Protein AF-0000000082526850 (afdb_homodimer)

Solvent-accessible surface area (backbone atoms only — not comparable to full-atom values): 21772 Å² total; per-residue (Å²): 82,78,46,97,80,44,95,57,64,29,43,82,42,78,37,56,80,83,46,69,77,54,53,15,60,39,76,67,43,59,44,46,44,60,24,36,32,30,74,93,73,73,40,36,28,39,51,72,57,66,63,55,65,58,60,45,76,44,84,92,34,74,87,41,67,26,36,56,34,66,77,44,88,54,83,62,38,16,76,59,42,54,44,73,51,81,19,32,24,27,34,23,88,89,50,90,48,33,30,35,41,66,58,51,48,58,71,64,54,75,57,90,46,70,65,47,38,50,52,41,52,50,45,50,50,51,32,47,50,32,23,53,51,48,51,50,34,52,53,40,50,52,52,42,50,50,51,52,52,51,50,51,50,50,52,51,50,50,51,52,50,52,51,50,51,52,51,50,52,53,50,51,53,54,49,52,53,51,52,53,49,51,55,52,51,57,61,59,70,69,64,73,81,72,74,74,81,123,83,78,47,95,82,42,95,57,66,30,42,82,44,79,37,57,79,82,46,70,78,54,52,15,59,38,76,68,42,60,44,46,43,59,22,35,34,30,75,93,72,73,41,36,28,39,50,73,57,66,63,57,65,57,61,44,76,45,84,91,35,74,87,41,66,26,36,55,35,67,77,41,88,55,82,62,39,14,74,60,41,53,46,74,52,79,20,32,25,29,34,24,88,89,51,88,49,32,30,36,42,66,57,51,48,56,71,64,54,77,55,88,46,70,65,48,38,49,51,40,50,51,47,52,50,51,32,47,50,31,24,52,50,49,53,50,34,51,52,39,50,53,52,42,51,51,51,51,52,51,50,51,51,50,50,51,50,50,51,53,51,52,50,50,50,52,52,49,51,53,50,52,53,54,52,53,53,50,51,53,51,50,55,52,52,57,62,59,69,70,61,76,80,70,73,72,82,122

Sequence (396 aa):
MKHFSHPHEMQVIEVPSENKQQICFGCNLPLFGSCYSCSPCSFYLHKFCFEFPQSAQFKSQHKHNLALLYPPYIQGGCEACGEFCNGFTYNCSKCKFNLHANCASLLETEPRNDRERYIGMFLRHKISEQKKTKAELGLMKAKNQHYETEQARIRQMRMESDLQRRRQNLYNQQLNSMSDSINFMGQIGTSNYTYRYYMKHFSHPHEMQVIEVPSENKQQICFGCNLPLFGSCYSCSPCSFYLHKFCFEFPQSAQFKSQHKHNLALLYPPYIQGGCEACGEFCNGFTYNCSKCKFNLHANCASLLETEPRNDRERYIGMFLRHKISEQKKTKAELGLMKAKNQHYETEQARIRQMRMESDLQRRRQNLYNQQLNSMSDSINFMGQIGTSNYTYRYY

Structure (mmCIF, N/CA/C/O backbone):
data_AF-0000000082526850-model_v1
#
loop_
_entity.id
_entity.type
_entity.pdbx_description
1 polymer 'DC1 domain-containing protein'
#
loop_
_atom_site.group_PDB
_atom_site.id
_atom_site.type_symbol
_atom_site.label_atom_id
_atom_site.label_alt_id
_atom_site.label_comp_id
_atom_site.label_asym_id
_atom_site.label_entity_id
_atom_site.label_seq_id
_atom_site.pdbx_PDB_ins_code
_atom_site.Cartn_x
_atom_site.Cartn_y
_atom_site.Cartn_z
_atom_site.occupancy
_atom_site.B_iso_or_equiv
_atom_site.auth_seq_id
_atom_site.auth_comp_id
_atom_site.auth_asym_id
_atom_site.auth_atom_id
_atom_site.pdbx_PDB_model_num
ATOM 1 N N . MET A 1 1 ? 26.406 23.594 9.719 1 90.5 1 MET A N 1
ATOM 2 C CA . MET A 1 1 ? 25.906 22.828 10.852 1 90.5 1 MET A CA 1
ATOM 3 C C . MET A 1 1 ? 26.312 21.359 10.742 1 90.5 1 MET A C 1
ATOM 5 O O . MET A 1 1 ? 26.422 20.828 9.641 1 90.5 1 MET A O 1
ATOM 9 N N . LYS A 1 2 ? 26.531 20.797 11.781 1 92 2 LYS A N 1
ATOM 10 C CA . LYS A 1 2 ? 26.953 19.391 11.789 1 92 2 LYS A CA 1
ATOM 11 C C . LYS A 1 2 ? 25.766 18.469 12.055 1 92 2 LYS A C 1
ATOM 13 O O . LYS A 1 2 ? 24.828 18.828 12.773 1 92 2 LYS A O 1
ATOM 18 N N . HIS A 1 3 ? 25.812 17.375 11.391 1 94.25 3 HIS A N 1
ATOM 19 C CA . HIS A 1 3 ? 24.797 16.344 11.586 1 94.25 3 HIS A CA 1
ATOM 20 C C . HIS A 1 3 ? 25.438 14.961 11.703 1 94.25 3 HIS A C 1
ATOM 22 O O . HIS A 1 3 ? 26.422 14.672 11.023 1 94.25 3 HIS A O 1
ATOM 28 N N . PHE A 1 4 ? 24.969 14.133 12.516 1 91.25 4 PHE A N 1
ATOM 29 C CA . PHE A 1 4 ? 25.594 12.852 12.852 1 91.25 4 PHE A CA 1
ATOM 30 C C . PHE A 1 4 ? 25.703 11.977 11.609 1 91.25 4 PHE A C 1
ATOM 32 O O . PHE A 1 4 ? 26.578 11.109 11.539 1 91.25 4 PHE A O 1
ATOM 39 N N . SER A 1 5 ? 24.797 12.164 10.57 1 92 5 SER A N 1
ATOM 40 C CA . SER A 1 5 ? 24.719 11.266 9.422 1 92 5 SER A CA 1
ATOM 41 C C . SER A 1 5 ? 25.703 11.664 8.344 1 92 5 SER A C 1
ATOM 43 O O . SER A 1 5 ? 25.859 10.953 7.344 1 92 5 SER A O 1
ATOM 45 N N . HIS A 1 6 ? 26.375 12.766 8.586 1 93 6 HIS A N 1
ATOM 46 C CA . HIS A 1 6 ? 27.297 13.258 7.578 1 93 6 HIS A CA 1
ATOM 47 C C . HIS A 1 6 ? 28.5 13.945 8.219 1 93 6 HIS A C 1
ATOM 49 O O . HIS A 1 6 ? 28.344 14.758 9.133 1 93 6 HIS A O 1
ATOM 55 N N . PRO A 1 7 ? 29.719 13.703 7.801 1 93.5 7 PRO A N 1
ATOM 56 C CA . PRO A 1 7 ? 30.922 14.188 8.469 1 93.5 7 PRO A CA 1
ATOM 57 C C . PRO A 1 7 ? 31.234 15.648 8.156 1 93.5 7 PRO A C 1
ATOM 59 O O . PRO A 1 7 ? 31.906 16.328 8.93 1 93.5 7 PRO A O 1
ATOM 62 N N . HIS A 1 8 ? 30.703 16.219 7.102 1 95.75 8 HIS A N 1
ATOM 63 C CA . HIS A 1 8 ? 31.016 17.578 6.715 1 95.75 8 HIS A CA 1
ATOM 64 C C . HIS A 1 8 ? 29.969 18.547 7.25 1 95.75 8 HIS A C 1
ATOM 66 O O . HIS A 1 8 ? 28.828 18.156 7.535 1 95.75 8 HIS A O 1
ATOM 72 N N . GLU A 1 9 ? 30.438 19.812 7.352 1 95.88 9 GLU A N 1
ATOM 73 C CA . GLU A 1 9 ? 29.484 20.859 7.707 1 95.88 9 GLU A CA 1
ATOM 74 C C . GLU A 1 9 ? 28.484 21.109 6.582 1 95.88 9 GLU A C 1
ATOM 76 O O . GLU A 1 9 ? 28.844 21.125 5.406 1 95.88 9 GLU A O 1
ATOM 81 N N . MET A 1 10 ? 27.297 21.25 7 1 96.19 10 MET A N 1
ATOM 82 C CA . MET A 1 10 ? 26.25 21.453 6.016 1 96.19 10 MET A CA 1
ATOM 83 C C . MET A 1 10 ? 25.766 22.891 6.008 1 96.19 10 MET A C 1
ATOM 85 O O . MET A 1 10 ? 25.812 23.578 7.039 1 96.19 10 MET A O 1
ATOM 89 N N . GLN A 1 11 ? 25.328 23.312 4.816 1 96.88 11 GLN A N 1
ATOM 90 C CA . GLN A 1 11 ? 24.828 24.672 4.648 1 96.88 11 GLN A CA 1
ATOM 91 C C . GLN A 1 11 ? 23.328 24.656 4.375 1 96.88 11 GLN A C 1
ATOM 93 O O . GLN A 1 11 ? 22.797 23.703 3.816 1 96.88 11 GLN A O 1
ATOM 98 N N . VAL A 1 12 ? 22.688 25.75 4.789 1 96.44 12 VAL A N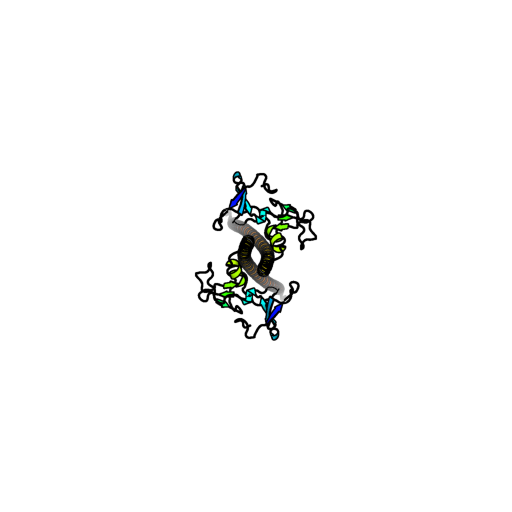 1
ATOM 99 C CA . VAL A 1 12 ? 21.266 25.906 4.52 1 96.44 12 VAL A CA 1
ATOM 100 C C . VAL A 1 12 ? 21.062 26.375 3.082 1 96.44 12 VAL A C 1
ATOM 102 O O . VAL A 1 12 ? 21.734 27.312 2.627 1 96.44 12 VAL A O 1
ATOM 105 N N . ILE A 1 13 ? 20.234 25.656 2.393 1 94.06 13 ILE A N 1
ATOM 106 C CA . ILE A 1 13 ? 19.891 26.062 1.031 1 94.06 13 ILE A CA 1
ATOM 107 C C . ILE A 1 13 ? 18.375 26.188 0.891 1 94.06 13 ILE A C 1
ATOM 109 O O . ILE A 1 13 ? 17.625 25.609 1.682 1 94.06 13 ILE A O 1
ATOM 113 N N . GLU A 1 14 ? 17.953 26.984 -0.087 1 93.12 14 GLU A N 1
ATOM 114 C CA . GLU A 1 14 ? 16.531 27.094 -0.429 1 93.12 14 GLU A CA 1
ATOM 115 C C . GLU A 1 14 ? 16.219 26.391 -1.748 1 93.12 14 GLU A C 1
ATOM 117 O O . GLU A 1 14 ? 16.812 26.719 -2.783 1 93.12 14 GLU A O 1
ATOM 122 N N . VAL A 1 15 ? 15.383 25.406 -1.691 1 90.19 15 VAL A N 1
ATOM 123 C CA . VAL A 1 15 ? 15.039 24.625 -2.873 1 90.19 15 VAL A CA 1
ATOM 124 C C . VAL A 1 15 ? 13.617 24.953 -3.316 1 90.19 15 VAL A C 1
ATOM 126 O O . VAL A 1 15 ? 12.672 24.828 -2.539 1 90.19 15 VAL A O 1
ATOM 129 N N . PRO A 1 16 ? 13.539 25.328 -4.613 1 82.62 16 PRO A N 1
ATOM 130 C CA . PRO A 1 16 ? 12.188 25.609 -5.105 1 82.62 16 PRO A CA 1
ATOM 131 C C . PRO A 1 16 ? 11.305 24.375 -5.16 1 82.62 16 PRO A C 1
ATOM 133 O O . PRO A 1 16 ? 11.812 23.25 -5.301 1 82.62 16 PRO A O 1
ATOM 136 N N . SER A 1 17 ? 10.031 24.578 -4.949 1 74.25 17 SER A N 1
ATOM 137 C CA . SER A 1 17 ? 9.07 23.484 -4.883 1 74.25 17 SER A CA 1
ATOM 138 C C . SER A 1 17 ? 9 22.719 -6.207 1 74.25 17 SER A C 1
ATOM 140 O O . SER A 1 17 ? 8.633 21.547 -6.234 1 74.25 17 SER A O 1
ATOM 142 N N . GLU A 1 18 ? 9.453 23.312 -7.215 1 69.19 18 GLU A N 1
ATOM 143 C CA . GLU A 1 18 ? 9.352 22.719 -8.547 1 69.19 18 GLU A CA 1
ATOM 144 C C . GLU A 1 18 ? 10.508 21.766 -8.812 1 69.19 18 GLU A C 1
ATOM 146 O O . GLU A 1 18 ? 10.453 20.953 -9.742 1 69.19 18 GLU A O 1
ATOM 151 N N . ASN A 1 19 ? 11.484 21.828 -7.988 1 65.44 19 ASN A N 1
ATOM 152 C CA . ASN A 1 19 ? 12.664 21.016 -8.234 1 65.44 19 ASN A CA 1
ATOM 153 C C . ASN A 1 19 ? 12.508 19.609 -7.645 1 65.44 19 ASN A C 1
ATOM 155 O O . ASN A 1 19 ? 12.383 19.453 -6.43 1 65.44 19 ASN A O 1
ATOM 159 N N . LYS A 1 20 ? 12.516 18.656 -8.555 1 69.25 20 LYS A N 1
ATOM 160 C CA . LYS A 1 20 ? 12.25 17.281 -8.117 1 69.25 20 LYS A CA 1
ATOM 161 C C . LYS A 1 20 ? 13.492 16.406 -8.242 1 69.25 20 LYS A C 1
ATOM 163 O O . LYS A 1 20 ? 13.445 15.211 -7.984 1 69.25 20 LYS A O 1
ATOM 168 N N . GLN A 1 21 ? 14.609 16.984 -8.32 1 81.19 21 GLN A N 1
ATOM 169 C CA . GLN A 1 21 ? 15.75 16.156 -8.672 1 81.19 21 GLN A CA 1
ATOM 170 C C . GLN A 1 21 ? 16.531 15.742 -7.434 1 81.19 21 GLN A C 1
ATOM 172 O O . GLN A 1 21 ? 17 14.602 -7.332 1 81.19 21 GLN A O 1
ATOM 177 N N . GLN A 1 22 ? 16.656 16.641 -6.512 1 91.5 22 GLN A N 1
ATOM 178 C CA . GLN A 1 22 ? 17.438 16.312 -5.328 1 91.5 22 GLN A CA 1
ATOM 179 C C . GLN A 1 22 ? 16.594 15.57 -4.297 1 91.5 22 GLN A C 1
ATOM 181 O O . GLN A 1 22 ? 15.469 15.969 -3.998 1 91.5 22 GLN A O 1
ATOM 186 N N . ILE A 1 23 ? 17.172 14.523 -3.76 1 94.5 23 ILE A N 1
ATOM 187 C CA . ILE A 1 23 ? 16.453 13.641 -2.844 1 94.5 23 ILE A CA 1
ATOM 188 C C . ILE A 1 23 ? 17.094 13.719 -1.455 1 94.5 23 ILE A C 1
ATOM 190 O O . ILE A 1 23 ? 18.312 13.727 -1.326 1 94.5 23 ILE A O 1
ATOM 194 N N . CYS A 1 24 ? 16.297 13.758 -0.493 1 95.62 24 CYS A N 1
ATOM 195 C CA . CYS A 1 24 ? 16.75 13.766 0.896 1 95.62 24 CYS A CA 1
ATOM 196 C C . CYS A 1 24 ? 17.281 12.398 1.306 1 95.62 24 CYS A C 1
ATOM 198 O O . CYS A 1 24 ? 16.609 11.383 1.108 1 95.62 24 CYS A O 1
ATOM 200 N N . PHE A 1 25 ? 18.391 12.344 1.936 1 94.38 25 PHE A N 1
ATOM 201 C CA . PHE A 1 25 ? 19 11.07 2.314 1 94.38 25 PHE A CA 1
ATOM 202 C C . PHE A 1 25 ? 18.328 10.5 3.559 1 94.38 25 PHE A C 1
ATOM 204 O O . PHE A 1 25 ? 18.5 9.312 3.865 1 94.38 25 PHE A O 1
ATOM 211 N N . GLY A 1 26 ? 17.5 11.312 4.223 1 94.06 26 GLY A N 1
ATOM 212 C CA . GLY A 1 26 ? 16.797 10.844 5.41 1 94.06 26 GLY A CA 1
ATOM 213 C C . GLY A 1 26 ? 15.5 10.125 5.09 1 94.06 26 GLY A C 1
ATOM 214 O O . GLY A 1 26 ? 15.227 9.062 5.645 1 94.06 26 GLY A O 1
ATOM 215 N N . CYS A 1 27 ? 14.734 10.672 4.16 1 93.31 27 CYS A N 1
ATOM 216 C CA . CYS A 1 27 ? 13.398 10.148 3.912 1 93.31 27 CYS A CA 1
ATOM 217 C C . CYS A 1 27 ? 13.25 9.695 2.463 1 93.31 27 CYS A C 1
ATOM 219 O O . CYS A 1 27 ? 12.242 9.086 2.098 1 93.31 27 CYS A O 1
ATOM 221 N N . ASN A 1 28 ? 14.156 10.008 1.604 1 92.44 28 ASN A N 1
ATOM 222 C CA . ASN A 1 28 ? 14.195 9.617 0.199 1 92.44 28 ASN A CA 1
ATOM 223 C C . ASN A 1 28 ? 13.078 10.281 -0.598 1 92.44 28 ASN A C 1
ATOM 225 O O . ASN A 1 28 ? 12.539 9.695 -1.537 1 92.44 28 ASN A O 1
ATOM 229 N N . LEU A 1 29 ? 12.648 11.492 -0.113 1 93 29 LEU A N 1
ATOM 230 C CA . LEU A 1 29 ? 11.68 12.305 -0.836 1 93 29 LEU A CA 1
ATOM 231 C C . LEU A 1 29 ? 12.352 13.523 -1.457 1 93 29 LEU A C 1
ATOM 233 O O . LEU A 1 29 ? 13.422 13.945 -1.007 1 93 29 LEU A O 1
ATOM 237 N N . PRO A 1 30 ? 11.75 14.055 -2.465 1 93.31 30 PRO A N 1
ATOM 238 C CA . PRO A 1 30 ? 12.328 15.25 -3.076 1 93.31 30 PRO A CA 1
ATOM 239 C C . PRO A 1 30 ? 12.398 16.438 -2.111 1 93.31 30 PRO A C 1
ATOM 241 O O . PRO A 1 30 ? 11.508 16.594 -1.271 1 93.31 30 PRO A O 1
ATOM 244 N N . LEU A 1 31 ? 13.391 17.234 -2.303 1 94.31 31 LEU A N 1
ATOM 245 C CA . LEU A 1 31 ? 13.617 18.391 -1.434 1 94.31 31 LEU A CA 1
ATOM 246 C C . LEU A 1 31 ? 12.664 19.531 -1.774 1 94.31 31 LEU A C 1
ATOM 248 O O . LEU A 1 31 ? 12.156 19.609 -2.896 1 94.31 31 LEU A O 1
ATOM 252 N N . PHE A 1 32 ? 12.422 20.297 -0.765 1 90.75 32 PHE A N 1
ATOM 253 C CA . PHE A 1 32 ? 11.695 21.562 -0.935 1 90.75 32 PHE A CA 1
ATOM 254 C C . PHE A 1 32 ? 12 22.516 0.209 1 90.75 32 PHE A C 1
ATOM 256 O O . PHE A 1 32 ? 12.359 22.094 1.306 1 90.75 32 PHE A O 1
ATOM 263 N N . GLY A 1 33 ? 11.938 23.781 -0.107 1 90.44 33 GLY A N 1
ATOM 264 C CA . GLY A 1 33 ? 12.102 24.781 0.935 1 90.44 33 GLY A CA 1
ATOM 265 C C . GLY A 1 33 ? 13.508 24.844 1.491 1 90.44 33 GLY A C 1
ATOM 266 O O . GLY A 1 33 ? 14.484 24.641 0.758 1 90.44 33 GLY A O 1
ATOM 267 N N . SER A 1 34 ? 13.523 25.141 2.754 1 92.62 34 SER A N 1
ATOM 268 C CA . SER A 1 34 ? 14.82 25.234 3.428 1 92.62 34 SER A CA 1
ATOM 269 C C . SER A 1 34 ? 15.359 23.844 3.766 1 92.62 34 SER A C 1
ATOM 271 O O . SER A 1 34 ? 14.688 23.062 4.438 1 92.62 34 SER A O 1
ATOM 273 N N . CYS A 1 35 ? 16.516 23.562 3.254 1 95.06 35 CYS A N 1
ATOM 274 C CA . CYS A 1 35 ? 17.141 22.266 3.447 1 95.06 35 CYS A CA 1
ATOM 275 C C . CYS A 1 35 ? 18.625 22.422 3.805 1 95.06 35 CYS A C 1
ATOM 277 O O . CYS A 1 35 ? 19.156 23.531 3.781 1 95.06 35 CYS A O 1
ATOM 279 N N . TYR A 1 36 ? 19.25 21.328 4.168 1 96.94 36 TYR A N 1
ATOM 280 C CA . TYR A 1 36 ? 20.672 21.297 4.461 1 96.94 36 TYR A CA 1
ATOM 281 C C . TYR A 1 36 ? 21.438 20.516 3.391 1 96.94 36 TYR A C 1
ATOM 283 O O . TYR A 1 36 ? 20.969 19.484 2.922 1 96.94 36 TYR A O 1
ATOM 291 N N . SER A 1 37 ? 22.609 21.094 3.035 1 96.31 37 SER A N 1
ATOM 292 C CA . SER A 1 37 ? 23.328 20.438 1.94 1 96.31 37 SER A CA 1
ATOM 293 C C . SER A 1 37 ? 24.828 20.438 2.191 1 96.31 37 SER A C 1
ATOM 295 O O . SER A 1 37 ? 25.359 21.344 2.824 1 96.31 37 SER A O 1
ATOM 297 N N . CYS A 1 38 ? 25.453 19.406 1.933 1 97 38 CYS A N 1
ATOM 298 C CA . CYS A 1 38 ? 26.891 19.312 1.67 1 97 38 CYS A CA 1
ATOM 299 C C . CYS A 1 38 ? 27.156 19.172 0.177 1 97 38 CYS A C 1
ATOM 301 O O . CYS A 1 38 ? 27.062 18.078 -0.372 1 97 38 CYS A O 1
ATOM 303 N N . SER A 1 39 ? 27.562 20.203 -0.469 1 93 39 SER A N 1
ATOM 304 C CA . SER A 1 39 ? 27.641 20.281 -1.924 1 93 39 SER A CA 1
ATOM 305 C C . SER A 1 39 ? 28.703 19.328 -2.467 1 93 39 SER A C 1
ATOM 307 O O . SER A 1 39 ? 28.469 18.594 -3.426 1 93 39 SER A O 1
ATOM 309 N N . PRO A 1 40 ? 29.797 19.281 -1.8 1 95.31 40 PRO A N 1
ATOM 310 C CA . PRO A 1 40 ? 30.828 18.391 -2.326 1 95.31 40 PRO A CA 1
ATOM 311 C C . PRO A 1 40 ? 30.391 16.938 -2.379 1 95.31 40 PRO A C 1
ATOM 313 O O . PRO A 1 40 ? 30.844 16.188 -3.238 1 95.31 40 PRO A O 1
ATOM 316 N N . CYS A 1 41 ? 29.547 16.547 -1.535 1 95.44 41 CYS A N 1
ATOM 317 C CA . CYS A 1 41 ? 29.125 15.156 -1.442 1 95.44 41 CYS A CA 1
ATOM 318 C C . CYS A 1 41 ? 27.75 14.961 -2.061 1 95.44 41 CYS A C 1
ATOM 320 O O . CYS A 1 41 ? 27.234 13.836 -2.115 1 95.44 41 CYS A O 1
ATOM 322 N N . SER A 1 42 ? 27.062 15.969 -2.422 1 94.5 42 SER A N 1
ATOM 323 C CA . SER A 1 42 ? 25.688 15.922 -2.898 1 94.5 42 SER A CA 1
ATOM 324 C C . SER A 1 42 ? 24.781 15.242 -1.88 1 94.5 42 SER A C 1
ATOM 326 O O . SER A 1 42 ? 23.984 14.367 -2.232 1 94.5 42 SER A O 1
ATOM 328 N N . PHE A 1 43 ? 25.031 15.648 -0.664 1 95.56 43 PHE A N 1
ATOM 329 C CA . PHE A 1 43 ? 24.234 15.156 0.462 1 95.56 43 PHE A CA 1
ATOM 330 C C . PHE A 1 43 ? 23.234 16.203 0.913 1 95.56 43 PHE A C 1
ATOM 332 O O . PHE A 1 43 ? 23.594 17.344 1.17 1 95.56 43 PHE A O 1
ATOM 339 N N . TYR A 1 44 ? 21.906 15.758 1.037 1 96.31 44 TYR A N 1
ATOM 340 C CA . TYR A 1 44 ? 20.828 16.703 1.334 1 96.31 44 TYR A CA 1
ATOM 341 C C . TYR A 1 44 ? 19.922 16.156 2.428 1 96.31 44 TYR A C 1
ATOM 343 O O . TYR A 1 44 ? 19.641 14.953 2.473 1 96.31 44 TYR A O 1
ATOM 351 N N . LEU A 1 45 ? 19.469 17.109 3.242 1 96.31 45 LEU A N 1
ATOM 352 C CA . LEU A 1 45 ? 18.469 16.766 4.258 1 96.31 45 LEU A CA 1
ATOM 353 C C . LEU A 1 45 ? 17.406 17.844 4.332 1 96.31 45 LEU A C 1
ATOM 355 O O . LEU A 1 45 ? 17.703 19.047 4.273 1 96.31 45 LEU A O 1
ATOM 359 N N . HIS A 1 46 ? 16.156 17.359 4.387 1 94.94 46 HIS A N 1
ATOM 360 C CA . HIS A 1 46 ? 15.117 18.312 4.801 1 94.94 46 HIS A CA 1
ATOM 361 C C . HIS A 1 46 ? 15.414 18.875 6.188 1 94.94 46 HIS A C 1
ATOM 363 O O . HIS A 1 46 ? 16.125 18.25 6.977 1 94.94 46 HIS A O 1
ATOM 369 N N . LYS A 1 47 ? 14.852 20.016 6.367 1 93.25 47 LYS A N 1
ATOM 370 C CA . LYS A 1 47 ? 14.922 20.562 7.723 1 93.25 47 LYS A CA 1
ATOM 371 C C . LYS A 1 47 ? 14.297 19.609 8.734 1 93.25 47 LYS A C 1
ATOM 373 O O . LYS A 1 47 ? 14.867 19.344 9.797 1 93.25 47 LYS A O 1
ATOM 378 N N . PHE A 1 48 ? 13.133 19.031 8.359 1 90.88 48 PHE A N 1
ATOM 379 C CA . PHE A 1 48 ? 12.406 18.094 9.203 1 90.88 48 PHE A CA 1
ATOM 380 C C . PHE A 1 48 ? 13.25 16.859 9.492 1 90.88 48 PHE A C 1
ATOM 382 O O . PHE A 1 48 ? 13.328 16.406 10.633 1 90.88 48 PHE A O 1
ATOM 389 N N . CYS A 1 49 ? 13.953 16.406 8.539 1 93.88 49 CYS A N 1
ATOM 390 C CA . CYS A 1 49 ? 14.789 15.211 8.68 1 93.88 49 CYS A CA 1
ATOM 391 C C . CYS A 1 49 ? 16.047 15.516 9.484 1 93.88 49 CYS A C 1
ATOM 393 O O . CYS A 1 49 ? 16.516 14.664 10.242 1 93.88 49 CYS A O 1
ATOM 395 N N . PHE A 1 50 ? 16.516 16.703 9.289 1 94.62 50 PHE A N 1
ATOM 396 C CA . PHE A 1 50 ? 17.703 17.141 10.008 1 94.62 50 PHE A CA 1
ATOM 397 C C . PHE A 1 50 ? 17.438 17.188 11.508 1 94.62 50 PHE A C 1
ATOM 399 O O . PHE A 1 50 ? 18.344 16.922 12.305 1 94.62 50 PHE A O 1
ATOM 406 N N . GLU A 1 51 ? 16.25 17.375 11.883 1 91.5 51 GLU A N 1
ATOM 407 C CA . GLU A 1 51 ? 15.914 17.656 13.273 1 91.5 51 GLU A CA 1
ATOM 408 C C . GLU A 1 51 ? 15.422 16.391 13.984 1 91.5 51 GLU A C 1
ATOM 410 O O . GLU A 1 51 ? 15.078 16.438 15.172 1 91.5 51 GLU A O 1
ATOM 415 N N . PHE A 1 52 ? 15.336 15.25 13.312 1 91.5 52 PHE A N 1
ATOM 416 C CA . PHE A 1 52 ? 14.922 14.023 13.977 1 91.5 52 PHE A CA 1
ATOM 417 C C . PHE A 1 52 ? 15.789 13.75 15.195 1 91.5 52 PHE A C 1
ATOM 419 O O . PHE A 1 52 ? 17.016 13.852 15.133 1 91.5 52 PHE A O 1
ATOM 426 N N . PRO A 1 53 ? 15.141 13.336 16.297 1 89.06 53 PRO A N 1
ATOM 427 C CA . PRO A 1 53 ? 15.938 12.961 17.469 1 89.06 53 PRO A CA 1
ATOM 428 C C . PRO A 1 53 ? 16.703 11.656 17.266 1 89.06 53 PRO A C 1
ATOM 430 O O . PRO A 1 53 ? 16.219 10.75 16.578 1 89.06 53 PRO A O 1
ATOM 433 N N . GLN A 1 54 ? 17.859 11.609 17.797 1 88.69 54 GLN A N 1
ATOM 434 C CA . GLN A 1 54 ? 18.719 10.43 17.625 1 88.69 54 GLN A CA 1
ATOM 435 C C . GLN A 1 54 ? 18.234 9.273 18.5 1 88.69 54 GLN A C 1
ATOM 437 O O . GLN A 1 54 ? 18.625 8.125 18.281 1 88.69 54 GLN A O 1
ATOM 442 N N . SER A 1 55 ? 17.531 9.625 19.5 1 82.12 55 SER A N 1
ATOM 443 C CA . SER A 1 55 ? 16.891 8.617 20.344 1 82.12 55 SER A CA 1
ATOM 444 C C . SER A 1 55 ? 15.414 8.953 20.594 1 82.12 55 SER A C 1
ATOM 446 O O . SER A 1 55 ? 15.055 10.125 20.688 1 82.12 55 SER A O 1
ATOM 448 N N . ALA A 1 56 ? 14.688 7.941 20.391 1 74.81 56 ALA A N 1
ATOM 449 C CA . ALA A 1 56 ? 13.273 8.242 20.562 1 74.81 56 ALA A CA 1
ATOM 450 C C . ALA A 1 56 ? 12.578 7.164 21.391 1 74.81 56 ALA A C 1
ATOM 452 O O . ALA A 1 56 ? 12.969 5.992 21.344 1 74.81 56 ALA A O 1
ATOM 453 N N . GLN A 1 57 ? 11.844 7.688 22.328 1 73.56 57 GLN A N 1
ATOM 454 C CA . GLN A 1 57 ? 10.836 6.848 22.969 1 73.56 57 GLN A CA 1
ATOM 455 C C . GLN A 1 57 ? 9.43 7.211 22.484 1 73.56 57 GLN A C 1
ATOM 457 O O . GLN A 1 57 ? 8.93 8.297 22.781 1 73.56 57 GLN A O 1
ATOM 462 N N . PHE A 1 58 ? 9.055 6.48 21.516 1 71.88 58 PHE A N 1
ATOM 463 C CA . PHE A 1 58 ? 7.734 6.773 20.984 1 71.88 58 PHE A CA 1
ATOM 464 C C . PHE A 1 58 ? 6.641 6.176 21.859 1 71.88 58 PHE A C 1
ATOM 466 O O . PHE A 1 58 ? 6.82 5.102 22.438 1 71.88 58 PHE A O 1
ATOM 473 N N . LYS A 1 59 ? 5.691 6.875 22.062 1 66.44 59 LYS A N 1
ATOM 474 C CA . LYS A 1 59 ? 4.551 6.484 22.891 1 66.44 59 LYS A CA 1
ATOM 475 C C . LYS A 1 59 ? 4.055 5.09 22.516 1 66.44 59 LYS A C 1
ATOM 477 O O . LYS A 1 59 ? 3.713 4.289 23.391 1 66.44 59 LYS A O 1
ATOM 482 N N . SER A 1 60 ? 4.051 4.867 21.25 1 62.66 60 SER A N 1
ATOM 483 C CA . SER A 1 60 ? 3.516 3.594 20.766 1 62.66 60 SER A CA 1
ATOM 484 C C . SER A 1 60 ? 4.535 2.471 20.938 1 62.66 60 SER A C 1
ATOM 486 O O . SER A 1 60 ? 4.191 1.292 20.844 1 62.66 60 SER A O 1
ATOM 488 N N . GLN A 1 61 ? 5.75 2.936 21.266 1 62.66 61 GLN A N 1
ATOM 489 C CA . GLN A 1 61 ? 6.816 1.94 21.281 1 62.66 61 GLN A CA 1
ATOM 490 C C . GLN A 1 61 ? 7.547 1.944 22.625 1 62.66 61 GLN A C 1
ATOM 492 O O . GLN A 1 61 ? 8.773 1.832 22.672 1 62.66 61 GLN A O 1
ATOM 497 N N . HIS A 1 62 ? 6.832 1.938 23.641 1 64.62 62 HIS A N 1
ATOM 498 C CA . HIS A 1 62 ? 7.473 2.029 24.938 1 64.62 62 HIS A CA 1
ATOM 499 C C . HIS A 1 62 ? 8.289 0.779 25.25 1 64.62 62 HIS A C 1
ATOM 501 O O . HIS A 1 62 ? 9.18 0.803 26.109 1 64.62 62 HIS A O 1
ATOM 507 N N . LYS A 1 63 ? 8.203 -0.146 24.438 1 76.88 63 LYS A N 1
ATOM 508 C CA . LYS A 1 63 ? 8.891 -1.4 24.734 1 76.88 63 LYS A CA 1
ATOM 509 C C . LYS A 1 63 ? 10.266 -1.441 24.062 1 76.88 63 LYS A C 1
ATOM 511 O O . LYS A 1 63 ? 11.086 -2.311 24.359 1 76.88 63 LYS A O 1
ATOM 516 N N . HIS A 1 64 ? 10.445 -0.315 23.25 1 81.75 64 HIS A N 1
ATOM 517 C CA . HIS A 1 64 ? 11.688 -0.356 22.5 1 81.75 64 HIS A CA 1
ATOM 518 C C . HIS A 1 64 ? 12.492 0.928 22.688 1 81.75 64 HIS A C 1
ATOM 520 O O . HIS A 1 64 ? 11.922 2.023 22.688 1 81.75 64 HIS A O 1
ATOM 526 N N . ASN A 1 65 ? 13.75 0.742 22.969 1 83.31 65 ASN A N 1
ATOM 527 C CA . ASN A 1 65 ? 14.664 1.869 22.859 1 83.31 65 ASN A CA 1
ATOM 528 C C . ASN A 1 65 ? 15.18 2.035 21.438 1 83.31 65 ASN A C 1
ATOM 530 O O . ASN A 1 65 ? 15.977 1.223 20.953 1 83.31 65 ASN A O 1
ATOM 534 N N . LEU A 1 66 ? 14.719 3.096 20.828 1 87.06 66 LEU A N 1
ATOM 535 C CA . LEU A 1 66 ? 15 3.258 19.406 1 87.06 66 LEU A CA 1
ATOM 536 C C . LEU A 1 66 ? 16.125 4.258 19.188 1 87.06 66 LEU A C 1
ATOM 538 O O . LEU A 1 66 ? 16.156 5.32 19.812 1 87.06 66 LEU A O 1
ATOM 542 N N . ALA A 1 67 ? 17.062 3.82 18.438 1 89.31 67 ALA A N 1
ATOM 543 C CA . ALA A 1 67 ? 18.156 4.699 18.031 1 89.31 67 ALA A CA 1
ATOM 544 C C . ALA A 1 67 ? 18.109 4.988 16.531 1 89.31 67 ALA A C 1
ATOM 546 O O . ALA A 1 67 ? 17.812 4.098 15.727 1 89.31 67 ALA A O 1
ATOM 547 N N . LEU A 1 68 ? 18.328 6.242 16.219 1 91.56 68 LEU A N 1
ATOM 548 C CA . LEU A 1 68 ? 18.312 6.648 14.82 1 91.56 68 LEU A CA 1
ATOM 549 C C . LEU A 1 68 ? 19.578 6.188 14.109 1 91.56 68 LEU A C 1
ATOM 551 O O . LEU A 1 68 ? 20.688 6.562 14.5 1 91.56 68 LEU A O 1
ATOM 555 N N . LEU A 1 69 ? 19.391 5.406 13.039 1 87.69 69 LEU A N 1
ATOM 556 C CA . LEU A 1 69 ? 20.516 4.859 12.297 1 87.69 69 LEU A CA 1
ATOM 557 C C . LEU A 1 69 ? 20.562 5.422 10.883 1 87.69 69 LEU A C 1
ATOM 559 O O . LEU A 1 69 ? 19.516 5.684 10.281 1 87.69 69 LEU A O 1
ATOM 563 N N . TYR A 1 70 ? 21.844 5.715 10.414 1 85.75 70 TYR A N 1
ATOM 564 C CA . TYR A 1 70 ? 22.094 6.059 9.016 1 85.75 70 TYR A CA 1
ATOM 565 C C . TYR A 1 70 ? 23.484 5.641 8.586 1 85.75 70 TYR A C 1
ATOM 567 O O . TYR A 1 70 ? 24.469 5.969 9.258 1 85.75 70 TYR A O 1
ATOM 575 N N . PRO A 1 71 ? 23.688 4.992 7.344 1 71.69 71 PRO A N 1
ATOM 576 C CA . PRO A 1 71 ? 22.766 4.191 6.539 1 71.69 71 PRO A CA 1
ATOM 577 C C . PRO A 1 71 ? 22.266 2.955 7.277 1 71.69 71 PRO A C 1
ATOM 579 O O . PRO A 1 71 ? 22.938 2.449 8.18 1 71.69 71 PRO A O 1
ATOM 582 N N . PRO A 1 72 ? 20.953 2.736 6.938 1 66.38 72 PRO A N 1
ATOM 583 C CA . PRO A 1 72 ? 20.484 1.603 7.734 1 66.38 72 PRO A CA 1
ATOM 584 C C . PRO A 1 72 ? 20.984 0.26 7.207 1 66.38 72 PRO A C 1
ATOM 586 O O . PRO A 1 72 ? 20.781 -0.065 6.035 1 66.38 72 PRO A O 1
ATOM 589 N N . TYR A 1 73 ? 22.062 -0.161 7.609 1 66.62 73 TYR A N 1
ATOM 590 C CA . TYR A 1 73 ? 22.531 -1.501 7.281 1 66.62 73 TYR A CA 1
ATOM 591 C C . TYR A 1 73 ? 21.703 -2.562 7.996 1 66.62 73 TYR A C 1
ATOM 593 O O . TYR A 1 73 ? 22.25 -3.357 8.773 1 66.62 73 TYR A O 1
ATOM 601 N N . ILE A 1 74 ? 20.484 -2.285 7.973 1 66.62 74 ILE A N 1
ATOM 602 C CA . ILE A 1 74 ? 19.672 -3.213 8.758 1 66.62 74 ILE A CA 1
ATOM 603 C C . ILE A 1 74 ? 18.797 -4.043 7.832 1 66.62 74 ILE A C 1
ATOM 605 O O . ILE A 1 74 ? 18.406 -3.586 6.754 1 66.62 74 ILE A O 1
ATOM 609 N N . GLN A 1 75 ? 18.781 -5.223 8.281 1 72.12 75 GLN A N 1
ATOM 610 C CA . GLN A 1 75 ? 17.875 -6.137 7.598 1 72.12 75 GLN A CA 1
ATOM 611 C C . GLN A 1 75 ? 16.438 -5.973 8.109 1 72.12 75 GLN A C 1
ATOM 613 O O . GLN A 1 75 ? 16.219 -5.656 9.281 1 72.12 75 GLN A O 1
ATOM 618 N N . GLY A 1 76 ? 15.531 -5.977 7.215 1 78.12 76 GLY A N 1
ATOM 619 C CA . GLY A 1 76 ? 14.133 -5.973 7.602 1 78.12 76 GLY A CA 1
ATOM 620 C C . GLY A 1 76 ? 13.375 -4.762 7.094 1 78.12 76 GLY A C 1
ATOM 621 O O . GLY A 1 76 ? 13.977 -3.801 6.613 1 78.12 76 GLY A O 1
ATOM 622 N N . GLY A 1 77 ? 12.141 -4.812 7.223 1 88.56 77 GLY A N 1
ATOM 623 C CA . GLY A 1 77 ? 11.258 -3.76 6.742 1 88.56 77 GLY A CA 1
ATOM 624 C C . GLY A 1 77 ? 10.695 -2.895 7.855 1 88.56 77 GLY A C 1
ATOM 625 O O . GLY A 1 77 ? 10.906 -3.182 9.039 1 88.56 77 GLY A O 1
ATOM 626 N N . CYS A 1 78 ? 10.195 -1.814 7.559 1 93.38 78 CYS A N 1
ATOM 627 C CA . CYS A 1 78 ? 9.523 -0.917 8.484 1 93.38 78 CYS A CA 1
ATOM 628 C C . CYS A 1 78 ? 8.289 -1.579 9.086 1 93.38 78 CYS A C 1
ATOM 630 O O . CYS A 1 78 ? 7.402 -2.025 8.352 1 93.38 78 CYS A O 1
ATOM 632 N N . GLU A 1 79 ? 8.227 -1.55 10.406 1 91.31 79 GLU A N 1
ATOM 633 C CA . GLU A 1 79 ? 7.117 -2.203 11.094 1 91.31 79 GLU A CA 1
ATOM 634 C C . GLU A 1 79 ? 5.812 -1.442 10.875 1 91.31 79 GLU A C 1
ATOM 636 O O . GLU A 1 79 ? 4.727 -1.981 11.102 1 91.31 79 GLU A O 1
ATOM 641 N N . ALA A 1 80 ? 5.938 -0.272 10.383 1 92.81 80 ALA A N 1
ATOM 642 C CA . ALA A 1 80 ? 4.734 0.532 10.188 1 92.81 80 ALA A CA 1
ATOM 643 C C . ALA A 1 80 ? 4.172 0.343 8.781 1 92.81 80 ALA A C 1
ATOM 645 O O . ALA A 1 80 ? 2.977 0.083 8.609 1 92.81 80 ALA A O 1
ATOM 646 N N . CYS A 1 81 ? 5.008 0.408 7.746 1 93.81 81 CYS A N 1
ATOM 647 C CA . CYS A 1 81 ? 4.488 0.451 6.387 1 93.81 81 CYS A CA 1
ATOM 648 C C . CYS A 1 81 ? 4.848 -0.819 5.625 1 93.81 81 CYS A C 1
ATOM 650 O O . CYS A 1 81 ? 4.289 -1.089 4.559 1 93.81 81 CYS A O 1
ATOM 652 N N . GLY A 1 82 ? 5.863 -1.54 6.105 1 92.44 82 GLY A N 1
ATOM 653 C CA . GLY A 1 82 ? 6.223 -2.809 5.492 1 92.44 82 GLY A CA 1
ATOM 654 C C . GLY A 1 82 ? 7.277 -2.67 4.41 1 92.44 82 GLY A C 1
ATOM 655 O O . GLY A 1 82 ? 7.758 -3.67 3.875 1 92.44 82 GLY A O 1
ATOM 656 N N . GLU A 1 83 ? 7.668 -1.461 4.125 1 91.81 83 GLU A N 1
ATOM 657 C CA . GLU A 1 83 ? 8.68 -1.229 3.1 1 91.81 83 GLU A CA 1
ATOM 658 C C . GLU A 1 83 ? 10.086 -1.415 3.66 1 91.81 83 GLU A C 1
ATOM 660 O O . GLU A 1 83 ? 10.297 -1.322 4.871 1 91.81 83 GLU A O 1
ATOM 665 N N . PHE A 1 84 ? 10.969 -1.59 2.736 1 89.88 84 PHE A N 1
ATOM 666 C CA . PHE A 1 84 ? 12.375 -1.646 3.135 1 89.88 84 PHE A CA 1
ATOM 667 C C . PHE A 1 84 ? 12.859 -0.28 3.604 1 89.88 84 PHE A C 1
ATOM 669 O O . PHE A 1 84 ? 12.547 0.74 2.984 1 89.88 84 PHE A O 1
ATOM 676 N N . CYS A 1 85 ? 13.602 -0.355 4.645 1 89.31 85 CYS A N 1
ATOM 677 C CA . CYS A 1 85 ? 14.125 0.896 5.18 1 89.31 85 CYS A CA 1
ATOM 678 C C . CYS A 1 85 ? 15.391 1.314 4.441 1 89.31 85 CYS A C 1
ATOM 680 O O . CYS A 1 85 ? 16.406 0.617 4.496 1 89.31 85 CYS A O 1
ATOM 682 N N . ASN A 1 86 ? 15.422 2.467 3.715 1 85.62 86 ASN A N 1
ATOM 683 C CA . ASN A 1 86 ? 16.562 2.928 2.941 1 85.62 86 ASN A CA 1
ATOM 684 C C . ASN A 1 86 ? 17.031 4.305 3.4 1 85.62 86 ASN A C 1
ATOM 686 O O . ASN A 1 86 ? 17.969 4.875 2.82 1 85.62 86 ASN A O 1
ATOM 690 N N . GLY A 1 87 ? 16.578 4.895 4.414 1 91.75 87 GLY A N 1
ATOM 691 C CA . GLY A 1 87 ? 16.938 6.18 4.988 1 91.75 87 GLY A CA 1
ATOM 692 C C . GLY A 1 87 ? 17.062 6.148 6.5 1 91.75 87 GLY A C 1
ATOM 693 O O . GLY A 1 87 ? 17.547 5.168 7.07 1 91.75 87 GLY A O 1
ATOM 694 N N . PHE A 1 88 ? 16.766 7.277 7.078 1 94 88 PHE A N 1
ATOM 695 C CA . PHE A 1 88 ? 16.766 7.324 8.531 1 94 88 PHE A CA 1
ATOM 696 C C . PHE A 1 88 ? 15.797 6.297 9.109 1 94 88 PHE A C 1
ATOM 698 O O . PHE A 1 88 ? 14.617 6.277 8.75 1 94 88 PHE A O 1
ATOM 705 N N . THR A 1 89 ? 16.328 5.484 9.984 1 93.25 89 THR A N 1
ATOM 706 C CA . THR A 1 89 ? 15.57 4.371 10.539 1 93.25 89 THR A CA 1
ATOM 707 C C . THR A 1 89 ? 15.773 4.281 12.047 1 93.25 89 THR A C 1
ATOM 709 O O . THR A 1 89 ? 16.906 4.309 12.531 1 93.25 89 THR A O 1
ATOM 712 N N . TYR A 1 90 ? 14.719 4.242 12.703 1 91.56 90 TYR A N 1
ATOM 713 C CA . TYR A 1 90 ? 14.805 3.922 14.125 1 91.56 90 TYR A CA 1
ATOM 714 C C . TYR A 1 90 ? 14.867 2.414 14.344 1 91.56 90 TYR A C 1
ATOM 716 O O . TYR A 1 90 ? 14.008 1.675 13.859 1 91.56 90 TYR A O 1
ATOM 724 N N . ASN A 1 91 ? 15.852 2.049 15.047 1 90.62 91 ASN A N 1
ATOM 725 C CA . ASN A 1 91 ? 16.078 0.621 15.25 1 90.62 91 ASN A CA 1
ATOM 726 C C . ASN A 1 91 ? 16.234 0.283 16.734 1 90.62 91 ASN A C 1
ATOM 728 O O . ASN A 1 91 ? 16.875 1.032 17.469 1 90.62 91 ASN A O 1
ATOM 732 N N . CYS A 1 92 ? 15.562 -0.773 17.125 1 89.25 92 CYS A N 1
ATOM 733 C CA . CYS A 1 92 ? 15.781 -1.323 18.453 1 89.25 92 CYS A CA 1
ATOM 734 C C . CYS A 1 92 ? 16.953 -2.309 18.453 1 89.25 92 CYS A C 1
ATOM 736 O O . CYS A 1 92 ? 16.938 -3.291 17.703 1 89.25 92 CYS A O 1
ATOM 738 N N . SER A 1 93 ? 17.859 -2.105 19.266 1 82.69 93 SER A N 1
ATOM 739 C CA . SER A 1 93 ? 19.062 -2.924 19.281 1 82.69 93 SER A CA 1
ATOM 740 C C . SER A 1 93 ? 18.781 -4.305 19.875 1 82.69 93 SER A C 1
ATOM 742 O O . SER A 1 93 ? 19.531 -5.25 19.625 1 82.69 93 SER A O 1
ATOM 744 N N . LYS A 1 94 ? 17.703 -4.449 20.594 1 85.31 94 LYS A N 1
ATOM 745 C CA . LYS A 1 94 ? 17.406 -5.699 21.297 1 85.31 94 LYS A CA 1
ATOM 746 C C . LYS A 1 94 ? 16.562 -6.629 20.422 1 85.31 94 LYS A C 1
ATOM 748 O O . LYS A 1 94 ? 16.578 -7.844 20.609 1 85.31 94 LYS A O 1
ATOM 753 N N . CYS A 1 95 ? 15.875 -6.031 19.5 1 84.25 95 CYS A N 1
ATOM 754 C CA . CYS A 1 95 ? 15 -6.836 18.656 1 84.25 95 CYS A CA 1
ATOM 755 C C . CYS A 1 95 ? 15.086 -6.383 17.203 1 84.25 95 CYS A C 1
ATOM 757 O O . CYS A 1 95 ? 15.859 -5.48 16.875 1 84.25 95 CYS A O 1
ATOM 759 N N . LYS A 1 96 ? 14.57 -7.012 16.25 1 83.25 96 LYS A N 1
ATOM 760 C CA . LYS A 1 96 ? 14.594 -6.672 14.836 1 83.25 96 LYS A CA 1
ATOM 761 C C . LYS A 1 96 ? 13.453 -5.723 14.477 1 83.25 96 LYS A C 1
ATOM 763 O O . LYS A 1 96 ? 12.836 -5.863 13.422 1 83.25 96 LYS A O 1
ATOM 768 N N . PHE A 1 97 ? 13.289 -4.73 15.461 1 89.88 97 PHE A N 1
ATOM 769 C CA . PHE A 1 97 ? 12.227 -3.754 15.234 1 89.88 97 PHE A CA 1
ATOM 770 C C . PHE A 1 97 ? 12.773 -2.525 14.516 1 89.88 97 PHE A C 1
ATOM 772 O O . PHE A 1 97 ? 13.703 -1.879 15 1 89.88 97 PHE A O 1
ATOM 779 N N . ASN A 1 98 ? 12.289 -2.244 13.305 1 91.88 98 ASN A N 1
ATOM 780 C CA . ASN A 1 98 ? 12.688 -1.098 12.5 1 91.88 98 ASN A CA 1
ATOM 781 C C . ASN A 1 98 ? 11.5 -0.216 12.141 1 91.88 98 ASN A C 1
ATOM 783 O O . ASN A 1 98 ? 10.414 -0.721 11.852 1 91.88 98 ASN A O 1
ATOM 787 N N . LEU A 1 99 ? 11.719 1.114 12.219 1 91.69 99 LEU A N 1
ATOM 788 C CA . LEU A 1 99 ? 10.742 2.102 11.773 1 91.69 99 LEU A CA 1
ATOM 789 C C . LEU A 1 99 ? 11.406 3.193 10.945 1 91.69 99 LEU A C 1
ATOM 791 O O . LEU A 1 99 ? 12.445 3.732 11.336 1 91.69 99 LEU A O 1
ATOM 795 N N . HIS A 1 100 ? 10.844 3.432 9.781 1 93 100 HIS A N 1
ATOM 796 C CA . HIS A 1 100 ? 11.266 4.676 9.148 1 93 100 HIS A CA 1
ATOM 797 C C . HIS A 1 100 ? 11.133 5.855 10.109 1 93 100 HIS A C 1
ATOM 799 O O . HIS A 1 100 ? 10.148 5.965 10.836 1 93 100 HIS A O 1
ATOM 805 N N . ALA A 1 101 ? 12.117 6.68 10.109 1 92.19 101 ALA A N 1
ATOM 806 C CA . ALA A 1 101 ? 12.047 7.844 10.984 1 92.19 101 ALA A CA 1
ATOM 807 C C . ALA A 1 101 ? 10.82 8.703 10.672 1 92.19 101 ALA A C 1
ATOM 809 O O . ALA A 1 101 ? 10.164 9.211 11.578 1 92.19 101 ALA A O 1
ATOM 810 N N . ASN A 1 102 ? 10.555 8.867 9.398 1 91.69 102 ASN A N 1
ATOM 811 C CA . ASN A 1 102 ? 9.406 9.688 9.016 1 91.69 102 ASN A CA 1
ATOM 812 C C . ASN A 1 102 ? 8.094 8.992 9.352 1 91.69 102 ASN A C 1
ATOM 814 O O . ASN A 1 102 ? 7.129 9.648 9.758 1 91.69 102 ASN A O 1
ATOM 818 N N . CYS A 1 103 ? 7.988 7.676 9.203 1 92.12 103 CYS A N 1
ATOM 819 C CA . CYS A 1 103 ? 6.805 6.965 9.672 1 92.12 103 CYS A CA 1
ATOM 820 C C . CYS A 1 103 ? 6.609 7.16 11.172 1 92.12 103 CYS A C 1
ATOM 822 O O . CYS A 1 103 ? 5.516 7.504 11.617 1 92.12 103 CYS A O 1
ATOM 824 N N . ALA A 1 104 ? 7.664 6.969 11.852 1 89.62 104 ALA A N 1
ATOM 825 C CA . ALA A 1 104 ? 7.594 7.113 13.305 1 89.62 104 ALA A CA 1
ATOM 826 C C . ALA A 1 104 ? 7.152 8.523 13.695 1 89.62 104 ALA A C 1
ATOM 828 O O . ALA A 1 104 ? 6.27 8.688 14.539 1 89.62 104 ALA A O 1
ATOM 829 N N . SER A 1 105 ? 7.742 9.508 13.133 1 88 105 SER A N 1
ATOM 830 C CA . SER A 1 105 ? 7.477 10.898 13.484 1 88 105 SER A CA 1
ATOM 831 C C . SER A 1 105 ? 6.039 11.289 13.141 1 88 105 SER A C 1
ATOM 833 O O . SER A 1 105 ? 5.359 11.93 13.945 1 88 105 SER A O 1
ATOM 835 N N . LEU A 1 106 ? 5.617 10.883 12.016 1 85.62 106 LEU A N 1
ATOM 836 C CA . LEU A 1 106 ? 4.312 11.32 11.539 1 85.62 106 LEU A CA 1
ATOM 837 C C . LEU A 1 106 ? 3.193 10.547 12.234 1 85.62 106 LEU A C 1
ATOM 839 O O . LEU A 1 106 ? 2.08 11.062 12.383 1 85.62 106 LEU A O 1
ATOM 843 N N . LEU A 1 107 ? 3.525 9.367 12.672 1 84.75 107 LEU A N 1
ATOM 844 C CA . LEU A 1 107 ? 2.537 8.57 13.391 1 84.75 107 LEU A CA 1
ATOM 845 C C . LEU A 1 107 ? 2.434 9.016 14.844 1 84.75 107 LEU A C 1
ATOM 847 O O . LEU A 1 107 ? 1.383 8.867 15.469 1 84.75 107 LEU A O 1
ATOM 851 N N . GLU A 1 108 ? 3.49 9.664 15.305 1 82.31 108 GLU A N 1
ATOM 852 C CA . GLU A 1 108 ? 3.521 9.984 16.734 1 82.31 108 GLU A CA 1
ATOM 853 C C . GLU A 1 108 ? 3.285 11.469 16.969 1 82.31 108 GLU A C 1
ATOM 855 O O . GLU A 1 108 ? 3.037 11.891 18.094 1 82.31 108 GLU A O 1
ATOM 860 N N . THR A 1 109 ? 3.357 12.25 15.953 1 77.56 109 THR A N 1
ATOM 861 C CA . THR A 1 109 ? 3.207 13.695 16.109 1 77.56 109 THR A CA 1
ATOM 862 C C . THR A 1 109 ? 1.771 14.047 16.484 1 77.56 109 THR A C 1
ATOM 864 O O . THR A 1 109 ? 0.822 13.57 15.859 1 77.56 109 THR A O 1
ATOM 867 N N . GLU A 1 110 ? 1.646 14.789 17.547 1 83.31 110 GLU A N 1
ATOM 868 C CA . GLU A 1 110 ? 0.338 15.281 17.969 1 83.31 110 GLU A CA 1
ATOM 869 C C . GLU A 1 110 ? -0.188 16.344 17.016 1 83.31 110 GLU A C 1
ATOM 871 O O . GLU A 1 110 ? 0.511 17.312 16.719 1 83.31 110 GLU A O 1
ATOM 876 N N . PRO A 1 111 ? -1.357 16.125 16.609 1 85.62 111 PRO A N 1
ATOM 877 C CA . PRO A 1 111 ? -1.916 17.141 15.703 1 85.62 111 PRO A CA 1
ATOM 878 C C . PRO A 1 111 ? -2.143 18.484 16.375 1 85.62 111 PRO A C 1
ATOM 880 O O . PRO A 1 111 ? -2.523 18.531 17.547 1 85.62 111 PRO A O 1
ATOM 883 N N . ARG A 1 112 ? -1.933 19.578 15.711 1 86.31 112 ARG A N 1
ATOM 884 C CA . ARG A 1 112 ? -2.072 20.938 16.25 1 86.31 112 ARG A CA 1
ATOM 885 C C . ARG A 1 112 ? -3.498 21.453 16.078 1 86.31 112 ARG A C 1
ATOM 887 O O . ARG A 1 112 ? -3.908 22.391 16.75 1 86.31 112 ARG A O 1
ATOM 894 N N . ASN A 1 113 ? -4.199 20.906 15.156 1 85.25 113 ASN A N 1
ATOM 895 C CA . ASN A 1 113 ? -5.582 21.266 14.859 1 85.25 113 ASN A CA 1
ATOM 896 C C . ASN A 1 113 ? -6.34 20.109 14.227 1 85.25 113 ASN A C 1
ATOM 898 O O . ASN A 1 113 ? -5.773 19.031 14.008 1 85.25 113 ASN A O 1
ATOM 902 N N . ASP A 1 114 ? -7.535 20.297 13.984 1 83.19 114 ASP A N 1
ATOM 903 C CA . ASP A 1 114 ? -8.406 19.234 13.477 1 83.19 114 ASP A CA 1
ATOM 904 C C . ASP A 1 114 ? -7.973 18.797 12.078 1 83.19 114 ASP A C 1
ATOM 906 O O . ASP A 1 114 ? -8.086 17.609 11.734 1 83.19 114 ASP A O 1
ATOM 910 N N . ARG A 1 115 ? -7.508 19.703 11.352 1 84 115 ARG A N 1
ATOM 911 C CA . ARG A 1 115 ? -7.055 19.391 10 1 84 115 ARG A CA 1
ATOM 912 C C . ARG A 1 115 ? -5.859 18.438 10.039 1 84 115 ARG A C 1
ATOM 914 O O . ARG A 1 115 ? -5.836 17.422 9.336 1 84 115 ARG A O 1
ATOM 921 N N . GLU A 1 116 ? -4.941 18.781 10.844 1 86.69 116 GLU A N 1
ATOM 922 C CA . GLU A 1 116 ? -3.768 17.922 10.992 1 86.69 116 GLU A CA 1
ATOM 923 C C . GLU A 1 116 ? -4.148 16.562 11.555 1 86.69 116 GLU A C 1
ATOM 925 O O . GLU A 1 116 ? -3.557 15.539 11.195 1 86.69 116 GLU A O 1
ATOM 930 N N . ARG A 1 117 ? -5.098 16.609 12.406 1 87.62 117 ARG A N 1
ATOM 931 C CA . ARG A 1 117 ? -5.574 15.352 12.969 1 87.62 117 ARG A CA 1
ATOM 932 C C . ARG A 1 117 ? -6.176 14.469 11.883 1 87.62 117 ARG A C 1
ATOM 934 O O . ARG A 1 117 ? -5.906 13.266 11.836 1 87.62 117 ARG A O 1
ATOM 941 N N . TYR A 1 118 ? -6.965 15.055 11.062 1 88.88 118 TYR A N 1
ATOM 942 C CA . TYR A 1 118 ? -7.566 14.305 9.969 1 88.88 118 TYR A CA 1
ATOM 943 C C . TYR A 1 118 ? -6.496 13.727 9.047 1 88.88 118 TYR A C 1
ATOM 945 O O . TYR A 1 118 ? -6.535 12.547 8.703 1 88.88 118 TYR A O 1
ATOM 953 N N . ILE A 1 119 ? -5.543 14.555 8.711 1 88.19 119 ILE A N 1
ATOM 954 C CA . ILE A 1 119 ? -4.465 14.141 7.82 1 88.19 119 ILE A CA 1
ATOM 955 C C . ILE A 1 119 ? -3.678 13 8.461 1 88.19 119 ILE A C 1
ATOM 957 O O . ILE A 1 119 ? -3.342 12.016 7.797 1 88.19 119 ILE A O 1
ATOM 961 N N . GLY A 1 120 ? -3.439 13.211 9.734 1 89 120 GLY A N 1
ATOM 962 C CA . GLY A 1 120 ? -2.723 12.172 10.461 1 89 120 GLY A CA 1
ATOM 963 C C . GLY A 1 120 ? -3.461 10.852 10.484 1 89 120 GLY A C 1
ATOM 964 O O . GLY A 1 120 ? -2.854 9.789 10.312 1 89 120 GLY A O 1
ATOM 965 N N . MET A 1 121 ? -4.711 10.906 10.68 1 89.81 121 MET A N 1
ATOM 966 C CA . MET A 1 121 ? -5.527 9.695 10.695 1 89.81 121 MET A CA 1
ATOM 967 C C . MET A 1 121 ? -5.523 9.016 9.328 1 89.81 121 MET A C 1
ATOM 969 O O . MET A 1 121 ? -5.418 7.793 9.242 1 89.81 121 MET A O 1
ATOM 973 N N . PHE A 1 122 ? -5.652 9.844 8.375 1 91.38 122 PHE A N 1
ATOM 974 C CA . PHE A 1 122 ? -5.645 9.32 7.016 1 91.38 122 PHE A CA 1
ATOM 975 C C . PHE A 1 122 ? -4.301 8.68 6.691 1 91.38 122 PHE A C 1
ATOM 977 O O . PHE A 1 122 ? -4.246 7.59 6.113 1 91.38 122 PHE A O 1
ATOM 984 N N . LEU A 1 123 ? -3.314 9.344 7.027 1 92.06 123 LEU A N 1
ATOM 985 C CA . LEU A 1 123 ? -1.969 8.82 6.801 1 92.06 123 LEU A CA 1
ATOM 986 C C . LEU A 1 123 ? -1.772 7.488 7.516 1 92.06 123 LEU A C 1
ATOM 988 O O . LEU A 1 123 ? -1.248 6.539 6.93 1 92.06 123 LEU A O 1
ATOM 992 N N . ARG A 1 124 ? -2.193 7.434 8.742 1 91.56 124 ARG A N 1
ATOM 993 C CA . ARG A 1 124 ? -2.084 6.191 9.5 1 91.56 124 ARG A CA 1
ATOM 994 C C . ARG A 1 124 ? -2.836 5.059 8.812 1 91.56 124 ARG A C 1
ATOM 996 O O . ARG A 1 124 ? -2.336 3.934 8.727 1 91.56 124 ARG A O 1
ATOM 1003 N N . HIS A 1 125 ? -3.928 5.383 8.328 1 93 125 HIS A N 1
ATOM 1004 C CA . HIS A 1 125 ? -4.742 4.402 7.625 1 93 125 HIS A CA 1
ATOM 1005 C C . HIS A 1 125 ? -4.039 3.904 6.367 1 93 125 HIS A C 1
ATOM 1007 O O . HIS A 1 125 ? -3.996 2.697 6.113 1 93 125 HIS A O 1
ATOM 1013 N N . LYS A 1 126 ? -3.484 4.809 5.664 1 93.19 126 LYS A N 1
ATOM 1014 C CA . LYS A 1 126 ? -2.814 4.441 4.422 1 93.19 126 LYS A CA 1
ATOM 1015 C C . LYS A 1 126 ? -1.572 3.598 4.695 1 93.19 126 LYS A C 1
ATOM 1017 O O . LYS A 1 126 ? -1.284 2.65 3.961 1 93.19 126 LYS A O 1
ATOM 1022 N N . ILE A 1 127 ? -0.871 3.949 5.715 1 94.88 127 ILE A N 1
ATOM 1023 C CA . ILE A 1 127 ? 0.32 3.197 6.094 1 94.88 127 ILE A CA 1
ATOM 1024 C C . ILE A 1 127 ? -0.07 1.773 6.48 1 94.88 127 ILE A C 1
ATOM 1026 O O . ILE A 1 127 ? 0.571 0.809 6.059 1 94.88 127 ILE A O 1
ATOM 1030 N N . SER A 1 128 ? -1.123 1.641 7.215 1 93.69 128 SER A N 1
ATOM 1031 C CA . SER A 1 128 ? -1.613 0.328 7.621 1 93.69 128 SER A CA 1
ATOM 1032 C C . SER A 1 128 ? -2.062 -0.493 6.418 1 93.69 128 SER A C 1
ATOM 1034 O O . SER A 1 128 ? -1.779 -1.689 6.336 1 93.69 128 SER A O 1
ATOM 1036 N N . GLU A 1 129 ? -2.734 0.122 5.523 1 93.56 129 GLU A N 1
ATOM 1037 C CA . GLU A 1 129 ? -3.172 -0.546 4.301 1 93.56 129 GLU A CA 1
ATOM 1038 C C . GLU A 1 129 ? -1.981 -1.04 3.484 1 93.56 129 GLU A C 1
ATOM 1040 O O . GLU A 1 129 ? -2.008 -2.148 2.947 1 93.56 129 GLU A O 1
ATOM 1045 N N . GLN A 1 130 ? -1.045 -0.177 3.395 1 94.44 130 GLN A N 1
ATOM 1046 C CA . GLN A 1 130 ? 0.162 -0.55 2.664 1 94.44 130 GLN A CA 1
ATOM 1047 C C . GLN A 1 130 ? 0.812 -1.789 3.271 1 94.44 130 GLN A C 1
ATOM 1049 O O . GLN A 1 130 ? 1.221 -2.701 2.549 1 94.44 130 GLN A O 1
ATOM 1054 N N . LYS A 1 131 ? 0.908 -1.75 4.531 1 95.88 131 LYS A N 1
ATOM 1055 C CA . LYS A 1 131 ? 1.514 -2.887 5.215 1 95.88 131 LYS A CA 1
ATOM 1056 C C . LYS A 1 131 ? 0.758 -4.18 4.914 1 95.88 131 LYS A C 1
ATOM 1058 O O . LYS A 1 131 ? 1.37 -5.207 4.621 1 95.88 131 LYS A O 1
ATOM 1063 N N . LYS A 1 132 ? -0.51 -4.152 4.969 1 96.12 132 LYS A N 1
ATOM 1064 C CA . LYS A 1 132 ? -1.344 -5.316 4.691 1 96.12 132 LYS A CA 1
ATOM 1065 C C . LYS A 1 132 ? -1.159 -5.793 3.252 1 96.12 132 LYS A C 1
ATOM 1067 O O . LYS A 1 132 ? -1.016 -6.992 3.004 1 96.12 132 LYS A O 1
ATOM 1072 N N . THR A 1 133 ? -1.158 -4.828 2.367 1 96.31 133 THR A N 1
ATOM 1073 C CA . THR A 1 133 ? -1.013 -5.168 0.956 1 96.31 133 THR A CA 1
ATOM 1074 C C . THR A 1 133 ? 0.351 -5.797 0.689 1 96.31 133 THR A C 1
ATOM 1076 O O . THR A 1 133 ? 0.457 -6.758 -0.076 1 96.31 133 THR A O 1
ATOM 1079 N N . LYS A 1 134 ? 1.287 -5.246 1.309 1 96 134 LYS A N 1
ATOM 1080 C CA . LYS A 1 134 ? 2.635 -5.781 1.14 1 96 134 LYS A CA 1
ATOM 1081 C C . LYS A 1 134 ? 2.73 -7.211 1.664 1 96 134 LYS A C 1
ATOM 1083 O O . LYS A 1 134 ? 3.367 -8.062 1.043 1 96 134 LYS A O 1
ATOM 1088 N N . ALA A 1 135 ? 2.145 -7.445 2.766 1 96.12 135 ALA A N 1
ATOM 1089 C CA . ALA A 1 135 ? 2.137 -8.789 3.334 1 96.12 135 ALA A CA 1
ATOM 1090 C C . ALA A 1 135 ? 1.441 -9.781 2.4 1 96.12 135 ALA A C 1
ATOM 1092 O O . ALA A 1 135 ? 1.937 -10.883 2.178 1 96.12 135 ALA A O 1
ATOM 1093 N N . GLU A 1 136 ? 0.364 -9.359 1.887 1 97.06 136 GLU A N 1
ATOM 1094 C CA . GLU A 1 136 ? -0.367 -10.203 0.95 1 97.06 136 GLU A CA 1
ATOM 1095 C C . GLU A 1 136 ? 0.454 -10.469 -0.308 1 97.06 136 GLU A C 1
ATOM 1097 O O . GLU A 1 136 ? 0.486 -11.602 -0.806 1 97.06 136 GLU A O 1
ATOM 1102 N N . LEU A 1 137 ? 1.037 -9.461 -0.774 1 96.81 137 LEU A N 1
ATOM 1103 C CA . LEU A 1 137 ? 1.883 -9.602 -1.954 1 96.81 137 LEU A CA 1
ATOM 1104 C C . LEU A 1 137 ? 2.996 -10.609 -1.707 1 96.81 137 LEU A C 1
ATOM 1106 O O . LEU A 1 137 ? 3.275 -11.453 -2.562 1 96.81 137 LEU A O 1
ATOM 1110 N N . GLY A 1 138 ? 3.588 -10.477 -0.563 1 96.19 138 GLY A N 1
ATOM 1111 C CA . GLY A 1 138 ? 4.621 -11.438 -0.215 1 96.19 138 GLY A CA 1
ATOM 1112 C C . GLY A 1 138 ? 4.137 -12.875 -0.239 1 96.19 138 GLY A C 1
ATOM 1113 O O . GLY A 1 138 ? 4.832 -13.766 -0.734 1 96.19 138 GLY A O 1
ATOM 1114 N N . LEU A 1 139 ? 3.018 -13.062 0.275 1 97.12 139 LEU A N 1
ATOM 1115 C CA . LEU A 1 139 ? 2.428 -14.398 0.289 1 97.12 139 LEU A CA 1
ATOM 1116 C C . LEU A 1 139 ? 2.166 -14.891 -1.129 1 97.12 139 LEU A C 1
ATOM 1118 O O . LEU A 1 139 ? 2.457 -16.047 -1.454 1 97.12 139 LEU A O 1
ATOM 1122 N N . MET A 1 140 ? 1.686 -14.016 -1.914 1 97.44 140 MET A N 1
ATOM 1123 C CA . MET A 1 140 ? 1.371 -14.398 -3.289 1 97.44 140 MET A CA 1
ATOM 1124 C C . MET A 1 140 ? 2.643 -14.703 -4.074 1 97.44 140 MET A C 1
ATOM 1126 O O . MET A 1 140 ? 2.664 -15.617 -4.895 1 97.44 140 MET A O 1
ATOM 1130 N N . LYS A 1 141 ? 3.605 -13.969 -3.826 1 96.81 141 LYS A N 1
ATOM 1131 C CA . LYS A 1 141 ? 4.879 -14.219 -4.492 1 96.81 141 LYS A CA 1
ATOM 1132 C C . LYS A 1 141 ? 5.453 -15.57 -4.09 1 96.81 141 LYS A C 1
ATOM 1134 O O . LYS A 1 141 ? 5.992 -16.297 -4.926 1 96.81 141 LYS A O 1
ATOM 1139 N N . ALA A 1 142 ? 5.336 -15.852 -2.863 1 96.81 142 ALA A N 1
ATOM 1140 C CA . ALA A 1 142 ? 5.816 -17.141 -2.373 1 96.81 142 ALA A CA 1
ATOM 1141 C C . ALA A 1 142 ? 5.055 -18.297 -3.023 1 96.81 142 ALA A C 1
ATOM 1143 O O . ALA A 1 142 ? 5.652 -19.281 -3.434 1 96.81 142 ALA A O 1
ATOM 1144 N N . LYS A 1 143 ? 3.811 -18.172 -3.088 1 96.31 143 LYS A N 1
ATOM 1145 C CA . LYS A 1 143 ? 2.98 -19.188 -3.734 1 96.31 143 LYS A CA 1
ATOM 1146 C C . LYS A 1 143 ? 3.363 -19.359 -5.203 1 96.31 143 LYS A C 1
ATOM 1148 O O . LYS A 1 143 ? 3.457 -20.484 -5.699 1 96.31 143 LYS A O 1
ATOM 1153 N N . ASN A 1 144 ? 3.545 -18.297 -5.832 1 96 144 ASN A N 1
ATOM 1154 C CA . ASN A 1 144 ? 3.936 -18.328 -7.238 1 96 144 ASN A CA 1
ATOM 1155 C C . ASN A 1 144 ? 5.277 -19.031 -7.43 1 96 144 ASN A C 1
ATOM 1157 O O . ASN A 1 144 ? 5.445 -19.812 -8.367 1 96 144 ASN A O 1
ATOM 1161 N N . GLN A 1 145 ? 6.105 -18.703 -6.57 1 95.62 145 GLN A N 1
ATOM 1162 C CA . GLN A 1 145 ? 7.406 -19.359 -6.637 1 95.62 145 GLN A CA 1
ATOM 1163 C C . GLN A 1 145 ? 7.277 -20.875 -6.465 1 95.62 145 GLN A C 1
ATOM 1165 O O . GLN A 1 145 ? 7.945 -21.641 -7.156 1 95.62 145 GLN A O 1
ATOM 1170 N N . HIS A 1 146 ? 6.473 -21.25 -5.609 1 95.25 146 HIS A N 1
ATOM 1171 C CA . HIS A 1 146 ? 6.219 -22.672 -5.402 1 95.25 146 HIS A CA 1
ATOM 1172 C C . HIS A 1 146 ? 5.668 -23.328 -6.668 1 95.25 146 HIS A C 1
ATOM 1174 O O . HIS A 1 146 ? 6.137 -24.375 -7.082 1 95.25 146 HIS A O 1
ATOM 1180 N N . TYR A 1 147 ? 4.762 -22.688 -7.242 1 93.69 147 TYR A N 1
ATOM 1181 C CA . TYR A 1 147 ? 4.168 -23.219 -8.469 1 93.69 147 TYR A CA 1
ATOM 1182 C C . TYR A 1 147 ? 5.211 -23.328 -9.578 1 93.69 147 TYR A C 1
ATOM 1184 O O . TYR A 1 147 ? 5.242 -24.312 -10.312 1 93.69 147 TYR A O 1
ATOM 1192 N N . GLU A 1 148 ? 5.977 -22.328 -9.672 1 93.31 148 GLU A N 1
ATOM 1193 C CA . GLU A 1 148 ? 7.016 -22.344 -10.703 1 93.31 148 GLU A CA 1
ATOM 1194 C C . GLU A 1 148 ? 8.008 -23.484 -10.484 1 93.31 148 GLU A C 1
ATOM 1196 O O . GLU A 1 148 ? 8.43 -24.141 -11.438 1 93.31 148 GLU A O 1
ATOM 1201 N N . THR A 1 149 ? 8.312 -23.688 -9.281 1 94.94 149 THR A N 1
ATOM 1202 C CA . THR A 1 149 ? 9.211 -24.797 -8.945 1 94.94 149 THR A CA 1
ATOM 1203 C C . THR A 1 149 ? 8.562 -26.141 -9.281 1 94.94 149 THR A C 1
ATOM 1205 O O . THR A 1 149 ? 9.219 -27.016 -9.844 1 94.94 149 THR A O 1
ATOM 1208 N N . GLU A 1 150 ? 7.348 -26.281 -8.953 1 91.44 150 GLU A N 1
ATOM 1209 C CA . GLU A 1 150 ? 6.621 -27.5 -9.25 1 91.44 150 GLU A CA 1
ATOM 1210 C C . GLU A 1 150 ? 6.531 -27.75 -10.758 1 91.44 150 GLU A C 1
ATOM 1212 O O . GLU A 1 150 ? 6.73 -28.875 -11.227 1 91.44 150 GLU A O 1
ATOM 1217 N N . GLN A 1 151 ? 6.289 -26.797 -11.453 1 88.25 151 GLN A N 1
ATOM 1218 C CA . GLN A 1 151 ? 6.203 -26.906 -12.898 1 88.25 151 GLN A CA 1
ATOM 1219 C C . GLN A 1 151 ? 7.551 -27.297 -13.5 1 88.25 151 GLN A C 1
ATOM 1221 O O . GLN A 1 151 ? 7.609 -28.094 -14.445 1 88.25 151 GLN A O 1
ATOM 1226 N N . ALA A 1 152 ? 8.516 -26.688 -12.977 1 91.88 152 ALA A N 1
ATOM 1227 C CA . ALA A 1 152 ? 9.859 -27.047 -13.438 1 91.88 152 ALA A CA 1
ATOM 1228 C C . ALA A 1 152 ? 10.164 -28.516 -13.172 1 91.88 152 ALA A C 1
ATOM 1230 O O . ALA A 1 152 ? 10.734 -29.203 -14.023 1 91.88 152 ALA A O 1
ATOM 1231 N N . ARG A 1 153 ? 9.734 -29.031 -12.109 1 91.12 153 ARG A N 1
ATOM 1232 C CA . ARG A 1 153 ? 9.938 -30.438 -11.773 1 91.12 153 ARG A CA 1
ATOM 1233 C C . ARG A 1 153 ? 9.172 -31.344 -12.734 1 91.12 153 ARG A C 1
ATOM 1235 O O . ARG A 1 153 ? 9.711 -32.344 -13.219 1 91.12 153 ARG A O 1
ATOM 1242 N N . ILE A 1 154 ? 8.008 -30.922 -12.984 1 86.94 154 ILE A N 1
ATOM 1243 C CA . ILE A 1 154 ? 7.168 -31.703 -13.883 1 86.94 154 ILE A CA 1
ATOM 1244 C C . ILE A 1 154 ? 7.781 -31.719 -15.281 1 86.94 154 ILE A C 1
ATOM 1246 O O . ILE A 1 154 ? 7.828 -32.781 -15.93 1 86.94 154 ILE A O 1
ATOM 1250 N N . ARG A 1 155 ? 8.242 -30.641 -15.695 1 88.94 155 ARG A N 1
ATOM 1251 C CA . ARG A 1 155 ? 8.883 -30.547 -17 1 88.94 155 ARG A CA 1
ATOM 1252 C C . ARG A 1 155 ? 10.117 -31.438 -17.078 1 88.94 155 ARG A C 1
ATOM 1254 O O . ARG A 1 155 ? 10.344 -32.125 -18.078 1 88.94 155 ARG A O 1
ATOM 1261 N N . GLN A 1 156 ? 10.883 -31.422 -16.031 1 92.06 156 GLN A N 1
ATOM 1262 C CA . GLN A 1 156 ? 12.07 -32.281 -15.961 1 92.06 156 GLN A CA 1
ATOM 1263 C C . GLN A 1 156 ? 11.695 -33.75 -16 1 92.06 156 GLN A C 1
ATOM 1265 O O . GLN A 1 156 ? 12.305 -34.531 -16.734 1 92.06 156 GLN A O 1
ATOM 1270 N N . MET A 1 157 ? 10.695 -34.094 -15.344 1 90.38 157 MET A N 1
ATOM 1271 C CA . MET A 1 157 ? 10.234 -35.469 -15.328 1 90.38 157 MET A CA 1
ATOM 1272 C C . MET A 1 157 ? 9.734 -35.906 -16.719 1 90.38 157 MET A C 1
ATOM 1274 O O . MET A 1 157 ? 10.016 -37 -17.172 1 90.38 157 MET A O 1
ATOM 1278 N N . ARG A 1 158 ? 9.039 -35.031 -17.344 1 88.38 158 ARG A N 1
ATOM 1279 C CA . ARG A 1 158 ? 8.539 -35.312 -18.688 1 88.38 158 ARG A CA 1
ATOM 1280 C C . ARG A 1 158 ? 9.688 -35.5 -19.672 1 88.38 158 ARG A C 1
ATOM 1282 O O . ARG A 1 158 ? 9.656 -36.406 -20.516 1 88.38 158 ARG A O 1
ATOM 1289 N N . MET A 1 159 ? 10.664 -34.625 -19.547 1 93.5 159 MET A N 1
ATOM 1290 C CA . MET A 1 159 ? 11.836 -34.719 -20.422 1 93.5 159 MET A CA 1
ATOM 1291 C C . MET A 1 159 ? 12.57 -36.062 -20.188 1 93.5 159 MET A C 1
ATOM 1293 O O . MET A 1 159 ? 12.977 -36.719 -21.141 1 93.5 159 MET A O 1
ATOM 1297 N N . GLU A 1 160 ? 12.703 -36.406 -18.938 1 93.19 160 GLU A N 1
ATOM 1298 C CA . GLU A 1 160 ? 13.359 -37.688 -18.609 1 93.19 160 GLU A CA 1
ATOM 1299 C C . GLU A 1 160 ? 12.562 -38.875 -19.125 1 93.19 160 GLU A C 1
ATOM 1301 O O . GLU A 1 160 ? 13.141 -39.812 -19.656 1 93.19 160 GLU A O 1
ATOM 1306 N N . SER A 1 161 ? 11.25 -38.781 -19.031 1 91 161 SER A N 1
ATOM 1307 C CA . SER A 1 161 ? 10.383 -39.844 -19.531 1 91 161 SER A CA 1
ATOM 1308 C C . SER A 1 161 ? 10.477 -39.969 -21.062 1 91 161 SER A C 1
ATOM 1310 O O . SER A 1 161 ? 10.523 -41.062 -21.609 1 91 161 SER A O 1
ATOM 1312 N N . ASP A 1 162 ? 10.477 -38.75 -21.688 1 91.69 162 ASP A N 1
ATOM 1313 C CA . ASP A 1 162 ? 10.625 -38.719 -23.141 1 91.69 162 ASP A CA 1
ATOM 1314 C C . ASP A 1 162 ? 11.961 -39.312 -23.578 1 91.69 162 ASP A C 1
ATOM 1316 O O . ASP A 1 162 ? 12.031 -40.031 -24.562 1 91.69 162 ASP A O 1
ATOM 1320 N N . LEU A 1 163 ? 13 -39 -22.844 1 94.31 163 LEU A N 1
ATOM 1321 C CA . LEU A 1 163 ? 14.328 -39.562 -23.125 1 94.31 163 LEU A CA 1
ATOM 1322 C C . LEU A 1 163 ? 14.336 -41.062 -22.969 1 94.31 163 LEU A C 1
ATOM 1324 O O . LEU A 1 163 ? 14.906 -41.781 -23.797 1 94.31 163 LEU A O 1
ATOM 1328 N N . GLN A 1 164 ? 13.773 -41.594 -21.969 1 92 164 GLN A N 1
ATOM 1329 C CA . GLN A 1 164 ? 13.695 -43.031 -21.734 1 92 164 GLN A CA 1
ATOM 1330 C C . GLN A 1 164 ? 12.906 -43.75 -22.844 1 92 164 GLN A C 1
ATOM 1332 O O . GLN A 1 164 ? 13.297 -44.812 -23.312 1 92 164 GLN A O 1
ATOM 1337 N N . ARG A 1 165 ? 11.828 -43.156 -23.312 1 91.81 165 ARG A N 1
ATOM 1338 C CA . ARG A 1 165 ? 11.023 -43.688 -24.406 1 91.81 165 ARG A CA 1
ATOM 1339 C C . ARG A 1 165 ? 11.828 -43.75 -25.703 1 91.81 165 ARG A C 1
ATOM 1341 O O . ARG A 1 165 ? 11.773 -44.719 -26.438 1 91.81 165 ARG A O 1
ATOM 1348 N N . ARG A 1 166 ? 12.68 -42.75 -25.953 1 93.75 166 ARG A N 1
ATOM 1349 C CA . ARG A 1 166 ? 13.516 -42.688 -27.141 1 93.75 166 ARG A CA 1
ATOM 1350 C C . ARG A 1 166 ? 14.594 -43.781 -27.094 1 93.75 166 ARG A C 1
ATOM 1352 O O . ARG A 1 166 ? 14.867 -44.438 -28.094 1 93.75 166 ARG A O 1
ATOM 1359 N N . ARG A 1 167 ? 15.078 -44 -25.875 1 94.06 167 ARG A N 1
ATOM 1360 C CA . ARG A 1 167 ? 16.094 -45.031 -25.688 1 94.06 167 ARG A CA 1
ATOM 1361 C C . ARG A 1 167 ? 15.484 -46.406 -25.906 1 94.06 167 ARG A C 1
ATOM 1363 O O . ARG A 1 167 ? 16.078 -47.25 -26.562 1 94.06 167 ARG A O 1
ATOM 1370 N N . GLN A 1 168 ? 14.281 -46.594 -25.375 1 90.94 168 GLN A N 1
ATOM 1371 C CA . GLN A 1 168 ? 13.586 -47.875 -25.531 1 90.94 168 GLN A CA 1
ATOM 1372 C C . GLN A 1 168 ? 13.219 -48.125 -26.984 1 90.94 168 GLN A C 1
ATOM 1374 O O . GLN A 1 168 ? 13.352 -49.25 -27.469 1 90.94 168 GLN A O 1
ATOM 1379 N N . ASN A 1 169 ? 12.742 -47.031 -27.594 1 92.44 169 ASN A N 1
ATOM 1380 C CA . ASN A 1 169 ? 12.406 -47.125 -29.016 1 92.44 169 ASN A CA 1
ATOM 1381 C C . ASN A 1 169 ? 13.641 -47.469 -29.859 1 92.44 169 ASN A C 1
ATOM 1383 O O . ASN A 1 169 ? 13.562 -48.281 -30.766 1 92.44 169 ASN A O 1
ATOM 1387 N N . LEU A 1 170 ? 14.742 -46.906 -29.5 1 93.56 170 LEU A N 1
ATOM 1388 C CA . LEU A 1 170 ? 15.992 -47.219 -30.172 1 93.56 170 LEU A CA 1
ATOM 1389 C C . LEU A 1 170 ? 16.406 -48.656 -29.922 1 93.56 170 LEU A C 1
ATOM 1391 O O . LEU A 1 170 ? 16.844 -49.344 -30.844 1 93.56 170 LEU A O 1
ATOM 1395 N N . TYR A 1 171 ? 16.219 -49.219 -28.75 1 91.94 171 TYR A N 1
ATOM 1396 C CA . TYR A 1 171 ? 16.516 -50.594 -28.406 1 91.94 171 TYR A CA 1
ATOM 1397 C C . TYR A 1 171 ? 15.602 -51.562 -29.141 1 91.94 171 TYR A C 1
ATOM 1399 O O . TYR A 1 171 ? 16.062 -52.594 -29.688 1 91.94 171 TYR A O 1
ATOM 1407 N N . ASN A 1 172 ? 14.336 -51.219 -29.203 1 90.44 172 ASN A N 1
ATOM 1408 C CA . ASN A 1 172 ? 13.367 -52.031 -29.922 1 90.44 172 ASN A CA 1
ATOM 1409 C C . ASN A 1 172 ? 13.68 -52.094 -31.406 1 90.44 172 ASN A C 1
ATOM 1411 O O . ASN A 1 172 ? 13.539 -53.156 -32.031 1 90.44 172 ASN A O 1
ATOM 1415 N N . GLN A 1 173 ? 14.164 -51.125 -31.953 1 90.81 173 GLN A N 1
ATOM 1416 C CA . GLN A 1 173 ? 14.547 -51.062 -33.375 1 90.81 173 GLN A CA 1
ATOM 1417 C C . GLN A 1 173 ? 15.781 -51.938 -33.625 1 90.81 173 GLN A C 1
ATOM 1419 O O . GLN A 1 173 ? 15.852 -52.656 -34.625 1 90.81 173 GLN A O 1
ATOM 1424 N N . GLN A 1 174 ? 16.734 -52 -32.688 1 89.56 174 GLN A N 1
ATOM 1425 C CA . GLN A 1 174 ? 17.922 -52.812 -32.812 1 89.56 174 GLN A CA 1
ATOM 1426 C C . GLN A 1 174 ? 17.578 -54.312 -32.688 1 89.56 174 GLN A C 1
ATOM 1428 O O . GLN A 1 174 ? 18.109 -55.125 -33.438 1 89.56 174 GLN A O 1
ATOM 1433 N N . LEU A 1 175 ? 16.594 -54.625 -31.844 1 89.56 175 LEU A N 1
ATOM 1434 C CA . LEU A 1 175 ? 16.156 -56.031 -31.672 1 89.56 175 LEU A CA 1
ATOM 1435 C C . LEU A 1 175 ? 15.422 -56.5 -32.906 1 89.56 175 LEU A C 1
ATOM 1437 O O . LEU A 1 175 ? 15.617 -57.656 -33.344 1 89.56 175 LEU A O 1
ATOM 1441 N N . ASN A 1 176 ? 14.617 -55.688 -33.438 1 88.81 176 ASN A N 1
ATOM 1442 C CA . ASN A 1 176 ? 13.906 -56.031 -34.656 1 88.81 176 ASN A CA 1
ATOM 1443 C C . ASN A 1 176 ? 14.867 -56.25 -35.812 1 88.81 176 ASN A C 1
ATOM 1445 O O . ASN A 1 176 ? 14.688 -57.156 -36.625 1 88.81 176 ASN A O 1
ATOM 1449 N N . SER A 1 177 ? 15.859 -55.594 -35.906 1 88.19 177 SER A N 1
ATOM 1450 C CA . SER A 1 177 ? 16.859 -55.75 -36.938 1 88.19 177 SER A CA 1
ATOM 1451 C C . SER A 1 177 ? 17.656 -57.031 -36.781 1 88.19 177 SER A C 1
ATOM 1453 O O . SER A 1 177 ? 17.969 -57.719 -37.75 1 88.19 177 SER A O 1
ATOM 1455 N N . MET A 1 178 ? 17.906 -57.406 -35.531 1 84.25 178 MET A N 1
ATOM 1456 C CA . MET A 1 178 ? 18.594 -58.656 -35.25 1 84.25 178 MET A CA 1
ATOM 1457 C C . MET A 1 178 ? 17.719 -59.875 -35.562 1 84.25 178 MET A C 1
ATOM 1459 O O . MET A 1 178 ? 18.188 -60.875 -36.125 1 84.25 178 MET A O 1
ATOM 1463 N N . SER A 1 179 ? 16.438 -59.719 -35.219 1 80.44 179 SER A N 1
ATOM 1464 C CA . SER A 1 179 ? 15.484 -60.781 -35.531 1 80.44 179 SER A CA 1
ATOM 1465 C C . SER A 1 179 ? 15.336 -61 -37.031 1 80.44 179 SER A C 1
ATOM 1467 O O . SER A 1 179 ? 15.289 -62.125 -37.531 1 80.44 179 SER A O 1
ATOM 1469 N N . ASP A 1 180 ? 15.328 -60 -37.75 1 78.06 180 ASP A N 1
ATOM 1470 C CA . ASP A 1 180 ? 15.25 -60.094 -39.219 1 78.06 180 ASP A CA 1
ATOM 1471 C C . ASP A 1 180 ? 16.516 -60.719 -39.812 1 78.06 180 ASP A C 1
ATOM 1473 O O . ASP A 1 180 ? 16.438 -61.5 -40.75 1 78.06 180 ASP A O 1
ATOM 1477 N N . SER A 1 181 ? 17.609 -60.562 -39.188 1 80.75 181 SER A N 1
ATOM 1478 C CA . SER A 1 181 ? 18.859 -61.156 -39.625 1 80.75 181 SER A CA 1
ATOM 1479 C C . SER A 1 181 ? 18.938 -62.625 -39.344 1 80.75 181 SER A C 1
ATOM 1481 O O . SER A 1 181 ? 19.406 -63.406 -40.156 1 80.75 181 SER A O 1
ATOM 1483 N N . ILE A 1 182 ? 18.344 -63 -38.188 1 73.19 182 ILE A N 1
ATOM 1484 C CA . ILE A 1 182 ? 18.312 -64.375 -37.844 1 73.19 182 ILE A CA 1
ATOM 1485 C C . ILE A 1 182 ? 17.344 -65.125 -38.75 1 73.19 182 ILE A C 1
ATOM 1487 O O . ILE A 1 182 ? 17.656 -66.25 -39.219 1 73.19 182 ILE A O 1
ATOM 1491 N N . ASN A 1 183 ? 16.266 -64.5 -39 1 74.56 183 ASN A N 1
ATOM 1492 C CA . ASN A 1 183 ? 15.312 -65.062 -39.906 1 74.56 183 ASN A CA 1
ATOM 1493 C C . ASN A 1 183 ? 15.906 -65.25 -41.312 1 74.56 183 ASN A C 1
ATOM 1495 O O . ASN A 1 183 ? 15.68 -66.25 -42 1 74.56 183 ASN A O 1
ATOM 1499 N N . PHE A 1 184 ? 16.703 -64.312 -41.656 1 75.44 184 PHE A N 1
ATOM 1500 C CA . PHE A 1 184 ? 17.375 -64.375 -42.938 1 75.44 184 PHE A CA 1
ATOM 1501 C C . PHE A 1 184 ? 18.422 -65.5 -42.969 1 75.44 184 PHE A C 1
ATOM 1503 O O . PHE A 1 184 ? 18.5 -66.25 -43.969 1 75.44 184 PHE A O 1
ATOM 1510 N N . MET A 1 185 ? 19.156 -65.812 -42.062 1 74.88 185 MET A N 1
ATOM 1511 C CA . MET A 1 185 ? 20.156 -66.812 -42 1 74.88 185 MET A CA 1
ATOM 1512 C C . MET A 1 185 ? 19.516 -68.188 -41.906 1 74.88 185 MET A C 1
ATOM 1514 O O . MET A 1 185 ? 20.016 -69.188 -42.469 1 74.88 185 MET A O 1
ATOM 1518 N N . GLY A 1 186 ? 18.438 -68.25 -41.156 1 67.31 186 GLY A N 1
ATOM 1519 C CA . GLY A 1 186 ? 17.688 -69.5 -41.094 1 67.31 186 GLY A CA 1
ATOM 1520 C C . GLY A 1 186 ? 17.156 -69.938 -42.438 1 67.31 186 GLY A C 1
ATOM 1521 O O . GLY A 1 186 ? 17.141 -71.125 -42.75 1 67.31 186 GLY A O 1
ATOM 1522 N N . GLN A 1 187 ? 16.844 -69.125 -43.281 1 67 187 GLN A N 1
ATOM 1523 C CA . GLN A 1 187 ? 16.344 -69.438 -44.594 1 67 187 GLN A CA 1
ATOM 1524 C C . GLN A 1 187 ? 17.469 -69.938 -45.531 1 67 187 GLN A C 1
ATOM 1526 O O . GLN A 1 187 ? 17.266 -70.812 -46.375 1 67 187 GLN A O 1
ATOM 1531 N N . ILE A 1 188 ? 18.672 -69.625 -45.406 1 65.12 188 ILE A N 1
ATOM 1532 C CA . ILE A 1 188 ? 19.797 -70.062 -46.219 1 65.12 188 ILE A CA 1
ATOM 1533 C C . ILE A 1 188 ? 20.234 -71.5 -45.781 1 65.12 188 ILE A C 1
ATOM 1535 O O . ILE A 1 188 ? 20.641 -72.312 -46.594 1 65.12 188 ILE A O 1
ATOM 1539 N N . GLY A 1 189 ? 20.156 -71.75 -44.594 1 61.69 189 GLY A N 1
ATOM 1540 C CA . GLY A 1 189 ? 20.578 -73.062 -44.125 1 61.69 189 GLY A CA 1
ATOM 1541 C C . GLY A 1 189 ? 19.672 -74.188 -44.594 1 61.69 189 GLY A C 1
ATOM 1542 O O . GLY A 1 189 ? 20.047 -75.375 -44.531 1 61.69 189 GLY A O 1
ATOM 1543 N N . THR A 1 190 ? 18.438 -74 -44.938 1 56.28 190 THR A N 1
ATOM 1544 C CA . THR A 1 190 ? 17.578 -75.062 -45.469 1 56.28 190 THR A CA 1
ATOM 1545 C C . THR A 1 190 ? 17.812 -75.25 -46.969 1 56.28 190 THR A C 1
ATOM 1547 O O . THR A 1 190 ? 17.109 -76 -47.594 1 56.28 190 THR A O 1
ATOM 1550 N N . SER A 1 191 ? 18.75 -74.688 -47.656 1 49.34 191 SER A N 1
ATOM 1551 C CA . SER A 1 191 ? 19.062 -75.062 -49.031 1 49.34 191 SER A CA 1
ATOM 1552 C C . SER A 1 191 ? 19.844 -76.375 -49.031 1 49.34 1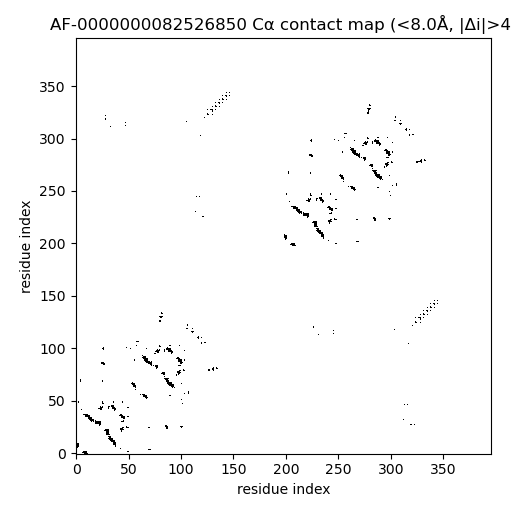91 SER A C 1
ATOM 1554 O O . SER A 1 191 ? 20.828 -76.562 -48.312 1 49.34 191 SER A O 1
ATOM 1556 N N . ASN A 1 192 ? 19.203 -77.5 -49.5 1 44.84 192 ASN A N 1
ATOM 1557 C CA . ASN A 1 192 ? 19.453 -78.875 -49.75 1 44.84 192 ASN A CA 1
ATOM 1558 C C . ASN A 1 192 ? 20.703 -79.125 -50.562 1 44.84 192 ASN A C 1
ATOM 1560 O O . ASN A 1 192 ? 20.828 -78.562 -51.688 1 44.84 192 ASN A O 1
ATOM 1564 N N . TYR A 1 193 ? 21.844 -79.312 -50.031 1 43.41 193 TYR A N 1
ATOM 1565 C CA . TYR A 1 193 ? 22.875 -80.125 -50.625 1 43.41 193 TYR A CA 1
ATOM 1566 C C . TYR A 1 193 ? 22.312 -81.5 -51 1 43.41 193 TYR A C 1
ATOM 1568 O O . TYR A 1 193 ? 21.938 -82.312 -50.125 1 43.41 193 TYR A O 1
ATOM 1576 N N . THR A 1 194 ? 21.438 -81.5 -52.031 1 41.56 194 THR A N 1
ATOM 1577 C CA . THR A 1 194 ? 21.297 -82.812 -52.75 1 41.56 194 THR A CA 1
ATOM 1578 C C . THR A 1 194 ? 22.641 -83.25 -53.25 1 41.56 194 THR A C 1
ATOM 1580 O O . THR A 1 194 ? 23.234 -82.625 -54.156 1 41.56 194 THR A O 1
ATOM 1583 N N . TYR A 1 195 ? 23.5 -83.688 -52.406 1 41.06 195 TYR A N 1
ATOM 1584 C CA . TYR A 1 195 ? 24.547 -84.625 -52.938 1 41.06 195 TYR A CA 1
ATOM 1585 C C . TYR A 1 195 ? 23.938 -85.688 -53.812 1 41.06 195 TYR A C 1
ATOM 1587 O O . TYR A 1 195 ? 23.031 -86.438 -53.375 1 41.06 195 TYR A O 1
ATOM 1595 N N . ARG A 1 196 ? 23.844 -85.375 -55.125 1 40.09 196 ARG A N 1
ATOM 1596 C CA . ARG A 1 196 ? 23.797 -86.438 -56.125 1 40.09 196 ARG A CA 1
ATOM 1597 C C . ARG A 1 196 ? 24.953 -87.438 -55.938 1 40.09 196 ARG A C 1
ATOM 1599 O O . ARG A 1 196 ? 26.109 -87 -55.906 1 40.09 196 ARG A O 1
ATOM 1606 N N . TYR A 1 197 ? 24.766 -88.438 -55.188 1 36.94 197 TYR A N 1
ATOM 1607 C CA . TYR A 1 197 ? 25.5 -89.688 -55.344 1 36.94 197 TYR A CA 1
ATOM 1608 C C . TYR A 1 197 ? 25.547 -90.125 -56.812 1 36.94 197 TYR A C 1
ATOM 1610 O O . TYR A 1 197 ? 24.5 -90.25 -57.438 1 36.94 197 TYR A O 1
ATOM 1618 N N . TYR A 1 198 ? 26.391 -89.5 -57.719 1 31.55 198 TYR A N 1
ATOM 1619 C CA . TYR A 1 198 ? 26.969 -90.5 -58.625 1 31.55 198 TYR A CA 1
ATOM 1620 C C . TYR A 1 198 ? 27.984 -91.375 -57.875 1 31.55 198 TYR A C 1
ATOM 1622 O O . TYR A 1 198 ? 28.656 -90.875 -56.969 1 31.55 198 TYR A O 1
ATOM 1630 N N . MET B 1 1 ? -28.375 20.578 9.992 1 90.5 1 MET B N 1
ATOM 1631 C CA . MET B 1 1 ? -27.859 20.953 8.68 1 90.5 1 MET B CA 1
ATOM 1632 C C . MET B 1 1 ? -28.125 19.875 7.645 1 90.5 1 MET B C 1
ATOM 1634 O O . MET B 1 1 ? -28.141 18.688 7.973 1 90.5 1 MET B O 1
ATOM 1638 N N . LYS B 1 2 ? -28.328 20.25 6.523 1 91.88 2 LYS B N 1
ATOM 1639 C CA . LYS B 1 2 ? -28.625 19.297 5.461 1 91.88 2 LYS B CA 1
ATOM 1640 C C . LYS B 1 2 ? -27.375 18.984 4.633 1 91.88 2 LYS B C 1
ATOM 1642 O O . LYS B 1 2 ? -26.516 19.859 4.461 1 91.88 2 LYS B O 1
ATOM 1647 N N . HIS B 1 3 ? -27.281 17.781 4.258 1 94.12 3 HIS B N 1
ATOM 1648 C CA . HIS B 1 3 ? -26.203 17.328 3.391 1 94.12 3 HIS B CA 1
ATOM 1649 C C . HIS B 1 3 ? -26.734 16.469 2.25 1 94.12 3 HIS B C 1
ATOM 1651 O O . HIS B 1 3 ? -27.656 15.68 2.439 1 94.12 3 HIS B O 1
ATOM 1657 N N . PHE B 1 4 ? -26.219 16.578 1.108 1 91.12 4 PHE B N 1
ATOM 1658 C CA . PHE B 1 4 ? -26.734 15.93 -0.093 1 91.12 4 PHE B CA 1
ATOM 1659 C C . PHE B 1 4 ? -26.734 14.414 0.06 1 91.12 4 PHE B C 1
ATOM 1661 O O . PHE B 1 4 ? -27.516 13.719 -0.58 1 91.12 4 PHE B O 1
ATOM 1668 N N . SER B 1 5 ? -25.812 13.828 0.919 1 91.69 5 SER B N 1
ATOM 1669 C CA . SER B 1 5 ? -25.609 12.391 1.012 1 91.69 5 SER B CA 1
ATOM 1670 C C . SER B 1 5 ? -26.594 11.75 1.986 1 91.69 5 SER B C 1
ATOM 1672 O O . SER B 1 5 ? -26.641 10.523 2.111 1 91.69 5 SER B O 1
ATOM 1674 N N . HIS B 1 6 ? -27.359 12.609 2.621 1 92.81 6 HIS B N 1
ATOM 1675 C CA . HIS B 1 6 ? -28.281 12.094 3.625 1 92.81 6 HIS B CA 1
ATOM 1676 C C . HIS B 1 6 ? -29.562 12.93 3.676 1 92.81 6 HIS B C 1
ATOM 1678 O O . HIS B 1 6 ? -29.516 14.156 3.684 1 92.81 6 HIS B O 1
ATOM 1684 N N . PRO B 1 7 ? -30.734 12.344 3.738 1 93.31 7 PRO B N 1
ATOM 1685 C CA . PRO B 1 7 ? -32 13.062 3.611 1 93.31 7 PRO B CA 1
ATOM 1686 C C . PRO B 1 7 ? -32.406 13.758 4.906 1 93.31 7 PRO B C 1
ATOM 1688 O O . PRO B 1 7 ? -33.188 14.727 4.871 1 93.31 7 PRO B O 1
ATOM 1691 N N . HIS B 1 8 ? -31.906 13.367 6.031 1 95.62 8 HIS B N 1
ATOM 1692 C CA . HIS B 1 8 ? -32.312 13.961 7.301 1 95.62 8 HIS B CA 1
ATOM 1693 C C . HIS B 1 8 ? -31.375 15.086 7.711 1 95.62 8 HIS B C 1
ATOM 1695 O O . HIS B 1 8 ? -30.219 15.133 7.273 1 95.62 8 HIS B O 1
ATOM 1701 N N . GLU B 1 9 ? -31.953 15.953 8.578 1 95.81 9 GLU B N 1
ATOM 1702 C CA . GLU B 1 9 ? -31.109 17 9.164 1 95.81 9 GLU B CA 1
ATOM 1703 C C . GLU B 1 9 ? -30.094 16.391 10.133 1 95.81 9 GLU B C 1
ATOM 1705 O O . GLU B 1 9 ? -30.422 15.492 10.906 1 95.81 9 GLU B O 1
ATOM 1710 N N . MET B 1 10 ? -28.969 16.906 10.008 1 96.06 10 MET B N 1
ATOM 1711 C CA . MET B 1 10 ? -27.891 16.391 10.852 1 96.06 10 MET B CA 1
ATOM 1712 C C . MET B 1 10 ? -27.531 17.375 11.953 1 96.06 10 MET B C 1
ATOM 1714 O O . MET B 1 10 ? -27.688 18.594 11.781 1 96.06 10 MET B O 1
ATOM 1718 N N . GLN B 1 11 ? -27.094 16.797 13.055 1 96.88 11 GLN B N 1
ATOM 1719 C CA . GLN B 1 11 ? -26.703 17.609 14.203 1 96.88 11 GLN B CA 1
ATOM 1720 C C . GLN B 1 11 ? -25.203 17.531 14.445 1 96.88 11 GLN B C 1
ATOM 1722 O O . GLN B 1 11 ? -24.562 16.531 14.109 1 96.88 11 GLN B O 1
ATOM 1727 N N . VAL B 1 12 ? -24.672 18.609 15.016 1 96.31 12 VAL B N 1
ATOM 1728 C CA . VAL B 1 12 ? -23.266 18.641 15.367 1 96.31 12 VAL B CA 1
ATOM 1729 C C . VAL B 1 12 ? -23.047 17.906 16.688 1 96.31 12 VAL B C 1
ATOM 1731 O O . VAL B 1 12 ? -23.781 18.109 17.656 1 96.31 12 VAL B O 1
ATOM 1734 N N . ILE B 1 13 ? -22.141 16.984 16.641 1 93.94 13 ILE B N 1
ATOM 1735 C CA . ILE B 1 13 ? -21.781 16.266 17.859 1 93.94 13 ILE B CA 1
ATOM 1736 C C . ILE B 1 13 ? -20.281 16.375 18.094 1 93.94 13 ILE B C 1
ATOM 1738 O O . ILE B 1 13 ? -19.516 16.641 17.172 1 93.94 13 ILE B O 1
ATOM 1742 N N . GLU B 1 14 ? -19.875 16.203 19.359 1 93.06 14 GLU B N 1
ATOM 1743 C CA . GLU B 1 14 ? -18.469 16.141 19.719 1 93.06 14 GLU B CA 1
ATOM 1744 C C . GLU B 1 14 ? -18.047 14.727 20.094 1 93.06 14 GLU B C 1
ATOM 1746 O O . GLU B 1 14 ? -18.641 14.117 20.984 1 93.06 14 GLU B O 1
ATOM 1751 N N . VAL B 1 15 ? -17.141 14.195 19.344 1 89.94 15 VAL B N 1
ATOM 1752 C CA . VAL B 1 15 ? -16.688 12.828 19.547 1 89.94 15 VAL B CA 1
ATOM 1753 C C . VAL B 1 15 ? -15.281 12.844 20.156 1 89.94 15 VAL B C 1
ATOM 1755 O O . VAL B 1 15 ? -14.352 13.406 19.562 1 89.94 15 VAL B O 1
ATOM 1758 N N . PRO B 1 16 ? -15.18 12.125 21.297 1 82.75 16 PRO B N 1
ATOM 1759 C CA . PRO B 1 16 ? -13.836 12.055 21.891 1 82.75 16 PRO B CA 1
ATOM 1760 C C . PRO B 1 16 ? -12.859 11.242 21.031 1 82.75 16 PRO B C 1
ATOM 1762 O O . PRO B 1 16 ? -13.281 10.352 20.281 1 82.75 16 PRO B O 1
ATOM 1765 N N . SER B 1 17 ? -11.617 11.625 21.078 1 74.44 17 SER B N 1
ATOM 1766 C CA . SER B 1 17 ? -10.578 11.016 20.25 1 74.44 17 SER B CA 1
ATOM 1767 C C . SER B 1 17 ? -10.391 9.547 20.594 1 74.44 17 SER B C 1
ATOM 1769 O O . SER B 1 17 ? -9.945 8.758 19.75 1 74.44 17 SER B O 1
ATOM 1771 N N . GLU B 1 18 ? -10.859 9.148 21.688 1 68.62 18 GLU B N 1
ATOM 1772 C CA . GLU B 1 18 ? -10.664 7.777 22.156 1 68.62 18 GLU B CA 1
ATOM 1773 C C . GLU B 1 18 ? -11.711 6.84 21.578 1 68.62 18 GLU B C 1
ATOM 1775 O O . GLU B 1 18 ? -11.523 5.621 21.562 1 68.62 18 GLU B O 1
ATOM 1780 N N . ASN B 1 19 ? -12.75 7.461 21.078 1 65.44 19 ASN B N 1
ATOM 1781 C CA . ASN B 1 19 ? -13.844 6.629 20.578 1 65.44 19 ASN B CA 1
ATOM 1782 C C . ASN B 1 19 ? -13.609 6.199 19.125 1 65.44 19 ASN B C 1
ATOM 1784 O O . ASN B 1 19 ? -13.578 7.039 18.234 1 65.44 19 ASN B O 1
ATOM 1788 N N . LYS B 1 20 ? -13.375 4.844 19 1 70.5 20 LYS B N 1
ATOM 1789 C CA . LYS B 1 20 ? -13.008 4.324 17.688 1 70.5 20 LYS B CA 1
ATOM 1790 C C . LYS B 1 20 ? -14.156 3.535 17.078 1 70.5 20 LYS B C 1
ATOM 1792 O O . LYS B 1 20 ? -13.992 2.914 16.016 1 70.5 20 LYS B O 1
ATOM 1797 N N . GLN B 1 21 ? -15.375 3.744 17.5 1 79.38 21 GLN B N 1
ATOM 1798 C CA . GLN B 1 21 ? -16.406 2.82 17.031 1 79.38 21 GLN B CA 1
ATOM 1799 C C . GLN B 1 21 ? -17.203 3.412 15.875 1 79.38 21 GLN B C 1
ATOM 1801 O O . GLN B 1 21 ? -17.531 2.709 14.922 1 79.38 21 GLN B O 1
ATOM 1806 N N . GLN B 1 22 ? -17.422 4.672 15.922 1 91.25 22 GLN B N 1
ATOM 1807 C CA . GLN B 1 22 ? -18.234 5.266 14.867 1 91.25 22 GLN B CA 1
ATOM 1808 C C . GLN B 1 22 ? -17.375 5.637 13.656 1 91.25 22 GLN B C 1
ATOM 1810 O O . GLN B 1 22 ? -16.312 6.242 13.805 1 91.25 22 GLN B O 1
ATOM 1815 N N . ILE B 1 23 ? -17.875 5.301 12.508 1 94.38 23 ILE B N 1
ATOM 1816 C CA . ILE B 1 23 ? -17.109 5.473 11.273 1 94.38 23 ILE B CA 1
ATOM 1817 C C . ILE B 1 23 ? -17.812 6.504 10.383 1 94.38 23 ILE B C 1
ATOM 1819 O O . ILE B 1 23 ? -19.031 6.504 10.258 1 94.38 23 ILE B O 1
ATOM 1823 N N . CYS B 1 24 ? -17.062 7.328 9.812 1 95.5 24 CYS B N 1
ATOM 1824 C CA . CYS B 1 24 ? -17.562 8.328 8.875 1 95.5 24 CYS B CA 1
ATOM 1825 C C . CYS B 1 24 ? -17.984 7.691 7.559 1 95.5 24 CYS B C 1
ATOM 1827 O O . CYS B 1 24 ? -17.219 6.938 6.957 1 95.5 24 CYS B O 1
ATOM 1829 N N . PHE B 1 25 ? -19.125 8.031 7.062 1 94.19 25 PHE B N 1
ATOM 1830 C CA . PHE B 1 25 ? -19.625 7.426 5.84 1 94.19 25 PHE B CA 1
ATOM 1831 C C . PHE B 1 25 ? -18.969 8.039 4.613 1 94.19 25 PHE B C 1
ATOM 1833 O O . PHE B 1 25 ? -19.031 7.469 3.521 1 94.19 25 PHE B O 1
ATOM 1840 N N . GLY B 1 26 ? -18.234 9.133 4.812 1 93.88 26 GLY B N 1
ATOM 1841 C CA . GLY B 1 26 ? -17.531 9.773 3.707 1 93.88 26 GLY B CA 1
ATOM 1842 C C . GLY B 1 26 ? -16.172 9.172 3.432 1 93.88 26 GLY B C 1
ATOM 1843 O O . GLY B 1 26 ? -15.828 8.906 2.279 1 93.88 26 GLY B O 1
ATOM 1844 N N . CYS B 1 27 ? -15.422 8.906 4.48 1 93.06 27 CYS B N 1
ATOM 1845 C CA . CYS B 1 27 ? -14.031 8.492 4.301 1 93.06 27 CYS B CA 1
ATOM 1846 C C . CYS B 1 27 ? -13.789 7.125 4.934 1 93.06 27 CYS B C 1
ATOM 1848 O O . CYS B 1 27 ? -12.719 6.539 4.75 1 93.06 27 CYS B O 1
ATOM 1850 N N . ASN B 1 28 ? -14.695 6.613 5.691 1 92.25 28 ASN B N 1
ATOM 1851 C CA . ASN B 1 28 ? -14.641 5.305 6.328 1 92.25 28 ASN B CA 1
ATOM 1852 C C . ASN B 1 28 ? -13.555 5.246 7.402 1 92.25 28 ASN B C 1
ATOM 1854 O O . ASN B 1 28 ? -12.938 4.203 7.613 1 92.25 28 ASN B O 1
ATOM 1858 N N . LEU B 1 29 ? -13.25 6.449 8 1 92.81 29 LEU B N 1
ATOM 1859 C CA . LEU B 1 29 ? -12.328 6.531 9.133 1 92.81 29 LEU B CA 1
ATOM 1860 C C . LEU B 1 29 ? -13.086 6.812 10.43 1 92.81 29 LEU B C 1
ATOM 1862 O O . LEU B 1 29 ? -14.203 7.328 10.398 1 92.81 29 LEU B O 1
ATOM 1866 N N . PRO B 1 30 ? -12.484 6.445 11.508 1 93.19 30 PRO B N 1
ATOM 1867 C CA . PRO B 1 30 ? -13.141 6.723 12.789 1 93.19 30 PRO B CA 1
ATOM 1868 C C . PRO B 1 30 ? -13.352 8.219 13.031 1 93.19 30 PRO B C 1
ATOM 1870 O O . PRO B 1 30 ? -12.516 9.031 12.633 1 93.19 30 PRO B O 1
ATOM 1873 N N . LEU B 1 31 ? -14.398 8.516 13.742 1 94.12 31 LEU B N 1
ATOM 1874 C CA . LEU B 1 31 ? -14.766 9.906 14.008 1 94.12 31 LEU B CA 1
ATOM 1875 C C . LEU B 1 31 ? -13.898 10.484 15.125 1 94.12 31 LEU B C 1
ATOM 1877 O O . LEU B 1 31 ? -13.344 9.75 15.938 1 94.12 31 LEU B O 1
ATOM 1881 N N . PHE B 1 32 ? -13.758 11.797 15.039 1 90.62 32 PHE B N 1
ATOM 1882 C CA . PHE B 1 32 ? -13.133 12.562 16.109 1 90.62 32 PHE B CA 1
ATOM 1883 C C . PHE B 1 32 ? -13.57 14.023 16.062 1 90.62 32 PHE B C 1
ATOM 1885 O O . PHE B 1 32 ? -13.945 14.523 14.992 1 90.62 32 PHE B O 1
ATOM 1892 N N . GLY B 1 33 ? -13.617 14.617 17.203 1 90.25 33 GLY B N 1
ATOM 1893 C CA . GLY B 1 33 ? -13.906 16.047 17.234 1 90.25 33 GLY B CA 1
ATOM 1894 C C . GLY B 1 33 ? -15.336 16.375 16.859 1 90.25 33 GLY B C 1
ATOM 1895 O O . GLY B 1 33 ? -16.266 15.609 17.172 1 90.25 33 GLY B O 1
ATOM 1896 N N . SER B 1 34 ? -15.43 17.5 16.25 1 92.5 34 SER B N 1
ATOM 1897 C CA . SER B 1 34 ? -16.75 17.953 15.812 1 92.5 34 SER B CA 1
ATOM 1898 C C . SER B 1 34 ? -17.188 17.234 14.539 1 92.5 34 SER B C 1
ATOM 1900 O O . SER B 1 34 ? -16.469 17.25 13.539 1 92.5 34 SER B O 1
ATOM 1902 N N . CYS B 1 35 ? -18.297 16.562 14.648 1 95.06 35 CYS B N 1
ATOM 1903 C CA . CYS B 1 35 ? -18.828 15.789 13.531 1 95.06 35 CYS B CA 1
ATOM 1904 C C . CYS B 1 35 ? -20.312 16.031 13.344 1 95.06 35 CYS B C 1
ATOM 1906 O O . CYS B 1 35 ? -20.938 16.703 14.172 1 95.06 35 CYS B O 1
ATOM 1908 N N . TYR B 1 36 ? -20.859 15.539 12.266 1 96.88 36 TYR B N 1
ATOM 1909 C CA . TYR B 1 36 ? -22.281 15.609 11.984 1 96.88 36 TYR B CA 1
ATOM 1910 C C . TYR B 1 36 ? -22.922 14.227 12.078 1 96.88 36 TYR B C 1
ATOM 1912 O O . TYR B 1 36 ? -22.344 13.234 11.633 1 96.88 36 TYR B O 1
ATOM 1920 N N . SER B 1 37 ? -24.125 14.227 12.703 1 96.25 37 SER B N 1
ATOM 1921 C CA . SER B 1 37 ? -24.734 12.922 12.914 1 96.25 37 SER B CA 1
ATOM 1922 C C . SER B 1 37 ? -26.25 12.977 12.68 1 96.25 37 SER B C 1
ATOM 1924 O O . SER B 1 37 ? -26.875 14 12.93 1 96.25 37 SER B O 1
ATOM 1926 N N . CYS B 1 38 ? -26.766 12.039 12.047 1 96.94 38 CYS B N 1
ATOM 1927 C CA . CYS B 1 38 ? -28.172 11.664 12.102 1 96.94 38 CYS B CA 1
ATOM 1928 C C . CYS B 1 38 ? -28.375 10.43 12.969 1 96.94 38 CYS B C 1
ATOM 1930 O O . CYS B 1 38 ? -28.156 9.305 12.516 1 96.94 38 CYS B O 1
ATOM 1932 N N . SER B 1 39 ? -28.828 10.586 14.156 1 93 39 SER B N 1
ATOM 1933 C CA . SER B 1 39 ? -28.859 9.539 15.172 1 93 39 SER B CA 1
ATOM 1934 C C . SER B 1 39 ? -29.828 8.422 14.773 1 93 39 SER B C 1
ATOM 1936 O O . SER B 1 39 ? -29.484 7.238 14.867 1 93 39 SER B O 1
ATOM 1938 N N . PRO B 1 40 ? -30.938 8.789 14.25 1 95.25 40 PRO B N 1
ATOM 1939 C CA . PRO B 1 40 ? -31.875 7.723 13.883 1 95.25 40 PRO B CA 1
ATOM 1940 C C . PRO B 1 40 ? -31.297 6.762 12.852 1 95.25 40 PRO B C 1
ATOM 1942 O O . PRO B 1 40 ? -31.641 5.578 12.836 1 95.25 40 PRO B O 1
ATOM 1945 N N . CYS B 1 41 ? -30.453 7.211 12.031 1 95.38 41 CYS B N 1
ATOM 1946 C CA . CYS B 1 41 ? -29.906 6.402 10.945 1 95.38 41 CYS B CA 1
ATOM 1947 C C . CYS B 1 41 ? -28.5 5.926 11.266 1 95.38 41 CYS B C 1
ATOM 1949 O O . CYS B 1 41 ? -27.891 5.184 10.492 1 95.38 41 CYS B O 1
ATOM 1951 N N . SER B 1 42 ? -27.906 6.387 12.289 1 94.44 42 SER B N 1
ATOM 1952 C CA . SER B 1 42 ? -26.516 6.113 12.617 1 94.44 42 SER B CA 1
ATOM 1953 C C . SER B 1 42 ? -25.578 6.52 11.477 1 94.44 42 SER B C 1
ATOM 1955 O O . SER B 1 42 ? -24.703 5.75 11.086 1 94.44 42 SER B O 1
ATOM 1957 N N . PHE B 1 43 ? -25.906 7.672 10.961 1 95.38 43 PHE B N 1
ATOM 1958 C CA . PHE B 1 43 ? -25.125 8.266 9.883 1 95.38 43 PHE B CA 1
ATOM 1959 C C . PHE B 1 43 ? -24.234 9.375 10.414 1 95.38 43 PHE B C 1
ATOM 1961 O O . PHE B 1 43 ? -24.703 10.289 11.094 1 95.38 43 PHE B O 1
ATOM 1968 N N . TYR B 1 44 ? -22.891 9.297 10.062 1 96.25 44 TYR B N 1
ATOM 1969 C CA . TYR B 1 44 ? -21.922 10.227 10.609 1 96.25 44 TYR B CA 1
ATOM 1970 C C . TYR B 1 44 ? -21 10.773 9.523 1 96.25 44 TYR B C 1
ATOM 1972 O O . TYR B 1 44 ? -20.625 10.047 8.602 1 96.25 44 TYR B O 1
ATOM 1980 N N . LEU B 1 45 ? -20.656 12.047 9.711 1 96.19 45 LEU B N 1
ATOM 1981 C CA . LEU B 1 45 ? -19.672 12.68 8.828 1 96.19 45 LEU B CA 1
ATOM 1982 C C . LEU B 1 45 ? -18.703 13.531 9.633 1 96.19 45 LEU B C 1
ATOM 1984 O O . LEU B 1 45 ? -19.109 14.242 10.555 1 96.19 45 LEU B O 1
ATOM 1988 N N . HIS B 1 46 ? -17.422 13.375 9.273 1 94.75 46 HIS B N 1
ATOM 1989 C CA . HIS B 1 46 ? -16.5 14.391 9.75 1 94.75 46 HIS B CA 1
ATOM 1990 C C . HIS B 1 46 ? -16.891 15.773 9.242 1 94.75 46 HIS B C 1
ATOM 1992 O O . HIS B 1 46 ? -17.578 15.898 8.219 1 94.75 46 HIS B O 1
ATOM 1998 N N . LYS B 1 47 ? -16.438 16.719 10 1 93.25 47 LYS B N 1
ATOM 1999 C CA . LYS B 1 47 ? -16.609 18.078 9.508 1 93.25 47 LYS B CA 1
ATOM 2000 C C . LYS B 1 47 ? -15.938 18.25 8.148 1 93.25 47 LYS B C 1
ATOM 2002 O O . LYS B 1 47 ? -16.516 18.828 7.23 1 93.25 47 LYS B O 1
ATOM 2007 N N . PHE B 1 48 ? -14.711 17.703 8.023 1 90.69 48 PHE B N 1
ATOM 2008 C CA . PHE B 1 48 ? -13.938 17.781 6.793 1 90.69 48 PHE B CA 1
ATOM 2009 C C . PHE B 1 48 ? -14.68 17.109 5.641 1 90.69 48 PHE B C 1
ATOM 2011 O O . PHE B 1 48 ? -14.75 17.656 4.543 1 90.69 48 PHE B O 1
ATOM 2018 N N . CYS B 1 49 ? -15.32 16.031 5.898 1 93.75 49 CYS B N 1
ATOM 2019 C CA . CYS B 1 49 ? -16.047 15.281 4.883 1 93.75 49 CYS B CA 1
ATOM 2020 C C . CYS B 1 49 ? -17.344 15.977 4.516 1 93.75 49 CYS B C 1
ATOM 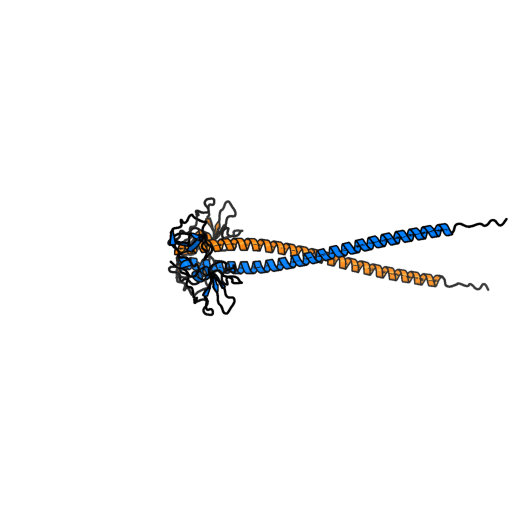2022 O O . CYS B 1 49 ? -17.781 15.938 3.361 1 93.75 49 CYS B O 1
ATOM 2024 N N . PHE B 1 50 ? -17.922 16.562 5.523 1 94.56 50 PHE B N 1
ATOM 2025 C CA . PHE B 1 50 ? -19.172 17.297 5.32 1 94.56 50 PHE B CA 1
ATOM 2026 C C . PHE B 1 50 ? -18.969 18.469 4.371 1 94.56 50 PHE B C 1
ATOM 2028 O O . PHE B 1 50 ? -19.875 18.812 3.605 1 94.56 50 PHE B O 1
ATOM 2035 N N . GLU B 1 51 ? -17.797 18.969 4.309 1 91.38 51 GLU B N 1
ATOM 2036 C CA . GLU B 1 51 ? -17.547 20.219 3.605 1 91.38 51 GLU B CA 1
ATOM 2037 C C . GLU B 1 51 ? -16.969 19.969 2.213 1 91.38 51 GLU B C 1
ATOM 2039 O O . GLU B 1 51 ? -16.672 20.906 1.478 1 91.38 51 GLU B O 1
ATOM 2044 N N . PHE B 1 52 ? -16.75 18.719 1.819 1 91.25 52 PHE B N 1
ATOM 2045 C CA . PHE B 1 52 ? -16.25 18.438 0.477 1 91.25 52 PHE B CA 1
ATOM 2046 C C . PHE B 1 52 ? -17.141 19.094 -0.574 1 91.25 52 PHE B C 1
ATOM 2048 O O . PHE B 1 52 ? -18.359 19.016 -0.51 1 91.25 52 PHE B O 1
ATOM 2055 N N . PRO B 1 53 ? -16.484 19.719 -1.587 1 88.75 53 PRO B N 1
ATOM 2056 C CA . PRO B 1 53 ? -17.297 20.281 -2.676 1 88.75 53 PRO B CA 1
ATOM 2057 C C . PRO B 1 53 ? -17.938 19.203 -3.551 1 88.75 53 PRO B C 1
ATOM 2059 O O . PRO B 1 53 ? -17.344 18.156 -3.781 1 88.75 53 PRO B O 1
ATOM 2062 N N . GLN B 1 54 ? -19.125 19.469 -3.969 1 88.19 54 GLN B N 1
ATOM 2063 C CA . GLN B 1 54 ? -19.859 18.5 -4.773 1 88.19 54 GLN B CA 1
ATOM 2064 C C . GLN B 1 54 ? -19.312 18.453 -6.203 1 88.19 54 GLN B C 1
ATOM 2066 O O . GLN B 1 54 ? -19.578 17.5 -6.934 1 88.19 54 GLN B O 1
ATOM 2071 N N . SER B 1 55 ? -18.688 19.5 -6.574 1 81.25 55 SER B N 1
ATOM 2072 C CA . SER B 1 55 ? -18 19.531 -7.859 1 81.25 55 SER B CA 1
ATOM 2073 C C . SER B 1 55 ? -16.578 20.078 -7.711 1 81.25 55 SER B C 1
ATOM 2075 O O . SER B 1 55 ? -16.328 20.969 -6.891 1 81.25 55 SER B O 1
ATOM 2077 N N . ALA B 1 56 ? -15.758 19.297 -8.289 1 73.69 56 ALA B N 1
ATOM 2078 C CA . ALA B 1 56 ? -14.383 19.766 -8.125 1 73.69 56 ALA B CA 1
ATOM 2079 C C . ALA B 1 56 ? -13.633 19.734 -9.453 1 73.69 56 ALA B C 1
ATOM 2081 O O . ALA B 1 56 ? -13.914 18.891 -10.312 1 73.69 56 ALA B O 1
ATOM 2082 N N . GLN B 1 57 ? -13.016 20.859 -9.633 1 72.44 57 GLN B N 1
ATOM 2083 C CA . GLN B 1 57 ? -11.953 20.875 -10.633 1 72.44 57 GLN B CA 1
ATOM 2084 C C . GLN B 1 57 ? -10.578 20.859 -9.969 1 72.44 57 GLN B C 1
ATOM 2086 O O . GLN B 1 57 ? -10.195 21.812 -9.289 1 72.44 57 GLN B O 1
ATOM 2091 N N . PHE B 1 58 ? -10.109 19.672 -9.891 1 71.5 58 PHE B N 1
ATOM 2092 C CA . PHE B 1 58 ? -8.797 19.562 -9.266 1 71.5 58 PHE B CA 1
ATOM 2093 C C . PHE B 1 58 ? -7.691 19.922 -10.25 1 71.5 58 PHE B C 1
ATOM 2095 O O . PHE B 1 58 ? -7.805 19.641 -11.445 1 71.5 58 PHE B O 1
ATOM 2102 N N . LYS B 1 59 ? -6.809 20.625 -9.852 1 65.81 59 LYS B N 1
ATOM 2103 C CA . LYS B 1 59 ? -5.676 21.078 -10.648 1 65.81 59 LYS B CA 1
ATOM 2104 C C . LYS B 1 59 ? -5.051 19.922 -11.43 1 65.81 59 LYS B C 1
ATOM 2106 O O . LYS B 1 59 ? -4.691 20.078 -12.594 1 65.81 59 LYS B O 1
ATOM 2111 N N . SER B 1 60 ? -4.973 18.844 -10.781 1 62 60 SER B N 1
ATOM 2112 C CA . SER B 1 60 ? -4.312 17.703 -11.398 1 62 60 SER B CA 1
ATOM 2113 C C . SER B 1 60 ? -5.242 16.984 -12.367 1 62 60 SER B C 1
ATOM 2115 O O . SER B 1 60 ? -4.797 16.172 -13.18 1 62 60 SER B O 1
ATOM 2117 N N . GLN B 1 61 ? -6.5 17.422 -12.273 1 63.22 61 GLN B N 1
ATOM 2118 C CA . GLN B 1 61 ? -7.477 16.672 -13.055 1 63.22 61 GLN B CA 1
ATOM 2119 C C . GLN B 1 61 ? -8.258 17.594 -13.992 1 63.22 61 GLN B C 1
ATOM 2121 O O . GLN B 1 61 ? -9.461 17.422 -14.18 1 63.22 61 GLN B O 1
ATOM 2126 N N . HIS B 1 62 ? -7.598 18.438 -14.594 1 64.5 62 HIS B N 1
ATOM 2127 C CA . HIS B 1 62 ? -8.289 19.406 -15.43 1 64.5 62 HIS B CA 1
ATOM 2128 C C . HIS B 1 62 ? -8.977 18.734 -16.609 1 64.5 62 HIS B C 1
ATOM 2130 O O . HIS B 1 62 ? -9.898 19.297 -17.203 1 64.5 62 HIS B O 1
ATOM 2136 N N . LYS B 1 63 ? -8.75 17.547 -16.781 1 76.75 63 LYS B N 1
ATOM 2137 C CA . LYS B 1 63 ? -9.312 16.859 -17.938 1 76.75 63 LYS B CA 1
ATOM 2138 C C . LYS B 1 63 ? -10.648 16.203 -17.594 1 76.75 63 LYS B C 1
ATOM 2140 O O . LYS B 1 63 ? -11.391 15.789 -18.484 1 76.75 63 LYS B O 1
ATOM 2145 N N . HIS B 1 64 ? -10.914 16.328 -16.219 1 81.69 64 HIS B N 1
ATOM 2146 C CA . HIS B 1 64 ? -12.117 15.633 -15.805 1 81.69 64 HIS B CA 1
ATOM 2147 C C . HIS B 1 64 ? -13.047 16.547 -15.008 1 81.69 64 HIS B C 1
ATOM 2149 O O . HIS B 1 64 ? -12.586 17.328 -14.172 1 81.69 64 HIS B O 1
ATOM 2155 N N . ASN B 1 65 ? -14.305 16.5 -15.383 1 83.06 65 ASN B N 1
ATOM 2156 C CA . ASN B 1 65 ? -15.312 17.078 -14.5 1 83.06 65 ASN B CA 1
ATOM 2157 C C . ASN B 1 65 ? -15.766 16.078 -13.445 1 83.06 65 ASN B C 1
ATOM 2159 O O . ASN B 1 65 ? -16.469 15.117 -13.75 1 83.06 65 ASN B O 1
ATOM 2163 N N . LEU B 1 66 ? -15.367 16.391 -12.234 1 86.81 66 LEU B N 1
ATOM 2164 C CA . LEU B 1 66 ? -15.602 15.422 -11.172 1 86.81 66 LEU B CA 1
ATOM 2165 C C . LEU B 1 66 ? -16.797 15.812 -10.328 1 86.81 66 LEU B C 1
ATOM 2167 O O . LEU B 1 66 ? -16.938 16.984 -9.945 1 86.81 66 LEU B O 1
ATOM 2171 N N . ALA B 1 67 ? -17.672 14.883 -10.195 1 89 67 ALA B N 1
ATOM 2172 C CA . ALA B 1 67 ? -18.828 15.062 -9.312 1 89 67 ALA B CA 1
ATOM 2173 C C . ALA B 1 67 ? -18.734 14.141 -8.102 1 89 67 ALA B C 1
ATOM 2175 O O . ALA B 1 67 ? -18.344 12.977 -8.227 1 89 67 ALA B O 1
ATOM 2176 N N . LEU B 1 68 ? -19.062 14.719 -6.961 1 91.25 68 LEU B N 1
ATOM 2177 C CA . LEU B 1 68 ? -19.031 13.938 -5.727 1 91.25 68 LEU B CA 1
ATOM 2178 C C . LEU B 1 68 ? -20.219 12.992 -5.648 1 91.25 68 LEU B C 1
ATOM 2180 O O . LEU B 1 68 ? -21.375 13.438 -5.66 1 91.25 68 LEU B O 1
ATOM 2184 N N . LEU B 1 69 ? -19.922 11.695 -5.527 1 86.88 69 LEU B N 1
ATOM 2185 C CA . LEU B 1 69 ? -20.969 10.688 -5.492 1 86.88 69 LEU B CA 1
ATOM 2186 C C . LEU B 1 69 ? -21.016 9.992 -4.133 1 86.88 69 LEU B C 1
ATOM 2188 O O . LEU B 1 69 ? -19.969 9.812 -3.492 1 86.88 69 LEU B O 1
ATOM 2192 N N . TYR B 1 70 ? -22.297 9.711 -3.645 1 84.88 70 TYR B N 1
ATOM 2193 C CA . TYR B 1 70 ? -22.516 8.867 -2.477 1 84.88 70 TYR B CA 1
ATOM 2194 C C . TYR B 1 70 ? -23.844 8.133 -2.576 1 84.88 70 TYR B C 1
ATOM 2196 O O . TYR B 1 70 ? -24.891 8.75 -2.812 1 84.88 70 TYR B O 1
ATOM 2204 N N . PRO B 1 71 ? -23.938 6.754 -2.238 1 71.06 71 PRO B N 1
ATOM 2205 C CA . PRO B 1 71 ? -22.906 5.711 -2.256 1 71.06 71 PRO B CA 1
ATOM 2206 C C . PRO B 1 71 ? -22.312 5.492 -3.646 1 71.06 71 PRO B C 1
ATOM 2208 O O . PRO B 1 71 ? -22.969 5.773 -4.652 1 71.06 71 PRO B O 1
ATOM 2211 N N . PRO B 1 72 ? -20.984 5.207 -3.529 1 65.06 72 PRO B N 1
ATOM 2212 C CA . PRO B 1 72 ? -20.422 5.102 -4.879 1 65.06 72 PRO B CA 1
ATOM 2213 C C . PRO B 1 72 ? -20.781 3.787 -5.566 1 65.06 72 PRO B C 1
ATOM 2215 O O . PRO B 1 72 ? -20.484 2.711 -5.039 1 65.06 72 PRO B O 1
ATOM 2218 N N . TYR B 1 73 ? -21.906 3.689 -6.105 1 66.38 73 TYR B N 1
ATOM 2219 C CA . TYR B 1 73 ? -22.234 2.525 -6.922 1 66.38 73 TYR B CA 1
ATOM 2220 C C . TYR B 1 73 ? -21.344 2.457 -8.156 1 66.38 73 TYR B C 1
ATOM 2222 O O . TYR B 1 73 ? -21.828 2.492 -9.289 1 66.38 73 TYR B O 1
ATOM 2230 N N . ILE B 1 74 ? -20.109 2.715 -7.883 1 66.5 74 ILE B N 1
ATOM 2231 C CA . ILE B 1 74 ? -19.266 2.785 -9.062 1 66.5 74 ILE B CA 1
ATOM 2232 C C . ILE B 1 74 ? -18.297 1.605 -9.07 1 66.5 74 ILE B C 1
ATOM 2234 O O . ILE B 1 74 ? -17.906 1.099 -8.016 1 66.5 74 ILE B O 1
ATOM 2238 N N . GLN B 1 75 ? -18.203 1.193 -10.258 1 72.25 75 GLN B N 1
ATOM 2239 C CA . GLN B 1 75 ? -17.203 0.16 -10.484 1 72.25 75 GLN B CA 1
ATOM 2240 C C . GLN B 1 75 ? -15.812 0.77 -10.648 1 72.25 75 GLN B C 1
ATOM 2242 O O . GLN B 1 75 ? -15.672 1.883 -11.156 1 72.25 75 GLN B O 1
ATOM 2247 N N . GLY B 1 76 ? -14.867 0.182 -10.016 1 78.31 76 GLY B N 1
ATOM 2248 C CA . GLY B 1 76 ? -13.492 0.598 -10.219 1 78.31 76 GLY B CA 1
ATOM 2249 C C . GLY B 1 76 ? -12.82 1.084 -8.945 1 78.31 76 GLY B C 1
ATOM 2250 O O . GLY B 1 76 ? -13.484 1.328 -7.941 1 78.31 76 GLY B O 1
ATOM 2251 N N . GLY B 1 77 ? -11.602 1.233 -9.023 1 88.75 77 GLY B N 1
ATOM 2252 C CA . GLY B 1 77 ? -10.789 1.644 -7.887 1 88.75 77 GLY B CA 1
ATOM 2253 C C . GLY B 1 77 ? -10.359 3.096 -7.957 1 88.75 77 GLY B C 1
ATOM 2254 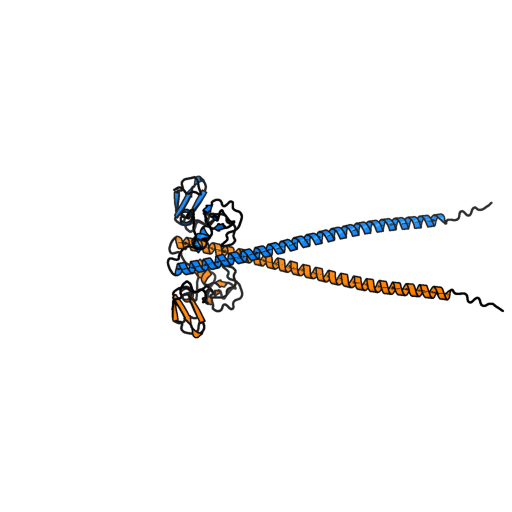O O . GLY B 1 77 ? -10.578 3.768 -8.961 1 88.75 77 GLY B O 1
ATOM 2255 N N . CYS B 1 78 ? -9.938 3.627 -6.93 1 93.31 78 CYS B N 1
ATOM 2256 C CA . CYS B 1 78 ? -9.375 4.973 -6.852 1 93.31 78 CYS B CA 1
ATOM 2257 C C . CYS B 1 78 ? -8.109 5.09 -7.691 1 93.31 78 CYS B C 1
ATOM 2259 O O . CYS B 1 78 ? -7.168 4.324 -7.508 1 93.31 78 CYS B O 1
ATOM 2261 N N . GLU B 1 79 ? -8.117 6.109 -8.539 1 91.25 79 GLU B N 1
ATOM 2262 C CA . GLU B 1 79 ? -6.98 6.289 -9.438 1 91.25 79 GLU B CA 1
ATOM 2263 C C . GLU B 1 79 ? -5.742 6.75 -8.68 1 91.25 79 GLU B C 1
ATOM 2265 O O . GLU B 1 79 ? -4.625 6.668 -9.195 1 91.25 79 GLU B O 1
ATOM 2270 N N . ALA B 1 80 ? -5.941 7.141 -7.484 1 92.88 80 ALA B N 1
ATOM 2271 C CA . ALA B 1 80 ? -4.805 7.633 -6.707 1 92.88 80 ALA B CA 1
ATOM 2272 C C . ALA B 1 80 ? -4.168 6.508 -5.895 1 92.88 80 ALA B C 1
ATOM 2274 O O . ALA B 1 80 ? -2.949 6.324 -5.922 1 92.88 80 ALA B O 1
ATOM 2275 N N . CYS B 1 81 ? -4.957 5.695 -5.207 1 93.88 81 CYS B N 1
ATOM 2276 C CA . CYS B 1 81 ? -4.387 4.754 -4.254 1 93.88 81 CYS B CA 1
ATOM 2277 C C . CYS B 1 81 ? -4.598 3.316 -4.707 1 93.88 81 CYS B C 1
ATOM 2279 O O . CYS B 1 81 ? -3.971 2.395 -4.188 1 93.88 81 CYS B O 1
ATOM 2281 N N . GLY B 1 82 ? -5.57 3.111 -5.598 1 92.44 82 GLY B N 1
ATOM 2282 C CA . GLY B 1 82 ? -5.785 1.784 -6.152 1 92.44 82 GLY B CA 1
ATOM 2283 C C . GLY B 1 82 ? -6.805 0.972 -5.375 1 92.44 82 GLY B C 1
ATOM 2284 O O . GLY B 1 82 ? -7.176 -0.128 -5.789 1 92.44 82 GLY B O 1
ATOM 2285 N N . GLU B 1 83 ? -7.297 1.514 -4.293 1 92.12 83 GLU B N 1
ATOM 2286 C CA . GLU B 1 83 ? -8.281 0.807 -3.482 1 92.12 83 GLU B CA 1
ATOM 2287 C C . GLU B 1 83 ? -9.688 0.985 -4.043 1 92.12 83 GLU B C 1
ATOM 2289 O O . GLU B 1 83 ? -9.953 1.938 -4.777 1 92.12 83 GLU B O 1
ATOM 2294 N N . PHE B 1 84 ? -10.508 0.109 -3.602 1 89.94 84 PHE B N 1
ATOM 2295 C CA . PHE B 1 84 ? -11.914 0.244 -3.967 1 89.94 84 PHE B CA 1
ATOM 2296 C C . PHE B 1 84 ? -12.539 1.446 -3.27 1 89.94 84 PHE B C 1
ATOM 2298 O O . PHE B 1 84 ? -12.305 1.675 -2.082 1 89.94 84 PHE B O 1
ATOM 2305 N N . CYS B 1 85 ? -13.297 2.123 -4.039 1 89.06 85 CYS B N 1
ATOM 2306 C CA . CYS B 1 85 ? -13.961 3.297 -3.475 1 89.06 85 CYS B CA 1
ATOM 2307 C C . CYS B 1 85 ? -15.227 2.902 -2.725 1 89.06 85 CYS B C 1
ATOM 2309 O O . CYS B 1 85 ? -16.172 2.395 -3.326 1 89.06 85 CYS B O 1
ATOM 2311 N N . ASN B 1 86 ? -15.344 3.121 -1.39 1 85.56 86 ASN B N 1
ATOM 2312 C CA . ASN B 1 86 ? -16.5 2.736 -0.581 1 85.56 86 ASN B CA 1
ATOM 2313 C C . ASN B 1 86 ? -17.109 3.941 0.132 1 85.56 86 ASN B C 1
ATOM 2315 O O . ASN B 1 86 ? -18.031 3.793 0.92 1 85.56 86 ASN B O 1
ATOM 2319 N N . GLY B 1 87 ? -16.766 5.133 -0.091 1 91.62 87 GLY B N 1
ATOM 2320 C CA . GLY B 1 87 ? -17.266 6.371 0.477 1 91.62 87 GLY B CA 1
ATOM 2321 C C . GLY B 1 87 ? -17.438 7.477 -0.552 1 91.62 87 GLY B C 1
ATOM 2322 O O . GLY B 1 87 ? -17.844 7.215 -1.685 1 91.62 87 GLY B O 1
ATOM 2323 N N . PHE B 1 88 ? -17.234 8.68 -0.073 1 93.75 88 PHE B N 1
ATOM 2324 C CA . PHE B 1 88 ? -17.312 9.797 -1.002 1 93.75 88 PHE B CA 1
ATOM 2325 C C . PHE B 1 88 ? -16.281 9.641 -2.113 1 93.75 88 PHE B C 1
ATOM 2327 O O . PHE B 1 88 ? -15.086 9.461 -1.844 1 93.75 88 PHE B O 1
ATOM 2334 N N . THR B 1 89 ? -16.781 9.719 -3.324 1 93.12 89 THR B N 1
ATOM 2335 C CA . THR B 1 89 ? -15.945 9.477 -4.496 1 93.12 89 THR B CA 1
ATOM 2336 C C . THR B 1 89 ? -16.203 10.531 -5.57 1 93.12 89 THR B C 1
ATOM 2338 O O . THR B 1 89 ? -17.344 10.812 -5.91 1 93.12 89 THR B O 1
ATOM 2341 N N . TYR B 1 90 ? -15.156 11.086 -5.996 1 91.38 90 TYR B N 1
ATOM 2342 C CA . TYR B 1 90 ? -15.266 11.93 -7.18 1 91.38 90 TYR B CA 1
ATOM 2343 C C . TYR B 1 90 ? -15.211 11.094 -8.453 1 91.38 90 TYR B C 1
ATOM 2345 O O . TYR B 1 90 ? -14.266 10.328 -8.656 1 91.38 90 TYR B O 1
ATOM 2353 N N . ASN B 1 91 ? -16.188 11.297 -9.227 1 90.31 91 ASN B N 1
ATOM 2354 C CA . ASN B 1 91 ? -16.312 10.492 -10.438 1 90.31 91 ASN B CA 1
ATOM 2355 C C . ASN B 1 91 ? -16.484 11.359 -11.68 1 90.31 91 ASN B C 1
ATOM 2357 O O . ASN B 1 91 ? -17.203 12.367 -11.641 1 90.31 91 ASN B O 1
ATOM 2361 N N . CYS B 1 92 ? -15.727 11 -12.719 1 89.06 92 CYS B N 1
ATOM 2362 C CA . CYS B 1 92 ? -15.953 11.617 -14.023 1 89.06 92 CYS B CA 1
ATOM 2363 C C . CYS B 1 92 ? -17.031 10.875 -14.797 1 89.06 92 CYS B C 1
ATOM 2365 O O . CYS B 1 92 ? -16.922 9.672 -15.039 1 89.06 92 CYS B O 1
ATOM 2367 N N . SER B 1 93 ? -17.984 11.547 -15.203 1 82.25 93 SER B N 1
ATOM 2368 C CA . SER B 1 93 ? -19.125 10.938 -15.875 1 82.25 93 SER B CA 1
ATOM 2369 C C . SER B 1 93 ? -18.766 10.469 -17.281 1 82.25 93 SER B C 1
ATOM 2371 O O . SER B 1 93 ? -19.438 9.602 -17.844 1 82.25 93 SER B O 1
ATOM 2373 N N . LYS B 1 94 ? -17.672 10.969 -17.844 1 85.12 94 LYS B N 1
ATOM 2374 C CA . LYS B 1 94 ? -17.312 10.672 -19.219 1 85.12 94 LYS B CA 1
ATOM 2375 C C . LYS B 1 94 ? -16.375 9.469 -19.297 1 85.12 94 LYS B C 1
ATOM 2377 O O . LYS B 1 94 ? -16.281 8.805 -20.328 1 85.12 94 LYS B O 1
ATOM 2382 N N . CYS B 1 95 ? -15.711 9.203 -18.203 1 84.06 95 CYS B N 1
ATOM 2383 C CA . CYS B 1 95 ? -14.734 8.117 -18.203 1 84.06 95 CYS B CA 1
ATOM 2384 C C . CYS B 1 95 ? -14.781 7.336 -16.906 1 84.06 95 CYS B C 1
ATOM 2386 O O . CYS B 1 95 ? -15.586 7.637 -16.016 1 84.06 95 CYS B O 1
ATOM 2388 N N . LYS B 1 96 ? -14.141 6.285 -16.703 1 83.12 96 LYS B N 1
ATOM 2389 C CA . LYS B 1 96 ? -14.117 5.449 -15.508 1 83.12 96 LYS B CA 1
ATOM 2390 C C . LYS B 1 96 ? -13.062 5.934 -14.516 1 83.12 96 LYS B C 1
ATOM 2392 O O . LYS B 1 96 ? -12.383 5.125 -13.883 1 83.12 96 LYS B O 1
ATOM 2397 N N . PHE B 1 97 ? -13.047 7.324 -14.469 1 89.75 97 PHE B N 1
ATOM 2398 C CA . PHE B 1 97 ? -12.086 7.914 -13.547 1 89.75 97 PHE B CA 1
ATOM 2399 C C . PHE B 1 97 ? -12.711 8.148 -12.18 1 89.75 97 PHE B C 1
ATOM 2401 O O . PHE B 1 97 ? -13.711 8.859 -12.062 1 89.75 97 PHE B O 1
ATOM 2408 N N . ASN B 1 98 ? -12.195 7.469 -11.141 1 91.75 98 ASN B N 1
ATOM 2409 C CA . ASN B 1 98 ? -12.664 7.59 -9.766 1 91.75 98 ASN B CA 1
ATOM 2410 C C . ASN B 1 98 ? -11.547 8.016 -8.828 1 91.75 98 ASN B C 1
ATOM 2412 O O . ASN B 1 98 ? -10.406 7.559 -8.961 1 91.75 98 ASN B O 1
ATOM 2416 N N . LEU B 1 99 ? -11.891 8.93 -7.898 1 91.56 99 LEU B N 1
ATOM 2417 C CA . LEU B 1 99 ? -10.984 9.336 -6.828 1 91.56 99 LEU B CA 1
ATOM 2418 C C . LEU B 1 99 ? -11.711 9.375 -5.488 1 91.56 99 LEU B C 1
ATOM 2420 O O . LEU B 1 99 ? -12.805 9.938 -5.387 1 91.56 99 LEU B O 1
ATOM 2424 N N . HIS B 1 100 ? -11.117 8.719 -4.52 1 92.94 100 HIS B N 1
ATOM 2425 C CA . HIS B 1 100 ? -11.625 9.023 -3.188 1 92.94 100 HIS B CA 1
ATOM 2426 C C . HIS B 1 100 ? -11.641 10.523 -2.934 1 92.94 100 HIS B C 1
ATOM 2428 O O . HIS B 1 100 ? -10.695 11.227 -3.295 1 92.94 100 HIS B O 1
ATOM 2434 N N . ALA B 1 101 ? -12.672 10.977 -2.334 1 92.12 101 ALA B N 1
ATOM 2435 C CA . ALA B 1 101 ? -12.742 12.406 -2.043 1 92.12 101 ALA B CA 1
ATOM 2436 C C . ALA B 1 101 ? -11.586 12.836 -1.144 1 92.12 101 ALA B C 1
ATOM 2438 O O . ALA B 1 101 ? -11.016 13.914 -1.334 1 92.12 101 ALA B O 1
ATOM 2439 N N . ASN B 1 102 ? -11.289 12.008 -0.178 1 91.69 102 ASN B N 1
ATOM 2440 C CA . ASN B 1 102 ? -10.203 12.367 0.731 1 91.69 102 ASN B CA 1
ATOM 2441 C C . ASN B 1 102 ? -8.844 12.281 0.045 1 91.69 102 ASN B C 1
ATOM 2443 O O . ASN B 1 102 ? -7.961 13.102 0.305 1 91.69 102 ASN B O 1
ATOM 2447 N N . CYS B 1 103 ? -8.625 11.312 -0.836 1 92.06 103 CYS B N 1
ATOM 2448 C CA . CYS B 1 103 ? -7.406 11.305 -1.635 1 92.06 103 CYS B CA 1
ATOM 2449 C C . CYS B 1 103 ? -7.293 12.57 -2.473 1 92.06 103 CYS B C 1
ATOM 2451 O O . CYS B 1 103 ? -6.25 13.234 -2.471 1 92.06 103 CYS B O 1
ATOM 2453 N N . ALA B 1 104 ? -8.344 12.852 -3.109 1 89.5 104 ALA B N 1
ATOM 2454 C CA . ALA B 1 104 ? -8.352 14.047 -3.957 1 89.5 104 ALA B CA 1
ATOM 2455 C C . ALA B 1 104 ? -8.047 15.297 -3.141 1 89.5 104 ALA B C 1
ATOM 2457 O O . ALA B 1 104 ? -7.23 16.125 -3.543 1 89.5 104 ALA B O 1
ATOM 2458 N N . SER B 1 105 ? -8.695 15.469 -2.061 1 87.81 105 SER B N 1
ATOM 2459 C CA . SER B 1 105 ? -8.562 16.672 -1.235 1 87.81 105 SER B CA 1
ATOM 2460 C C . SER B 1 105 ? -7.156 16.797 -0.67 1 87.81 105 SER B C 1
ATOM 2462 O O . SER B 1 105 ? -6.566 17.875 -0.697 1 87.81 105 SER B O 1
ATOM 2464 N N . LEU B 1 106 ? -6.652 15.719 -0.226 1 85.31 106 LEU B N 1
ATOM 2465 C CA . LEU B 1 106 ? -5.363 15.766 0.458 1 85.31 106 LEU B CA 1
ATOM 2466 C C . LEU B 1 106 ? -4.219 15.891 -0.544 1 85.31 106 LEU B C 1
ATOM 2468 O O . LEU B 1 106 ? -3.162 16.438 -0.221 1 85.31 106 LEU B O 1
ATOM 2472 N N . LEU B 1 107 ? -4.469 15.414 -1.717 1 84.69 107 LEU B N 1
ATOM 2473 C CA . LEU B 1 107 ? -3.455 15.531 -2.76 1 84.69 107 LEU B CA 1
ATOM 2474 C C . LEU B 1 107 ? -3.463 16.922 -3.379 1 84.69 107 LEU B C 1
ATOM 2476 O O . LEU B 1 107 ? -2.438 17.391 -3.877 1 84.69 107 LEU B O 1
ATOM 2480 N N . GLU B 1 108 ? -4.586 17.594 -3.232 1 82.12 108 GLU B N 1
ATOM 2481 C CA . GLU B 1 108 ? -4.719 18.875 -3.922 1 82.12 108 GLU B CA 1
ATOM 2482 C C . GLU B 1 108 ? -4.613 20.047 -2.945 1 82.12 108 GLU B C 1
ATOM 2484 O O . GLU B 1 108 ? -4.469 21.188 -3.361 1 82.12 108 GLU B O 1
ATOM 2489 N N . THR B 1 109 ? -4.703 19.781 -1.711 1 77.12 109 THR B N 1
ATOM 2490 C CA . THR B 1 109 ? -4.68 20.844 -0.716 1 77.12 109 THR B CA 1
ATOM 2491 C C . THR B 1 109 ? -3.305 21.5 -0.661 1 77.12 109 THR B C 1
ATOM 2493 O O . THR B 1 109 ? -2.283 20.812 -0.592 1 77.12 109 THR B O 1
ATOM 2496 N N . GLU B 1 110 ? -3.312 22.797 -0.793 1 82.94 110 GLU B N 1
ATOM 2497 C CA . GLU B 1 110 ? -2.078 23.562 -0.664 1 82.94 110 GLU B CA 1
ATOM 2498 C C . GLU B 1 110 ? -1.602 23.609 0.785 1 82.94 110 GLU B C 1
ATOM 2500 O O . GLU B 1 110 ? -2.367 23.953 1.687 1 82.94 110 GLU B O 1
ATOM 2505 N N . PRO B 1 111 ? -0.393 23.25 0.936 1 85.44 111 PRO B N 1
ATOM 2506 C CA . PRO B 1 111 ? 0.119 23.281 2.309 1 85.44 111 PRO B CA 1
ATOM 2507 C C . PRO B 1 111 ? 0.195 24.703 2.875 1 85.44 111 PRO B C 1
ATOM 2509 O O . PRO B 1 111 ? 0.511 25.641 2.146 1 85.44 111 PRO B O 1
ATOM 2512 N N . ARG B 1 112 ? -0.087 24.922 4.137 1 86.19 112 ARG B N 1
ATOM 2513 C CA . ARG B 1 112 ? -0.093 26.219 4.797 1 86.19 112 ARG B CA 1
ATOM 2514 C C . ARG B 1 112 ? 1.284 26.547 5.359 1 86.19 112 ARG B C 1
ATOM 2516 O O . ARG B 1 112 ? 1.579 27.719 5.648 1 86.19 112 ARG B O 1
ATOM 2523 N N . ASN B 1 113 ? 2.08 25.578 5.582 1 85.12 113 ASN B N 1
ATOM 2524 C CA . ASN B 1 113 ? 3.434 25.719 6.109 1 85.12 113 ASN B CA 1
ATOM 2525 C C . ASN B 1 113 ? 4.32 24.547 5.695 1 85.12 113 ASN B C 1
ATOM 2527 O O . ASN B 1 113 ? 3.865 23.625 5.016 1 85.12 113 ASN B O 1
ATOM 2531 N N . ASP B 1 114 ? 5.484 24.578 6.059 1 83.19 114 ASP B N 1
ATOM 2532 C CA . ASP B 1 114 ? 6.461 23.578 5.641 1 83.19 114 ASP B CA 1
ATOM 2533 C C . ASP B 1 114 ? 6.125 22.203 6.215 1 83.19 114 ASP B C 1
ATOM 2535 O O . ASP B 1 114 ? 6.359 21.188 5.566 1 83.19 114 ASP B O 1
ATOM 2539 N N . ARG B 1 115 ? 5.613 22.219 7.363 1 84.19 115 ARG B N 1
ATOM 2540 C CA . ARG B 1 115 ? 5.242 20.969 7.992 1 84.19 115 ARG B CA 1
ATOM 2541 C C . ARG B 1 115 ? 4.137 20.266 7.211 1 84.19 115 ARG B C 1
ATOM 2543 O O . ARG B 1 115 ? 4.23 19.078 6.918 1 84.19 115 ARG B O 1
ATOM 2550 N N . GLU B 1 116 ? 3.158 21.016 6.895 1 86.62 116 GLU B N 1
ATOM 2551 C CA . GLU B 1 116 ? 2.062 20.453 6.105 1 86.62 116 GLU B CA 1
ATOM 2552 C C . GLU B 1 116 ? 2.545 20.016 4.727 1 86.62 116 GLU B C 1
ATOM 2554 O O . GLU B 1 116 ? 2.055 19.031 4.18 1 86.62 116 GLU B O 1
ATOM 2559 N N . ARG B 1 117 ? 3.453 20.781 4.25 1 87.69 117 ARG B N 1
ATOM 2560 C CA . ARG B 1 117 ? 4.016 20.406 2.957 1 87.69 117 ARG B CA 1
ATOM 2561 C C . ARG B 1 117 ? 4.738 19.062 3.033 1 87.69 117 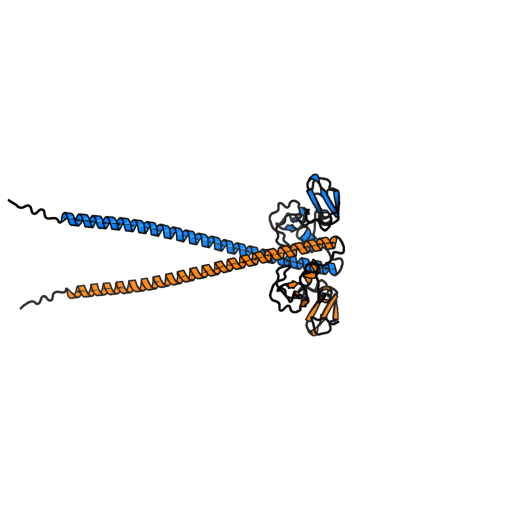ARG B C 1
ATOM 2563 O O . ARG B 1 117 ? 4.574 18.219 2.154 1 87.69 117 ARG B O 1
ATOM 2570 N N . TYR B 1 118 ? 5.5 18.906 4.035 1 88.81 118 TYR B N 1
ATOM 2571 C CA . TYR B 1 118 ? 6.211 17.656 4.223 1 88.81 118 TYR B CA 1
ATOM 2572 C C . TYR B 1 118 ? 5.234 16.484 4.363 1 88.81 118 TYR B C 1
ATOM 2574 O O . TYR B 1 118 ? 5.387 15.461 3.701 1 88.81 118 TYR B O 1
ATOM 2582 N N . ILE B 1 119 ? 4.242 16.688 5.172 1 88.38 119 ILE B N 1
ATOM 2583 C CA . ILE B 1 119 ? 3.238 15.656 5.41 1 88.38 119 ILE B CA 1
ATOM 2584 C C . ILE B 1 119 ? 2.527 15.32 4.102 1 88.38 119 ILE B C 1
ATOM 2586 O O . ILE B 1 119 ? 2.303 14.148 3.797 1 88.38 119 ILE B O 1
ATOM 2590 N N . GLY B 1 120 ? 2.227 16.406 3.406 1 89.06 120 GLY B N 1
ATOM 2591 C CA . GLY B 1 120 ? 1.577 16.188 2.123 1 89.06 120 GLY B CA 1
ATOM 2592 C C . GLY B 1 120 ? 2.428 15.406 1.145 1 89.06 120 GLY B C 1
ATOM 2593 O O . GLY B 1 120 ? 1.925 14.523 0.448 1 89.06 120 GLY B O 1
ATOM 2594 N N . MET B 1 121 ? 3.646 15.672 1.104 1 89.94 121 MET B N 1
ATOM 2595 C CA . MET B 1 121 ? 4.566 14.961 0.224 1 89.94 121 MET B CA 1
ATOM 2596 C C . MET B 1 121 ? 4.68 13.492 0.628 1 89.94 121 MET B C 1
ATOM 2598 O O . MET B 1 121 ? 4.672 12.609 -0.228 1 89.94 121 MET B O 1
ATOM 2602 N N . PHE B 1 122 ? 4.781 13.352 1.862 1 91.94 122 PHE B N 1
ATOM 2603 C CA . PHE B 1 122 ? 4.875 11.992 2.379 1 91.94 122 PHE B CA 1
ATOM 2604 C C . PHE B 1 122 ? 3.609 11.203 2.059 1 91.94 122 PHE B C 1
ATOM 2606 O O . PHE B 1 122 ? 3.682 10.047 1.632 1 91.94 122 PHE B O 1
ATOM 2613 N N . LEU B 1 123 ? 2.549 11.82 2.281 1 91.94 123 LEU B N 1
ATOM 2614 C CA . LEU B 1 123 ? 1.267 11.188 1.991 1 91.94 123 LEU B CA 1
ATOM 2615 C C . LEU B 1 123 ? 1.162 10.828 0.513 1 91.94 123 LEU B C 1
ATOM 2617 O O . LEU B 1 123 ? 0.747 9.719 0.169 1 91.94 123 LEU B O 1
ATOM 2621 N N . ARG B 1 124 ? 1.535 11.711 -0.312 1 91.56 124 ARG B N 1
ATOM 2622 C CA . ARG B 1 124 ? 1.51 11.461 -1.748 1 91.56 124 ARG B CA 1
ATOM 2623 C C . ARG B 1 124 ? 2.385 10.258 -2.105 1 91.56 124 ARG B C 1
ATOM 2625 O O . ARG B 1 124 ? 1.992 9.414 -2.912 1 91.56 124 ARG B O 1
ATOM 2632 N N . HIS B 1 125 ? 3.467 10.227 -1.504 1 92.94 125 HIS B N 1
ATOM 2633 C CA . HIS B 1 125 ? 4.395 9.125 -1.739 1 92.94 125 HIS B CA 1
ATOM 2634 C C . HIS B 1 125 ? 3.789 7.793 -1.306 1 92.94 125 HIS B C 1
ATOM 2636 O O . HIS B 1 125 ? 3.863 6.805 -2.039 1 92.94 125 HIS B O 1
ATOM 2642 N N . LYS B 1 126 ? 3.189 7.816 -0.188 1 93.25 126 LYS B N 1
ATOM 2643 C CA . LYS B 1 126 ? 2.607 6.582 0.336 1 93.25 126 LYS B CA 1
ATOM 2644 C C . LYS B 1 126 ? 1.435 6.121 -0.525 1 93.25 126 LYS B C 1
ATOM 2646 O O . LYS 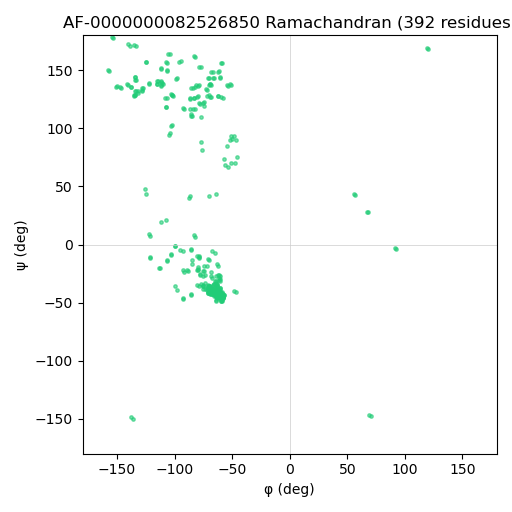B 1 126 ? 1.263 4.922 -0.757 1 93.25 126 LYS B O 1
ATOM 2651 N N . ILE B 1 127 ? 0.669 7.062 -0.958 1 94.81 127 ILE B N 1
ATOM 2652 C CA . ILE B 1 127 ? -0.465 6.746 -1.819 1 94.81 127 ILE B CA 1
ATOM 2653 C C . ILE B 1 127 ? 0.035 6.133 -3.125 1 94.81 127 ILE B C 1
ATOM 2655 O O . ILE B 1 127 ? -0.5 5.121 -3.586 1 94.81 127 ILE B O 1
ATOM 2659 N N . SER B 1 128 ? 1.062 6.676 -3.678 1 93.69 128 SER B N 1
ATOM 2660 C CA . SER B 1 128 ? 1.648 6.16 -4.91 1 93.69 128 SER B CA 1
ATOM 2661 C C . SER B 1 128 ? 2.217 4.762 -4.707 1 93.69 128 SER B C 1
ATOM 2663 O O . SER B 1 128 ? 2.047 3.887 -5.559 1 93.69 128 SER B O 1
ATOM 2665 N N . GLU B 1 129 ? 2.867 4.566 -3.629 1 93.62 129 GLU B N 1
ATOM 2666 C CA . GLU B 1 129 ? 3.412 3.252 -3.303 1 93.62 129 GLU B CA 1
ATOM 2667 C C . GLU B 1 129 ? 2.303 2.211 -3.176 1 93.62 129 GLU B C 1
ATOM 2669 O O . GLU B 1 129 ? 2.449 1.082 -3.648 1 93.62 129 GLU B O 1
ATOM 2674 N N . GLN B 1 130 ? 1.297 2.619 -2.512 1 94.56 130 GLN B N 1
ATOM 2675 C CA . GLN B 1 130 ? 0.158 1.722 -2.354 1 94.56 130 GLN B CA 1
ATOM 2676 C C . GLN B 1 130 ? -0.403 1.301 -3.709 1 94.56 130 GLN B C 1
ATOM 2678 O O . GLN B 1 130 ? -0.7 0.125 -3.926 1 94.56 130 GLN B O 1
ATOM 2683 N N . LYS B 1 131 ? -0.548 2.252 -4.523 1 95.88 131 LYS B N 1
ATOM 2684 C CA . LYS B 1 131 ? -1.075 1.961 -5.852 1 95.88 131 LYS B CA 1
ATOM 2685 C C . LYS B 1 131 ? -0.195 0.952 -6.582 1 95.88 131 LYS B C 1
ATOM 2687 O O . LYS B 1 131 ? -0.699 -0 -7.184 1 95.88 131 LYS B O 1
ATOM 2692 N N . LYS B 1 132 ? 1.059 1.125 -6.539 1 96.06 132 LYS B N 1
ATOM 2693 C CA . LYS B 1 132 ? 2.006 0.226 -7.191 1 96.06 132 LYS B CA 1
ATOM 2694 C C . LYS B 1 132 ? 1.925 -1.18 -6.602 1 96.06 132 LYS B C 1
ATOM 2696 O O . LYS B 1 132 ? 1.901 -2.166 -7.34 1 96.06 132 LYS B O 1
ATOM 2701 N N . THR B 1 133 ? 1.865 -1.199 -5.301 1 96.31 133 THR B N 1
ATOM 2702 C CA . THR B 1 133 ? 1.808 -2.492 -4.625 1 96.31 133 THR B CA 1
ATOM 2703 C C . THR B 1 133 ? 0.52 -3.229 -4.98 1 96.31 133 THR B C 1
ATOM 2705 O O . THR B 1 133 ? 0.532 -4.441 -5.195 1 96.31 133 THR B O 1
ATOM 2708 N N . LYS B 1 134 ? -0.489 -2.488 -5.016 1 96 134 LYS B N 1
ATOM 2709 C CA . LYS B 1 134 ? -1.775 -3.088 -5.359 1 96 134 LYS B CA 1
ATOM 2710 C C . LYS B 1 134 ? -1.759 -3.648 -6.777 1 96 134 LYS B C 1
ATOM 2712 O O . LYS B 1 134 ? -2.289 -4.73 -7.031 1 96 134 LYS B O 1
ATOM 2717 N N . ALA B 1 135 ? -1.201 -2.934 -7.664 1 96.06 135 ALA B N 1
ATOM 2718 C CA . ALA B 1 135 ? -1.094 -3.395 -9.047 1 96.06 135 ALA B CA 1
ATOM 2719 C C . ALA B 1 135 ? -0.273 -4.68 -9.133 1 96.06 135 ALA B C 1
ATOM 2721 O O . ALA B 1 135 ? -0.653 -5.617 -9.836 1 96.06 135 ALA B O 1
ATOM 2722 N N . GLU B 1 136 ? 0.78 -4.668 -8.43 1 97.06 136 GLU B N 1
ATOM 2723 C CA . GLU B 1 136 ? 1.622 -5.859 -8.406 1 97.06 136 GLU B CA 1
ATOM 2724 C C . GLU B 1 136 ? 0.88 -7.055 -7.812 1 97.06 136 GLU B C 1
ATOM 2726 O O . GLU B 1 136 ? 0.97 -8.172 -8.328 1 97.06 136 GLU B O 1
ATOM 2731 N N . LEU B 1 137 ? 0.22 -6.793 -6.773 1 96.94 137 LEU B N 1
ATOM 2732 C CA . LEU B 1 137 ? -0.561 -7.848 -6.133 1 96.94 137 LEU B CA 1
ATOM 2733 C C . LEU B 1 137 ? -1.585 -8.43 -7.098 1 96.94 137 LEU B C 1
ATOM 2735 O O . LEU B 1 137 ? -1.751 -9.648 -7.176 1 96.94 137 LEU B O 1
ATOM 2739 N N . GLY B 1 138 ? -2.217 -7.539 -7.781 1 96.25 138 GLY B N 1
ATOM 2740 C CA . GLY B 1 138 ? -3.172 -8 -8.773 1 96.25 138 GLY B CA 1
ATOM 2741 C C . GLY B 1 138 ? -2.555 -8.922 -9.812 1 96.25 138 GLY B C 1
ATOM 2742 O O . GLY B 1 138 ? -3.145 -9.938 -10.172 1 96.25 138 GLY B O 1
ATOM 2743 N N . LEU B 1 139 ? -1.446 -8.57 -10.25 1 97.12 139 LEU B N 1
ATOM 2744 C CA . LEU B 1 139 ? -0.737 -9.383 -11.227 1 97.12 139 LEU B CA 1
ATOM 2745 C C . LEU B 1 139 ? -0.372 -10.742 -10.648 1 97.12 139 LEU B C 1
ATOM 2747 O O . LEU B 1 139 ? -0.539 -11.773 -11.305 1 97.12 139 LEU B O 1
ATOM 2751 N N . MET B 1 140 ? 0.062 -10.711 -9.453 1 97.38 140 MET B N 1
ATOM 2752 C CA . MET B 1 140 ? 0.464 -11.961 -8.812 1 97.38 140 MET B CA 1
ATOM 2753 C C . MET B 1 140 ? -0.742 -12.867 -8.578 1 97.38 140 MET B C 1
ATOM 2755 O O . MET B 1 140 ? -0.646 -14.086 -8.719 1 97.38 140 MET B O 1
ATOM 2759 N N . LYS B 1 141 ? -1.774 -12.289 -8.234 1 96.81 141 LYS B N 1
ATOM 2760 C CA . LYS B 1 141 ? -2.99 -13.07 -8.039 1 96.81 141 LYS B CA 1
ATOM 2761 C C . LYS B 1 141 ? -3.451 -13.711 -9.344 1 96.81 141 LYS B C 1
ATOM 2763 O O . LYS B 1 141 ? -3.877 -14.867 -9.359 1 96.81 141 LYS B O 1
ATOM 2768 N N . ALA B 1 142 ? -3.365 -12.961 -10.359 1 96.81 142 ALA B N 1
ATOM 2769 C CA . ALA B 1 142 ? -3.74 -13.484 -11.672 1 96.81 142 ALA B CA 1
ATOM 2770 C C . ALA B 1 142 ? -2.846 -14.656 -12.07 1 96.81 142 ALA B C 1
ATOM 2772 O O . ALA B 1 142 ? -3.332 -15.672 -12.57 1 96.81 142 ALA B O 1
ATOM 2773 N N . LYS B 1 143 ? -1.612 -14.523 -11.875 1 96.31 143 LYS B N 1
ATOM 2774 C CA . LYS B 1 143 ? -0.665 -15.594 -12.172 1 96.31 143 LYS B CA 1
ATOM 2775 C C . LYS B 1 143 ? -0.972 -16.844 -11.352 1 96.31 143 LYS B C 1
ATOM 2777 O O . LYS B 1 143 ? -0.943 -17.953 -11.867 1 96.31 143 LYS B O 1
ATOM 2782 N N . ASN B 1 144 ? -1.218 -16.625 -10.148 1 96.12 144 ASN B N 1
ATOM 2783 C CA . ASN B 1 144 ? -1.546 -17.734 -9.266 1 96.12 144 ASN B CA 1
ATOM 2784 C C . ASN B 1 144 ? -2.809 -18.453 -9.719 1 96.12 144 ASN B C 1
ATOM 2786 O O . ASN B 1 144 ? -2.865 -19.688 -9.688 1 96.12 144 ASN B O 1
ATOM 2790 N N . GLN B 1 145 ? -3.707 -17.672 -10.078 1 95.69 145 GLN B N 1
ATOM 2791 C CA . GLN B 1 145 ? -4.941 -18.266 -10.578 1 95.69 145 GLN B CA 1
ATOM 2792 C C . GLN B 1 145 ? -4.676 -19.125 -11.812 1 95.69 145 GLN B C 1
ATOM 2794 O O . GLN B 1 145 ? -5.238 -20.203 -11.961 1 95.69 145 GLN B O 1
ATOM 2799 N N . HIS B 1 146 ? -3.871 -18.656 -12.633 1 95.12 146 HIS B N 1
ATOM 2800 C CA . HIS B 1 146 ? -3.496 -19.406 -13.828 1 95.12 146 HIS B CA 1
ATOM 2801 C C . HIS B 1 146 ? -2.834 -20.734 -13.461 1 95.12 146 HIS B C 1
ATOM 2803 O O . HIS B 1 146 ? -3.186 -21.781 -14.008 1 95.12 146 HIS B O 1
ATOM 2809 N N . TYR B 1 147 ? -1.971 -20.672 -12.562 1 93.75 147 TYR B N 1
ATOM 2810 C CA . TYR B 1 147 ? -1.282 -21.875 -12.133 1 93.75 147 TYR B CA 1
ATOM 2811 C C . TYR B 1 147 ? -2.262 -22.875 -11.516 1 93.75 147 TYR B C 1
ATOM 2813 O O . TYR B 1 147 ? -2.172 -24.078 -11.773 1 93.75 147 TYR B O 1
ATOM 2821 N N . GLU B 1 148 ? -3.105 -22.359 -10.75 1 93.5 148 GLU B N 1
ATOM 2822 C CA . GLU B 1 148 ? -4.094 -23.234 -10.117 1 93.5 148 GLU B CA 1
ATOM 2823 C C . GLU B 1 148 ? -4.984 -23.906 -11.164 1 93.5 148 GLU B C 1
ATOM 2825 O O . GLU B 1 148 ? -5.301 -25.094 -11.039 1 93.5 148 GLU B O 1
ATOM 2830 N N . THR B 1 149 ? -5.316 -23.188 -12.125 1 95 149 THR B N 1
ATOM 2831 C CA . THR B 1 149 ? -6.121 -23.734 -13.211 1 95 149 THR B CA 1
ATOM 2832 C C . THR B 1 149 ? -5.344 -24.797 -13.969 1 95 149 THR B C 1
ATOM 2834 O O . THR B 1 149 ? -5.883 -25.859 -14.289 1 95 149 THR B O 1
ATOM 2837 N N . GLU B 1 150 ? -4.141 -24.531 -14.242 1 91.44 150 GLU B N 1
ATOM 2838 C CA . GLU B 1 150 ? -3.291 -25.484 -14.945 1 91.44 150 GLU B CA 1
ATOM 2839 C C . GLU B 1 150 ? -3.117 -26.766 -14.125 1 91.44 150 GLU B C 1
ATOM 2841 O O . GLU B 1 150 ? -3.189 -27.875 -14.672 1 91.44 150 GLU B O 1
ATOM 2846 N N . GLN B 1 151 ? -2.932 -26.641 -12.945 1 88.56 151 GLN B N 1
ATOM 2847 C CA . GLN B 1 151 ? -2.773 -27.797 -12.07 1 88.56 151 GLN B CA 1
ATOM 2848 C C . GLN B 1 151 ? -4.055 -28.625 -12.023 1 88.56 151 GLN B C 1
ATOM 2850 O O . GLN B 1 151 ? -4.004 -29.859 -12 1 88.56 151 GLN B O 1
ATOM 2855 N N . ALA B 1 152 ? -5.09 -27.922 -11.969 1 92.06 152 ALA B N 1
ATOM 2856 C CA . ALA B 1 152 ? -6.371 -28.609 -11.977 1 92.06 152 ALA B CA 1
ATOM 2857 C C . ALA B 1 152 ? -6.551 -29.406 -13.273 1 92.06 152 ALA B C 1
ATOM 2859 O O . ALA B 1 152 ? -7.023 -30.547 -13.242 1 92.06 152 ALA B O 1
ATOM 2860 N N . ARG B 1 153 ? -6.145 -28.891 -14.344 1 90.88 153 ARG B N 1
ATOM 2861 C CA . ARG B 1 153 ? -6.223 -29.578 -15.625 1 90.88 153 ARG B CA 1
ATOM 2862 C C . ARG B 1 153 ? -5.34 -30.828 -15.641 1 90.88 153 ARG B C 1
ATOM 2864 O O . ARG B 1 153 ? -5.766 -31.891 -16.094 1 90.88 153 ARG B O 1
ATOM 2871 N N . ILE B 1 154 ? -4.199 -30.625 -15.117 1 86.94 154 ILE B N 1
ATOM 2872 C CA . ILE B 1 154 ? -3.252 -31.734 -15.078 1 86.94 154 ILE B CA 1
ATOM 2873 C C . ILE B 1 154 ? -3.803 -32.844 -14.195 1 86.94 154 ILE B C 1
ATOM 2875 O O . ILE B 1 154 ? -3.732 -34.031 -14.555 1 86.94 154 ILE B O 1
ATOM 2879 N N . ARG B 1 155 ? -4.34 -32.5 -13.133 1 89.19 155 ARG B N 1
ATOM 2880 C CA . ARG B 1 155 ? -4.926 -33.5 -12.227 1 89.19 155 ARG B CA 1
ATOM 2881 C C . ARG B 1 155 ? -6.074 -34.219 -12.898 1 89.19 155 ARG B C 1
ATOM 2883 O O . ARG B 1 155 ? -6.191 -35.438 -12.766 1 89.19 155 ARG B O 1
ATOM 2890 N N . GLN B 1 156 ? -6.883 -33.5 -13.617 1 92.38 156 GLN B N 1
ATOM 2891 C CA . GLN B 1 156 ? -7.988 -34.125 -14.344 1 92.38 156 GLN B CA 1
ATOM 2892 C C . GLN B 1 156 ? -7.48 -35.094 -15.4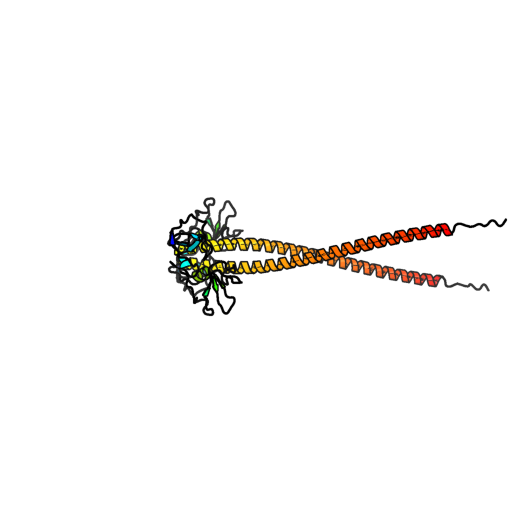06 1 92.38 156 GLN B C 1
ATOM 2894 O O . GLN B 1 156 ? -7.988 -36.188 -15.531 1 92.38 156 GLN B O 1
ATOM 2899 N N . MET B 1 157 ? -6.484 -34.719 -16.062 1 90.62 157 MET B N 1
ATOM 2900 C CA . MET B 1 157 ? -5.895 -35.562 -17.094 1 90.62 157 MET B CA 1
ATOM 2901 C C . MET B 1 157 ? -5.305 -36.844 -16.484 1 90.62 157 MET B C 1
ATOM 2903 O O . MET B 1 157 ? -5.469 -37.938 -17.016 1 90.62 157 MET B O 1
ATOM 2907 N N . ARG B 1 158 ? -4.656 -36.688 -15.391 1 88.56 158 ARG B N 1
ATOM 2908 C CA . ARG B 1 158 ? -4.074 -37.844 -14.695 1 88.56 158 ARG B CA 1
ATOM 2909 C C . ARG B 1 158 ? -5.16 -38.812 -14.227 1 88.56 158 ARG B C 1
ATOM 2911 O O . ARG B 1 158 ? -5.016 -40.031 -14.352 1 88.56 158 ARG B O 1
ATOM 2918 N N . MET B 1 159 ? -6.207 -38.219 -13.695 1 93.75 159 MET B N 1
ATOM 2919 C CA . MET B 1 159 ? -7.328 -39.031 -13.242 1 93.75 159 MET B CA 1
ATOM 2920 C C . MET B 1 159 ? -7.949 -39.812 -14.406 1 93.75 159 MET B C 1
ATOM 2922 O O . MET B 1 159 ? -8.25 -41 -14.281 1 93.75 159 MET B O 1
ATOM 2926 N N . GLU B 1 160 ? -8.109 -39.125 -15.516 1 93.31 160 GLU B N 1
ATOM 2927 C CA . GLU B 1 160 ? -8.664 -39.75 -16.703 1 93.31 160 GLU B CA 1
ATOM 2928 C C . GLU B 1 160 ? -7.75 -40.844 -17.219 1 93.31 160 GLU B C 1
ATOM 2930 O O . GLU B 1 160 ? -8.219 -41.938 -17.625 1 93.31 160 GLU B O 1
ATOM 2935 N N . SER B 1 161 ? -6.445 -40.594 -17.203 1 91.06 161 SER B N 1
ATOM 2936 C CA . SER B 1 161 ? -5.469 -41.594 -17.625 1 91.06 161 SER B CA 1
ATOM 2937 C C . SER B 1 161 ? -5.488 -42.812 -16.703 1 91.06 161 SER B C 1
ATOM 2939 O O . SER B 1 161 ? -5.418 -43.969 -17.172 1 91.06 161 SER B O 1
ATOM 2941 N N . ASP B 1 162 ? -5.566 -42.5 -15.375 1 91.62 162 ASP B N 1
ATOM 2942 C CA . ASP B 1 162 ? -5.648 -43.562 -14.398 1 91.62 162 ASP B CA 1
ATOM 2943 C C . ASP B 1 162 ? -6.906 -44.406 -14.609 1 91.62 162 ASP B C 1
ATOM 2945 O O . ASP B 1 162 ? -6.863 -45.656 -14.5 1 91.62 162 ASP B O 1
ATOM 2949 N N . LEU B 1 163 ? -7.996 -43.781 -14.906 1 94.38 163 LEU B N 1
ATOM 2950 C CA . LEU B 1 163 ? -9.25 -44.469 -15.172 1 94.38 163 LEU B CA 1
ATOM 2951 C C . LEU B 1 163 ? -9.133 -45.344 -16.422 1 94.38 163 LEU B C 1
ATOM 2953 O O . LEU B 1 163 ? -9.602 -46.469 -16.422 1 94.38 163 LEU B O 1
ATOM 2957 N N . GLN B 1 164 ? -8.578 -44.875 -17.453 1 92.12 164 GLN B N 1
ATOM 2958 C CA . GLN B 1 164 ? -8.375 -45.656 -18.688 1 92.12 164 GLN B CA 1
ATOM 2959 C C . GLN B 1 164 ? -7.484 -46.844 -18.438 1 92.12 164 GLN B C 1
ATOM 2961 O O . GLN B 1 164 ? -7.754 -47.938 -18.953 1 92.12 164 GLN B O 1
ATOM 2966 N N . ARG B 1 165 ? -6.438 -46.719 -17.641 1 92.19 165 ARG B N 1
ATOM 2967 C CA . ARG B 1 165 ? -5.543 -47.812 -17.297 1 92.19 165 ARG B CA 1
ATOM 2968 C C . ARG B 1 165 ? -6.277 -48.875 -16.5 1 92.19 165 ARG B C 1
ATOM 2970 O O . ARG B 1 165 ? -6.098 -50.094 -16.75 1 92.19 165 ARG B O 1
ATOM 2977 N N . ARG B 1 166 ? -7.191 -48.5 -15.625 1 93.75 166 ARG B N 1
ATOM 2978 C CA . ARG B 1 166 ? -7.973 -49.469 -14.836 1 93.75 166 ARG B CA 1
ATOM 2979 C C . ARG B 1 166 ? -8.953 -50.219 -15.719 1 93.75 166 ARG B C 1
ATOM 2981 O O . ARG B 1 166 ? -9.117 -51.438 -15.562 1 93.75 166 ARG B O 1
ATOM 2988 N N . ARG B 1 167 ? -9.492 -49.5 -16.703 1 94.12 167 ARG B N 1
ATOM 2989 C CA . ARG B 1 167 ? -10.414 -50.125 -17.641 1 94.12 167 ARG B CA 1
ATOM 2990 C C . ARG B 1 167 ? -9.688 -51.125 -18.516 1 94.12 167 ARG B C 1
ATOM 2992 O O . ARG B 1 167 ? -10.18 -52.25 -18.734 1 94.12 167 ARG B O 1
ATOM 2999 N N . GLN B 1 168 ? -8.5 -50.75 -18.953 1 91.06 168 GLN B N 1
ATOM 3000 C CA . GLN B 1 168 ? -7.688 -51.656 -19.781 1 91.06 168 GLN B CA 1
ATOM 3001 C C . GLN B 1 168 ? -7.238 -52.875 -18.984 1 91.06 168 GLN B C 1
ATOM 3003 O O . GLN B 1 168 ? -7.25 -54 -19.516 1 91.06 168 GLN B O 1
ATOM 3008 N N . ASN B 1 169 ? -6.828 -52.562 -17.766 1 92.31 169 ASN B N 1
ATOM 3009 C CA . ASN B 1 169 ? -6.422 -53.656 -16.891 1 92.31 169 ASN B CA 1
ATOM 3010 C C . ASN B 1 169 ? -7.578 -54.625 -16.625 1 92.31 169 ASN B C 1
ATOM 3012 O O . ASN B 1 169 ? -7.395 -55.844 -16.641 1 92.31 169 ASN B O 1
ATOM 3016 N N . LEU B 1 170 ? -8.734 -54.094 -16.484 1 93.56 170 LEU B N 1
ATOM 3017 C CA . LEU B 1 170 ? -9.93 -54.906 -16.312 1 93.56 170 LEU B CA 1
ATOM 3018 C C . LEU B 1 170 ? -10.227 -55.719 -17.578 1 93.56 170 LEU B C 1
ATOM 3020 O O . LEU B 1 170 ? -10.57 -56.906 -17.5 1 93.56 170 LEU B O 1
ATOM 3024 N N . TYR B 1 171 ? -10.023 -55.219 -18.766 1 91.94 171 TYR B N 1
ATOM 3025 C CA . TYR B 1 171 ? -10.227 -55.875 -20.047 1 91.94 171 TYR B CA 1
ATOM 3026 C C . TYR B 1 171 ? -9.195 -57 -20.234 1 91.94 171 TYR B C 1
ATOM 3028 O O . TYR B 1 171 ? -9.539 -58.094 -20.656 1 91.94 171 TYR B O 1
ATOM 3036 N N . ASN B 1 172 ? -7.969 -56.688 -19.859 1 91 172 ASN B N 1
ATOM 3037 C CA . ASN B 1 172 ? -6.898 -57.656 -19.984 1 91 172 ASN B CA 1
ATOM 3038 C C . ASN B 1 172 ? -7.137 -58.844 -19.062 1 91 172 ASN B C 1
ATOM 3040 O O . ASN B 1 172 ? -6.879 -60 -19.438 1 91 172 ASN B O 1
ATOM 3044 N N . GLN B 1 173 ? -7.684 -58.656 -17.984 1 90.94 173 GLN B N 1
ATOM 3045 C CA . GLN B 1 173 ? -8.008 -59.719 -17.047 1 90.94 173 GLN B CA 1
ATOM 3046 C C . GLN B 1 173 ? -9.148 -60.594 -17.562 1 90.94 173 GLN B C 1
ATOM 3048 O O . GLN B 1 173 ? -9.109 -61.812 -17.438 1 90.94 173 GLN B O 1
ATOM 3053 N N . GLN B 1 174 ? -10.109 -60 -18.25 1 89.5 174 GLN B N 1
ATOM 3054 C CA . GLN B 1 174 ? -11.227 -60.75 -18.859 1 89.5 174 GLN B CA 1
ATOM 3055 C C . GLN B 1 174 ? -10.758 -61.594 -20.016 1 89.5 174 GLN B C 1
ATOM 3057 O O . GLN B 1 174 ? -11.18 -62.75 -20.156 1 89.5 174 GLN B O 1
ATOM 3062 N N . LEU B 1 175 ? -9.773 -61.094 -20.781 1 89.75 175 LEU B N 1
ATOM 3063 C CA . LEU B 1 175 ? -9.227 -61.812 -21.922 1 89.75 175 LEU B CA 1
ATOM 3064 C C . LEU B 1 175 ? -8.406 -63 -21.438 1 89.75 175 LEU B C 1
ATOM 3066 O O . LEU B 1 175 ? -8.477 -64.125 -22.031 1 89.75 175 LEU B O 1
ATOM 3070 N N . ASN B 1 176 ? -7.66 -62.781 -20.438 1 88.88 176 ASN B N 1
ATOM 3071 C CA . ASN B 1 176 ? -6.863 -63.875 -19.875 1 88.88 176 ASN B CA 1
ATOM 3072 C C . ASN B 1 176 ? -7.746 -65 -19.297 1 88.88 176 ASN B C 1
ATOM 3074 O O . ASN B 1 176 ? -7.453 -66.188 -19.453 1 88.88 176 ASN B O 1
ATOM 3078 N N . SER B 1 177 ? -8.789 -64.688 -18.812 1 88.38 177 SER B N 1
ATOM 3079 C CA . SER B 1 177 ? -9.734 -65.688 -18.266 1 88.38 177 SER B CA 1
ATOM 3080 C C . SER B 1 177 ? -10.422 -66.438 -19.375 1 88.38 177 SER B C 1
ATOM 3082 O O . SER B 1 177 ? -10.625 -67.688 -19.25 1 88.38 177 SER B O 1
ATOM 3084 N N . MET B 1 178 ? -10.68 -65.812 -20.5 1 84.44 178 MET B N 1
ATOM 3085 C CA . MET B 1 178 ? -11.281 -66.5 -21.656 1 84.44 178 MET B CA 1
ATOM 3086 C C . MET B 1 178 ? -10.281 -67.438 -22.312 1 84.44 178 MET B C 1
ATOM 3088 O O . MET B 1 178 ? -10.641 -68.562 -22.703 1 84.44 178 MET B O 1
ATOM 3092 N N . SER B 1 179 ? -9.055 -67 -22.391 1 80.75 179 SER B N 1
ATOM 3093 C CA . SER B 1 179 ? -8 -67.812 -22.953 1 80.75 179 SER B CA 1
ATOM 3094 C C . SER B 1 179 ? -7.766 -69.062 -22.109 1 80.75 179 SER B C 1
ATOM 3096 O O . SER B 1 179 ? -7.594 -70.188 -22.641 1 80.75 179 SER B O 1
ATOM 3098 N N . ASP B 1 180 ? -7.793 -68.938 -20.891 1 77.81 180 ASP B N 1
ATOM 3099 C CA . ASP B 1 180 ? -7.648 -70.062 -19.969 1 77.81 180 ASP B CA 1
ATOM 3100 C C . ASP B 1 180 ? -8.82 -71.062 -20.109 1 77.81 180 ASP B C 1
ATOM 3102 O O . ASP B 1 180 ? -8.633 -72.25 -20.062 1 77.81 180 ASP B O 1
ATOM 3106 N N . SER B 1 181 ? -9.945 -70.562 -20.438 1 80.06 181 SER B N 1
ATOM 3107 C CA . SER B 1 181 ? -11.133 -71.438 -20.609 1 80.06 181 SER B CA 1
ATOM 3108 C C . SER B 1 181 ? -11.094 -72.188 -21.938 1 80.06 181 SER B C 1
ATOM 3110 O O . SER B 1 181 ? -11.461 -73.375 -22 1 80.06 181 SER B O 1
ATOM 3112 N N . ILE B 1 182 ? -10.531 -71.5 -22.938 1 73 182 ILE B N 1
ATOM 3113 C CA . ILE B 1 182 ? -10.406 -72.125 -24.234 1 73 182 ILE B CA 1
ATOM 3114 C C . ILE B 1 182 ? -9.344 -73.25 -24.172 1 73 182 ILE B C 1
ATOM 3116 O O . ILE B 1 182 ? -9.531 -74.312 -24.688 1 73 182 ILE B O 1
ATOM 3120 N N . ASN B 1 183 ? -8.289 -72.875 -23.469 1 74.81 183 ASN B N 1
ATOM 3121 C CA . ASN B 1 183 ? -7.25 -73.875 -23.297 1 74.81 183 ASN B CA 1
ATOM 3122 C C . ASN B 1 183 ? -7.754 -75.062 -22.484 1 74.81 183 ASN B C 1
ATOM 3124 O O . ASN B 1 183 ? -7.422 -76.188 -22.781 1 74.81 183 ASN B O 1
ATOM 3128 N N . PHE B 1 184 ? -8.617 -74.812 -21.625 1 75.94 184 PHE B N 1
ATOM 3129 C CA . PHE B 1 184 ? -9.211 -75.875 -20.828 1 75.94 184 PHE B CA 1
ATOM 3130 C C . PHE B 1 184 ? -10.156 -76.75 -21.656 1 75.94 184 PHE B C 1
ATOM 3132 O O . PHE B 1 184 ? -10.125 -77.938 -21.594 1 75.94 184 PHE B O 1
ATOM 3139 N N . MET B 1 185 ? -10.898 -76.312 -22.531 1 74.94 185 MET B N 1
ATOM 3140 C CA . MET B 1 185 ? -11.828 -77.062 -23.391 1 74.94 185 MET B CA 1
ATOM 3141 C C . MET B 1 185 ? -11.078 -77.812 -24.469 1 74.94 185 MET B C 1
ATOM 3143 O O . MET B 1 185 ? -11.469 -78.938 -24.844 1 74.94 185 MET B O 1
ATOM 3147 N N . GLY B 1 186 ? -10.047 -77.125 -24.953 1 67.19 186 GLY B N 1
ATOM 3148 C CA . GLY B 1 186 ? -9.219 -77.875 -25.922 1 67.19 186 GLY B CA 1
ATOM 3149 C C . GLY B 1 186 ? -8.578 -79.125 -25.344 1 67.19 186 GLY B C 1
ATOM 3150 O O . GLY B 1 186 ? -8.461 -80.125 -26.031 1 67.19 186 GLY B O 1
ATOM 3151 N N . GLN B 1 187 ? -8.281 -79.188 -24.203 1 67.06 187 GLN B N 1
ATOM 3152 C CA . GLN B 1 187 ? -7.691 -80.312 -23.531 1 67.06 187 GLN B CA 1
ATOM 3153 C C . GLN B 1 187 ? -8.727 -81.438 -23.312 1 67.06 187 GLN B C 1
ATOM 3155 O O . GLN B 1 187 ? -8.414 -82.625 -23.422 1 67.06 187 GLN B O 1
ATOM 3160 N N . ILE B 1 188 ? -9.953 -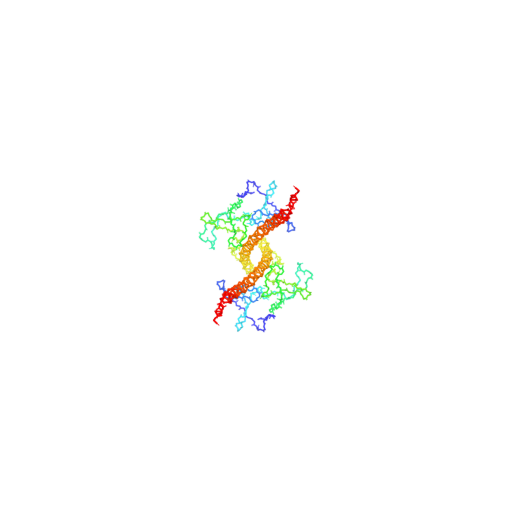81.25 -23.219 1 65.38 188 ILE B N 1
ATOM 3161 C CA . ILE B 1 188 ? -11 -82.25 -23.047 1 65.38 188 ILE B CA 1
ATOM 3162 C C . ILE B 1 188 ? -11.336 -82.875 -24.391 1 65.38 188 ILE B C 1
ATOM 3164 O O . ILE B 1 188 ? -11.609 -84.062 -24.469 1 65.38 188 ILE B O 1
ATOM 3168 N N . GLY B 1 189 ? -11.297 -82.188 -25.422 1 61.88 189 GLY B N 1
ATOM 3169 C CA . GLY B 1 189 ? -11.609 -82.688 -26.734 1 61.88 189 GLY B CA 1
ATOM 3170 C C . GLY B 1 189 ? -10.57 -83.688 -27.25 1 61.88 189 GLY B C 1
ATOM 3171 O O . GLY B 1 189 ? -10.844 -84.5 -28.156 1 61.88 189 GLY B O 1
ATOM 3172 N N . THR B 1 190 ? -9.383 -83.625 -26.844 1 56.91 190 THR B N 1
ATOM 3173 C CA . THR B 1 190 ? -8.383 -84.625 -27.266 1 56.91 190 THR B CA 1
ATOM 3174 C C . THR B 1 190 ? -8.484 -85.875 -26.438 1 56.91 190 THR B C 1
ATOM 3176 O O . THR B 1 190 ? -7.68 -86.812 -26.594 1 56.91 190 THR B O 1
ATOM 3179 N N . SER B 1 191 ? -9.391 -86.125 -25.562 1 49.31 191 SER B N 1
ATOM 3180 C CA . SER B 1 191 ? -9.586 -87.438 -24.969 1 49.31 191 SER B CA 1
ATOM 3181 C C . SER B 1 191 ? -10.25 -88.438 -25.938 1 49.31 191 SER B C 1
ATOM 3183 O O . SER B 1 191 ? -11.195 -88.062 -26.641 1 49.31 191 SER B O 1
ATOM 3185 N N . ASN B 1 192 ? -9.539 -89.562 -26.266 1 44.41 192 ASN B N 1
ATOM 3186 C CA . ASN B 1 192 ? -9.539 -90.75 -27.141 1 44.41 192 ASN B CA 1
ATOM 3187 C C . ASN B 1 192 ? -10.828 -91.562 -27 1 44.41 192 ASN B C 1
ATOM 3189 O O . ASN B 1 192 ? -11.141 -92.062 -25.922 1 44.41 192 ASN B O 1
ATOM 3193 N N . TYR B 1 193 ? -11.867 -91.25 -27.672 1 43.25 193 TYR B N 1
ATOM 3194 C CA . TYR B 1 193 ? -12.773 -92.375 -28.047 1 43.25 193 TYR B CA 1
ATOM 3195 C C . TYR B 1 193 ? -12.016 -93.438 -28.75 1 43.25 193 TYR B C 1
ATOM 3197 O O . TYR B 1 193 ? -11.555 -93.312 -29.875 1 43.25 193 TYR B O 1
ATOM 3205 N N . THR B 1 194 ? -11.078 -94.125 -28 1 41.22 194 THR B N 1
ATOM 3206 C CA . THR B 1 194 ? -10.75 -95.438 -28.453 1 41.22 194 THR B CA 1
ATOM 3207 C C . THR B 1 194 ? -12.008 -96.312 -28.547 1 41.22 194 THR B C 1
ATOM 3209 O O . THR B 1 194 ? -12.617 -96.625 -27.531 1 41.22 194 THR B O 1
ATOM 3212 N N . TYR B 1 195 ? -12.859 -96 -29.453 1 40.53 195 TYR B N 1
ATOM 3213 C CA . TYR B 1 195 ? -13.773 -97.125 -29.828 1 40.53 195 TYR B CA 1
ATOM 3214 C C . TYR B 1 195 ? -13.016 -98.375 -30.078 1 40.53 195 TYR B C 1
ATOM 3216 O O . TYR B 1 195 ? -12.07 -98.438 -30.875 1 40.53 195 TYR B O 1
ATOM 3224 N N . ARG B 1 196 ? -12.898 -99.188 -29 1 39.72 196 ARG B N 1
ATOM 3225 C CA . ARG B 1 196 ? -12.688 -100.625 -29.141 1 39.72 196 ARG B CA 1
ATOM 3226 C C . ARG B 1 196 ? -13.719 -101.25 -30.078 1 39.72 196 ARG B C 1
ATOM 3228 O O . ARG B 1 196 ? -14.922 -101.062 -29.891 1 39.72 196 ARG B O 1
ATOM 3235 N N . TYR B 1 197 ? -13.422 -101.375 -31.297 1 37.41 197 TYR B N 1
ATOM 3236 C CA . TYR B 1 197 ? -14 -102.312 -32.219 1 37.41 197 TYR B CA 1
ATOM 3237 C C . TYR B 1 197 ? -14.016 -103.688 -31.578 1 37.41 197 TYR B C 1
ATOM 3239 O O . TYR B 1 197 ? -12.969 -104.25 -31.188 1 37.41 197 TYR B O 1
ATOM 3247 N N . TYR B 1 198 ? -14.844 -104 -30.547 1 31.33 198 TYR B N 1
ATOM 3248 C CA . TYR B 1 198 ? -15.312 -105.375 -30.703 1 31.33 198 TYR B CA 1
ATOM 3249 C C . TYR B 1 198 ? -16.328 -105.5 -31.828 1 31.33 198 TYR B C 1
ATOM 3251 O O . TYR B 1 198 ? -17.078 -104.562 -32.094 1 31.33 198 TYR B O 1
#

Organism: NCBI:txid158383

InterPro domains:
  IPR004146 DC1 [PF03107] (4-49)
  IPR004146 DC1 [PF03107] (61-104)
  IPR046349 C1-like domain superfamily [SSF57889] (27-107)

Foldseek 3Di:
DDAPQDDDDKDKDADDPPDFPQAAQAQRGGDHGIWIADVVVSHIHRPVSRPQDQWDDFPVPVVFTWGWDPQPPADAPAPQQRHRAGHTWTAGPVDSHIHRSVRRCLQRDDDPDPVSVVVSVVVSVNSNVNNVVNVVVVVVVVVVVVVVVVVVVVVVVVVVVVVVVVVVVVVVVVVVVVVVVVVVVVVVVPPDPPPPPD/DDAPQDDDDWDKDADDPPDFPQAAQAQRGGDHGIWIADVVVSHIHRPVSRPQDQWDDFPVPVVFTWGWDPQCPADAPAPQQRHRAGHTWTAGPVDSHIHRSVRRCLQRDDAPDPVSVVVSVVVSVNSNVNNVVNVVVVVVVVVVVVVVVVVVVVVVVVVVVVVVVVVVVVVVVVVVVVVVVVVVVVVVVPPDPPPPPD

Radius of gyration: 38.88 Å; Cα contacts (8 Å, |Δi|>4): 528; chains: 2; bounding box: 63×132×84 Å

Secondary structure (DSSP, 8-state):
--BTTBSS--EEEEE-TT--S-B-TTT--B--EEEEEEGGGTEEEEHHHHT--SEE--GGGTT--EEEESS----SB-TTT-PBP-SSEEEESSSS-EEEHHHHHHHHPPPSSHHHHHHHHHHHHHHHHHHHHHHHHHHHHHHHHHHHHHHHHHHHHHHHHHHHHHHHHHHHHHHHHHHHHHHHHHHHHTS-------/--BTTBSS--EEEEE-TT--S-B-TTT--B--EEEEEEGGGTEEEEHHHHT--SEE--GGGTT--EEEESS----SB-TTT-PBP-SSEEEESSSS-EEEHHHHHHHHPPPSSHHHHHHHHHHHHHHHHHHHHHHHHHHHHHHHHHHHHHHHHHHHHHHHHHHHHHHHHHHHHHHHHHHHHHHHHHHHHTS-------

pLDDT: mean 86.14, std 12.76, range [31.33, 97.44]